Protein AF-A0A6I3KCM1-F1 (afdb_monomer)

Solvent-accessible surface area (backbone atoms only — not comparable to full-atom values): 34529 Å² total; per-residue (Å²): 128,36,11,16,39,32,37,31,34,26,53,70,51,97,91,45,80,51,33,76,46,76,66,58,74,35,72,68,65,56,73,65,57,49,58,57,53,55,74,71,56,68,72,65,83,80,88,82,71,83,76,64,94,78,59,51,75,57,55,56,43,55,46,72,62,32,43,34,34,28,22,87,44,83,83,29,53,38,27,36,44,36,40,36,28,61,12,40,38,24,58,85,63,44,78,57,20,26,36,30,43,36,32,39,43,67,70,56,51,54,80,58,55,30,43,64,48,75,14,76,56,61,77,78,42,71,26,41,70,43,55,66,65,60,76,76,55,48,69,81,79,47,63,12,78,63,64,41,64,68,62,50,50,26,44,37,57,18,50,68,94,55,57,91,74,42,59,62,51,46,53,86,56,77,53,62,71,48,32,70,58,43,52,52,49,36,49,54,51,22,47,40,42,73,35,89,52,14,34,40,36,37,39,41,56,62,73,47,27,61,59,54,52,38,51,24,42,67,70,55,41,88,72,50,58,21,34,27,30,56,47,54,50,84,48,56,83,73,50,64,68,28,56,12,28,41,39,22,27,39,63,90,36,50,70,54,38,77,72,50,89,65,81,71,73,60,49,66,44,46,86,92,55,79,84,65,91,54,64,75,42,53,55,48,52,51,54,53,53,60,70,68,49,76,76,79,74,84,75,78,88,72,93,78,83,86,82,93,78,82,87,78,85,80,78,79,82,81,77,83,89,65,97,80,83,79,99,79,86,78,84,77,80,85,76,88,79,72,89,78,71,84,79,81,86,85,80,90,81,86,85,82,89,79,93,73,85,81,85,89,81,79,88,80,83,71,99,78,77,82,80,86,80,84,85,84,85,88,89,84,88,89,82,90,78,87,80,76,89,83,76,90,73,91,72,91,64,89,59,79,70,79,49,78,65,54,49,52,44,61,75,73,56,48,56,67,58,45,45,54,52,31,66,77,36,52,71,52,39,59,47,62,52,67,46,67,56,87,81,40,61,92,66,48,48,47,54,52,47,12,46,35,50,46,36,42,50,46,47,28,65,56,90,46,39,67,61,50,41,56,49,47,61,89,50,54,71,70,53,51,52,49,23,29,50,48,23,22,69,65,32,27,91,71,60,69,79,93,72,50,52,70,51,61,57,72,73,47,29,54,52,41,52,54,24,51,51,46,20,53,68,52,28,58,67,62,76,72,57,94,72,81,96,77,75,86,86,80,81,79,84,84,76,85,83,72,83,88,75,82,81,74,89,77,81,88,83,88,83,134

InterPro domains:
  IPR045402 GTPase-associated protein 1, N-terminal domain type 2 [PF20013] (4-137)

Radius of gyration: 31.85 Å; Cα contacts (8 Å, |Δi|>4): 738; chains: 1; bounding box: 83×95×100 Å

Structure (mmCIF, N/CA/C/O backbone):
data_AF-A0A6I3KCM1-F1
#
_entry.id   AF-A0A6I3KCM1-F1
#
loop_
_atom_site.group_PDB
_atom_site.id
_atom_site.type_symbol
_atom_site.label_atom_id
_atom_site.label_alt_id
_atom_site.label_comp_id
_atom_site.label_asym_id
_atom_site.label_entity_id
_atom_site.label_seq_id
_atom_site.pdbx_PDB_ins_code
_atom_site.Cartn_x
_atom_site.Cartn_y
_atom_site.Cartn_z
_atom_site.occupancy
_atom_site.B_iso_or_equiv
_atom_site.auth_seq_id
_atom_site.auth_comp_id
_atom_site.auth_asym_id
_atom_site.auth_atom_id
_atom_site.pdbx_PDB_model_num
ATOM 1 N N . MET A 1 1 ? -19.484 -17.725 0.895 1.00 55.38 1 MET A N 1
ATOM 2 C CA . MET A 1 1 ? -19.117 -17.469 -0.514 1.00 55.38 1 MET A CA 1
ATOM 3 C C . MET A 1 1 ? -18.923 -15.981 -0.676 1.00 55.38 1 MET A C 1
ATOM 5 O O . MET A 1 1 ? -19.796 -15.240 -0.237 1.00 55.38 1 MET A O 1
ATOM 9 N N . GLY A 1 2 ? -17.769 -15.565 -1.186 1.00 79.19 2 GLY A N 1
ATOM 10 C CA . GLY A 1 2 ? -17.405 -14.172 -1.443 1.00 79.19 2 GLY A CA 1
ATOM 11 C C . GLY A 1 2 ? -17.288 -13.918 -2.943 1.00 79.19 2 GLY A C 1
ATOM 12 O O . GLY A 1 2 ? -17.736 -14.729 -3.748 1.00 79.19 2 GLY A O 1
ATOM 13 N N . GLY A 1 3 ? -16.708 -12.788 -3.315 1.00 90.81 3 GLY A N 1
ATOM 14 C CA . GLY A 1 3 ? -16.355 -12.492 -4.699 1.00 90.81 3 GLY A CA 1
ATOM 15 C C . GLY A 1 3 ? -15.309 -11.392 -4.745 1.00 90.81 3 GLY A C 1
ATOM 16 O O . GLY A 1 3 ? -15.185 -10.619 -3.790 1.00 90.81 3 GLY A O 1
ATOM 17 N N . ALA A 1 4 ? -14.571 -11.318 -5.846 1.00 94.94 4 ALA A N 1
ATOM 18 C CA . ALA A 1 4 ? -13.533 -10.321 -6.039 1.00 94.94 4 ALA A CA 1
ATOM 19 C C . ALA A 1 4 ? -13.548 -9.736 -7.453 1.00 94.94 4 ALA A C 1
ATOM 21 O O . ALA A 1 4 ? -14.024 -10.351 -8.409 1.00 94.94 4 ALA A O 1
ATOM 22 N N . PHE A 1 5 ? -13.032 -8.519 -7.591 1.00 95.88 5 PHE A N 1
ATOM 23 C CA . PHE A 1 5 ? -12.809 -7.883 -8.883 1.00 95.88 5 PHE A CA 1
ATOM 24 C C . PHE A 1 5 ? -11.577 -6.978 -8.863 1.00 95.88 5 PHE A C 1
ATOM 26 O O . PHE A 1 5 ? -11.113 -6.551 -7.803 1.00 95.88 5 PHE A O 1
ATOM 33 N N . SER A 1 6 ? -11.054 -6.672 -10.050 1.00 96.50 6 SER A N 1
ATOM 34 C CA . SER A 1 6 ? -10.050 -5.628 -10.241 1.00 96.50 6 SER A CA 1
ATOM 35 C C . SER A 1 6 ? -10.620 -4.409 -10.951 1.00 96.50 6 SER A C 1
ATOM 37 O O . SER A 1 6 ? -11.504 -4.523 -11.800 1.00 96.50 6 SER A O 1
ATOM 39 N N . TYR A 1 7 ? -10.088 -3.233 -10.638 1.00 95.81 7 TYR A N 1
ATOM 40 C CA . TYR A 1 7 ? -10.401 -1.976 -11.305 1.00 95.81 7 TYR A CA 1
ATOM 41 C C . TYR A 1 7 ? -9.114 -1.193 -11.552 1.00 95.81 7 TYR A C 1
ATOM 43 O O . TYR A 1 7 ? -8.279 -1.073 -10.662 1.00 95.81 7 TYR A O 1
ATOM 51 N N . ALA A 1 8 ? -8.940 -0.697 -12.771 1.00 95.12 8 ALA A N 1
ATOM 52 C CA . ALA A 1 8 ? -7.768 0.061 -13.204 1.00 95.12 8 ALA A CA 1
ATOM 53 C C . ALA A 1 8 ? -8.049 0.722 -14.558 1.00 95.12 8 ALA A C 1
ATOM 55 O O . ALA A 1 8 ? -9.118 0.520 -15.143 1.00 95.12 8 ALA A O 1
ATOM 56 N N . SER A 1 9 ? -7.078 1.466 -15.086 1.00 91.62 9 SER A N 1
ATOM 57 C CA . SER A 1 9 ? -7.019 1.789 -16.512 1.00 91.62 9 SER A CA 1
ATOM 58 C C . SER A 1 9 ? -6.367 0.639 -17.282 1.00 91.62 9 SER A C 1
ATOM 60 O O . SER A 1 9 ? -5.245 0.251 -16.957 1.00 91.62 9 SER A O 1
ATOM 62 N N . PHE A 1 10 ? -7.065 0.104 -18.288 1.00 88.69 10 PHE A N 1
ATOM 63 C CA . PHE A 1 10 ? -6.651 -1.051 -19.099 1.00 88.69 10 PHE A CA 1
ATOM 64 C C . PHE A 1 10 ? -6.443 -0.672 -20.561 1.00 88.69 10 PHE A C 1
ATOM 66 O O . PHE A 1 10 ? -7.092 0.251 -21.070 1.00 88.69 10 PHE A O 1
ATOM 73 N N . SER A 1 11 ? -5.582 -1.405 -21.269 1.00 85.62 11 SER A N 1
ATOM 74 C CA . SER A 1 11 ? -5.375 -1.153 -22.692 1.00 85.62 11 SER A CA 1
ATOM 75 C C . SER A 1 11 ? -6.606 -1.522 -23.526 1.00 85.62 11 SER A C 1
ATOM 77 O O . SER A 1 11 ? -7.534 -2.222 -23.105 1.00 85.62 11 SER A O 1
ATOM 79 N N . ARG A 1 12 ? -6.625 -1.022 -24.762 1.00 81.00 12 ARG A N 1
ATOM 80 C CA . ARG A 1 12 ? -7.632 -1.414 -25.744 1.00 81.00 12 ARG A CA 1
ATOM 81 C C . ARG A 1 12 ? -7.256 -2.779 -26.324 1.00 81.00 12 ARG A C 1
ATOM 83 O O . ARG A 1 12 ? -6.401 -2.856 -27.199 1.00 81.00 12 ARG A O 1
ATOM 90 N N . ALA A 1 13 ? -7.936 -3.836 -25.890 1.00 71.25 13 ALA A N 1
ATOM 91 C CA . ALA A 1 13 ? -7.744 -5.192 -26.407 1.00 71.25 13 ALA A CA 1
ATOM 92 C C . ALA A 1 13 ? -9.062 -5.989 -26.421 1.00 71.25 13 ALA A C 1
ATOM 94 O O . ALA A 1 13 ? -9.955 -5.733 -25.619 1.00 71.25 13 ALA A O 1
ATOM 95 N N . ASN A 1 14 ? -9.188 -6.959 -27.339 1.00 54.09 14 ASN A N 1
ATOM 96 C CA . ASN A 1 14 ? -10.248 -7.986 -27.366 1.00 54.09 14 ASN A CA 1
ATOM 97 C C . ASN A 1 14 ? -11.686 -7.480 -27.107 1.00 54.09 14 ASN A C 1
ATOM 99 O O . ASN A 1 14 ? -12.406 -8.021 -26.274 1.00 54.09 14 ASN A O 1
ATOM 103 N N . GLY A 1 15 ? -12.118 -6.432 -27.816 1.00 57.41 15 GLY A N 1
ATOM 104 C CA . GLY A 1 15 ? -13.484 -5.899 -27.692 1.00 57.41 15 GLY A CA 1
ATOM 105 C C . GLY A 1 15 ? -13.728 -5.005 -26.470 1.00 57.41 15 GLY A C 1
ATOM 106 O O . GLY A 1 15 ? -14.826 -4.474 -26.325 1.00 57.41 15 GLY A O 1
ATOM 107 N N . ARG A 1 16 ? -12.713 -4.768 -25.628 1.00 67.50 16 ARG A N 1
ATOM 108 C CA . ARG A 1 16 ? -12.762 -3.797 -24.533 1.00 67.50 16 ARG A CA 1
ATOM 109 C C . ARG A 1 16 ? -12.419 -2.394 -25.038 1.00 67.50 16 ARG A C 1
ATOM 111 O O . ARG A 1 16 ? -11.415 -2.193 -25.728 1.00 67.50 16 ARG A O 1
ATOM 118 N N . ALA A 1 17 ? -13.240 -1.409 -24.677 1.00 66.81 17 ALA A N 1
ATOM 119 C CA . ALA A 1 17 ? -12.853 -0.007 -24.789 1.00 66.81 17 ALA A CA 1
ATOM 120 C C . ALA A 1 17 ? -11.737 0.262 -23.766 1.00 66.81 17 ALA A C 1
ATOM 122 O O . ALA A 1 17 ? -11.922 -0.007 -22.581 1.00 66.81 17 ALA A O 1
ATOM 123 N N . GLY A 1 18 ? -10.571 0.723 -24.229 1.00 79.31 18 GLY A N 1
ATOM 124 C CA . GLY A 1 18 ? -9.467 1.069 -23.331 1.00 79.31 18 GLY A CA 1
ATOM 125 C C . GLY A 1 18 ? -9.862 2.185 -22.359 1.00 79.31 18 GLY A C 1
ATOM 126 O O . GLY A 1 18 ? -10.760 2.976 -22.653 1.00 79.31 18 GLY A O 1
ATOM 127 N N . GLY A 1 19 ? -9.178 2.250 -21.220 1.00 86.56 19 GLY A N 1
ATOM 128 C CA . GLY A 1 19 ? -9.450 3.207 -20.149 1.00 86.56 19 GLY A CA 1
ATOM 129 C C . GLY A 1 19 ? -9.902 2.544 -18.850 1.00 86.56 19 GLY A C 1
ATOM 130 O O . GLY A 1 19 ? -9.721 1.342 -18.644 1.00 86.56 19 GLY A O 1
ATOM 131 N N . TRP A 1 20 ? -10.455 3.360 -17.954 1.00 90.56 20 TRP A N 1
ATOM 132 C CA . TRP A 1 20 ? -10.857 2.941 -16.615 1.00 90.56 20 TRP A CA 1
ATOM 133 C C . TRP A 1 20 ? -12.068 2.013 -16.640 1.00 90.56 20 TRP A C 1
ATOM 135 O O . TRP A 1 20 ? -13.062 2.286 -17.312 1.00 90.56 20 TRP A O 1
ATOM 145 N N . GLY A 1 21 ? -11.997 0.919 -15.891 1.00 91.44 21 GLY A N 1
ATOM 146 C CA . GLY A 1 21 ? -13.132 0.024 -15.718 1.00 91.44 21 GLY A CA 1
ATOM 147 C C . GLY A 1 21 ? -12.777 -1.252 -14.973 1.00 91.44 21 GLY A C 1
ATOM 148 O O . GLY A 1 21 ? -11.630 -1.476 -14.597 1.00 91.44 21 GLY A O 1
ATOM 149 N N . VAL A 1 22 ? -13.767 -2.124 -14.817 1.00 91.69 22 VAL A N 1
ATOM 150 C CA . VAL A 1 22 ? -13.602 -3.429 -14.166 1.00 91.69 22 VAL A CA 1
ATOM 151 C C . VAL A 1 22 ? -12.828 -4.383 -15.079 1.00 91.69 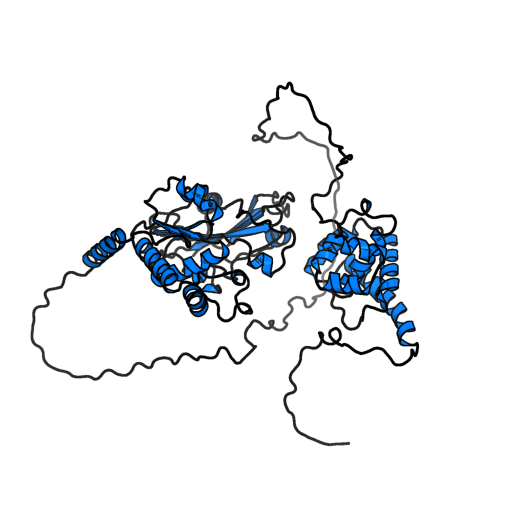22 VAL A C 1
ATOM 153 O O . VAL A 1 22 ? -13.145 -4.512 -16.261 1.00 91.69 22 VAL A O 1
ATOM 156 N N . GLY A 1 23 ? -11.785 -5.009 -14.538 1.00 90.19 23 GLY A N 1
ATOM 157 C CA . GLY A 1 23 ? -10.976 -6.032 -15.191 1.00 90.19 23 GLY A CA 1
ATOM 158 C C . GLY A 1 23 ? -11.529 -7.431 -14.970 1.00 90.19 23 GLY A C 1
ATOM 159 O O . GLY A 1 23 ? -12.607 -7.771 -15.452 1.00 90.19 23 GLY A O 1
ATOM 160 N N . GLN A 1 24 ? -10.761 -8.258 -14.265 1.00 91.06 24 GLN A N 1
ATOM 161 C CA . GLN A 1 24 ? -11.194 -9.600 -13.904 1.00 91.06 24 GLN A CA 1
ATOM 162 C C . GLN A 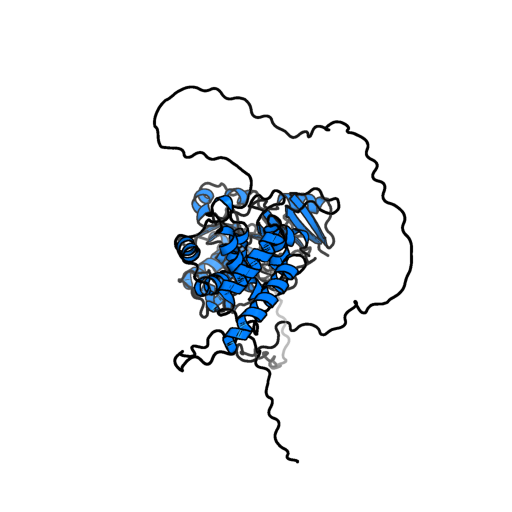1 24 ? -12.214 -9.536 -12.767 1.00 91.06 24 GLN A C 1
ATOM 164 O O . GLN A 1 24 ? -12.158 -8.654 -11.912 1.00 91.06 24 GLN A O 1
ATOM 169 N N . LYS A 1 25 ? -13.130 -10.502 -12.765 1.00 93.19 25 LYS A N 1
ATOM 170 C CA . LYS A 1 25 ? -14.100 -10.761 -11.706 1.00 93.19 25 LYS A CA 1
ATOM 171 C C . LYS A 1 25 ? -14.106 -12.260 -11.409 1.00 93.19 25 LYS A C 1
ATOM 173 O O . LYS A 1 25 ? -14.079 -13.063 -12.341 1.00 93.19 25 LYS A O 1
ATOM 178 N N . THR A 1 26 ? -14.126 -12.617 -10.135 1.00 92.50 26 THR A N 1
ATOM 179 C CA . THR A 1 26 ? -14.123 -13.992 -9.617 1.00 92.50 26 THR A CA 1
ATOM 180 C C . THR A 1 26 ? -15.158 -14.118 -8.493 1.00 92.50 26 THR A C 1
ATOM 182 O O . THR A 1 26 ? -15.529 -13.121 -7.869 1.00 92.50 26 THR A O 1
ATOM 185 N N . GLY A 1 27 ? -15.661 -15.332 -8.260 1.00 89.31 27 GLY A N 1
ATOM 186 C CA . GLY A 1 27 ? -16.704 -15.596 -7.263 1.00 89.31 27 GLY A CA 1
ATOM 187 C C . GLY A 1 27 ? -18.036 -14.870 -7.506 1.00 89.31 27 GLY A C 1
ATOM 188 O O . GLY A 1 27 ? -18.348 -14.411 -8.611 1.00 89.31 27 GLY A O 1
ATOM 189 N N . ASP A 1 28 ? -18.821 -14.752 -6.435 1.00 86.62 28 ASP A N 1
ATOM 190 C CA . ASP A 1 28 ? -20.200 -14.262 -6.457 1.00 86.62 28 ASP A CA 1
ATOM 191 C C . ASP A 1 28 ? -20.293 -12.801 -5.995 1.00 86.62 28 ASP A C 1
ATOM 193 O O . ASP A 1 28 ? -20.512 -12.504 -4.811 1.00 86.62 28 ASP A O 1
ATOM 197 N N . ILE A 1 29 ? -20.179 -11.883 -6.957 1.00 87.19 29 ILE A N 1
ATOM 198 C CA . ILE A 1 29 ? -20.466 -10.450 -6.786 1.00 87.19 29 ILE A CA 1
ATOM 199 C C . ILE A 1 29 ? -21.593 -10.020 -7.734 1.00 87.19 29 ILE A C 1
ATOM 201 O O . ILE A 1 29 ? -21.542 -10.277 -8.941 1.00 87.19 29 ILE A O 1
ATOM 205 N N . THR A 1 30 ? -22.632 -9.383 -7.198 1.00 85.81 30 THR A N 1
ATOM 206 C CA . THR A 1 30 ? -23.771 -8.880 -7.990 1.00 85.81 30 THR A CA 1
ATOM 207 C C . THR A 1 30 ? -23.389 -7.633 -8.795 1.00 85.81 30 THR A C 1
ATOM 209 O O . THR A 1 30 ? -22.317 -7.057 -8.604 1.00 85.81 30 THR A O 1
ATOM 212 N N . GLN A 1 31 ? -24.224 -7.231 -9.756 1.00 85.44 31 GLN A N 1
ATOM 213 C CA . GLN A 1 31 ? -23.942 -6.039 -10.563 1.00 85.44 31 GLN A CA 1
ATOM 214 C C . GLN A 1 31 ? -24.134 -4.755 -9.747 1.00 85.44 31 GLN A C 1
ATOM 216 O O . GLN A 1 31 ? -23.404 -3.786 -9.942 1.00 85.44 31 GLN A O 1
ATOM 221 N N . GLU A 1 32 ? -25.088 -4.771 -8.821 1.00 84.81 32 GLU A N 1
ATOM 222 C CA . GLU A 1 32 ? -25.386 -3.693 -7.886 1.00 84.81 32 GLU A CA 1
ATOM 223 C C . GLU A 1 32 ? -24.232 -3.500 -6.895 1.00 84.81 32 GLU A C 1
ATOM 225 O O . GLU A 1 32 ? -23.713 -2.391 -6.792 1.00 84.81 32 GLU A O 1
ATOM 230 N N . GLU A 1 33 ? -23.753 -4.584 -6.263 1.00 86.50 33 GLU A N 1
ATOM 231 C CA . GLU A 1 33 ? -22.570 -4.545 -5.384 1.00 86.50 33 GLU A CA 1
ATOM 232 C C . GLU A 1 33 ? -21.337 -4.041 -6.143 1.00 86.50 33 GLU A C 1
ATOM 234 O O . GLU A 1 33 ? -20.571 -3.236 -5.624 1.00 86.50 33 GLU A O 1
ATOM 239 N N . LEU A 1 34 ? -21.142 -4.481 -7.391 1.00 90.31 34 LEU A N 1
ATOM 240 C CA . LEU A 1 34 ? -20.028 -4.015 -8.214 1.00 90.31 34 LEU A CA 1
ATOM 241 C C . LEU A 1 34 ? -20.116 -2.506 -8.490 1.00 90.31 34 LEU A C 1
ATOM 243 O O . LEU A 1 34 ? -19.111 -1.810 -8.374 1.00 90.31 34 LEU A O 1
ATOM 247 N N . ALA A 1 35 ? -21.295 -1.996 -8.856 1.00 88.81 35 ALA A N 1
ATOM 248 C CA . ALA A 1 35 ? -21.491 -0.577 -9.148 1.00 88.81 35 ALA A CA 1
ATOM 249 C C . ALA A 1 35 ? -21.273 0.305 -7.908 1.00 88.81 35 ALA A C 1
ATOM 251 O O . ALA A 1 35 ? -20.629 1.349 -8.005 1.00 88.81 35 ALA A O 1
ATOM 252 N N . GLU A 1 36 ? -21.763 -0.138 -6.749 1.00 88.94 36 GLU A N 1
ATOM 253 C CA . GLU A 1 36 ? -21.545 0.522 -5.463 1.00 88.94 36 GLU A CA 1
ATOM 254 C C . GLU A 1 36 ? -20.058 0.521 -5.088 1.00 88.94 36 GLU A C 1
ATOM 256 O O . GLU A 1 36 ? -19.485 1.578 -4.829 1.00 88.94 36 GLU A O 1
ATOM 261 N N . LEU A 1 37 ? -19.390 -0.634 -5.162 1.00 91.31 37 LEU A N 1
ATOM 262 C CA . LEU A 1 37 ? -17.981 -0.771 -4.789 1.00 91.31 37 LEU A CA 1
ATOM 263 C C . LEU A 1 37 ? -17.036 0.025 -5.683 1.00 91.31 37 LEU A C 1
ATOM 265 O O . LEU A 1 37 ? -16.035 0.548 -5.197 1.00 91.31 37 LEU A O 1
ATOM 269 N N . VAL A 1 38 ? -17.363 0.166 -6.969 1.00 92.19 38 VAL A N 1
ATOM 270 C CA . VAL A 1 38 ? -16.600 1.015 -7.890 1.00 92.19 38 VAL A CA 1
ATOM 271 C C . VAL A 1 38 ? -16.606 2.484 -7.452 1.00 92.19 38 VAL A C 1
ATOM 273 O O . VAL A 1 38 ? -15.605 3.161 -7.673 1.00 92.19 38 VAL A O 1
ATOM 276 N N . SER A 1 39 ? -17.656 2.982 -6.785 1.00 88.75 39 SER A N 1
ATOM 277 C CA . SER A 1 39 ? -17.669 4.371 -6.293 1.00 88.75 39 SER A CA 1
ATOM 278 C C . SER A 1 39 ? -16.671 4.642 -5.161 1.00 88.75 39 SER A C 1
ATOM 280 O O . SER A 1 39 ? -16.284 5.790 -4.966 1.00 88.75 39 SER A O 1
ATOM 282 N N . PHE A 1 40 ? -16.194 3.598 -4.472 1.00 89.62 40 PHE A N 1
ATOM 283 C CA . PHE A 1 40 ? -15.173 3.707 -3.425 1.00 89.62 40 PHE A CA 1
ATOM 284 C C . PHE A 1 40 ? -13.745 3.510 -3.952 1.00 89.62 40 PHE A C 1
ATOM 286 O O . PHE A 1 40 ? -12.780 3.653 -3.196 1.00 89.62 40 PHE A O 1
ATOM 293 N N . VAL A 1 41 ? -13.583 3.165 -5.236 1.00 90.69 41 VAL A N 1
ATOM 294 C CA . VAL A 1 41 ? -12.265 2.927 -5.829 1.00 90.69 41 VAL A CA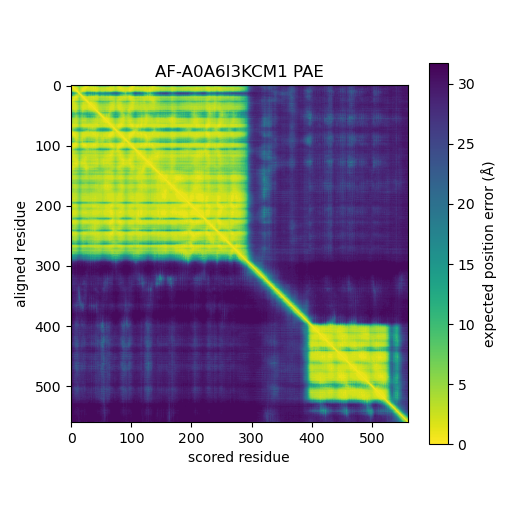 1
ATOM 295 C C . VAL A 1 41 ? -11.531 4.258 -6.025 1.00 90.69 41 VAL A C 1
ATOM 297 O O . VAL A 1 41 ? -12.003 5.118 -6.774 1.00 90.69 41 VAL A O 1
ATOM 300 N N . PRO A 1 42 ? -10.339 4.439 -5.426 1.00 88.81 42 PRO A N 1
ATOM 301 C CA . PRO A 1 42 ? -9.559 5.644 -5.644 1.00 88.81 42 PRO A CA 1
ATOM 302 C C . PRO A 1 42 ? -8.989 5.655 -7.066 1.00 88.81 42 PRO A C 1
ATOM 304 O O . PRO A 1 42 ? -8.272 4.746 -7.476 1.00 88.81 42 PRO A O 1
ATOM 307 N N . THR A 1 43 ? -9.237 6.731 -7.810 1.00 81.31 43 THR A N 1
ATOM 308 C CA . THR A 1 43 ? -8.633 6.941 -9.141 1.00 81.31 43 THR A CA 1
ATOM 309 C C . THR A 1 43 ? -7.254 7.598 -9.074 1.00 81.31 43 THR A C 1
ATOM 311 O O . THR A 1 43 ? -6.584 7.732 -10.093 1.00 81.31 43 THR A O 1
ATOM 314 N N . SER A 1 44 ? -6.804 8.006 -7.881 1.00 84.00 44 SER A N 1
ATOM 315 C CA . SER A 1 44 ? -5.452 8.516 -7.656 1.00 84.00 44 SER A CA 1
ATOM 316 C C . SER A 1 44 ? -4.919 8.104 -6.284 1.00 84.00 44 SER A C 1
ATOM 318 O O . SER A 1 44 ? -5.619 8.202 -5.278 1.00 84.00 44 SER A O 1
ATOM 320 N N . LEU A 1 45 ? -3.653 7.696 -6.243 1.00 84.81 45 LEU A N 1
ATOM 321 C CA . LEU A 1 45 ? -2.879 7.503 -5.020 1.00 84.81 45 LEU A CA 1
ATOM 322 C C . LEU A 1 45 ? -1.643 8.384 -5.121 1.00 84.81 45 LEU A C 1
ATOM 324 O O . LEU A 1 45 ? -0.668 8.042 -5.780 1.00 84.81 45 LEU A O 1
ATOM 328 N N . ASN A 1 46 ? -1.727 9.568 -4.525 1.00 76.88 46 ASN A N 1
ATOM 329 C CA . ASN A 1 46 ? -0.644 10.537 -4.553 1.00 76.88 46 ASN A CA 1
ATOM 330 C C . ASN A 1 46 ? -0.386 11.032 -3.133 1.00 76.88 46 ASN A C 1
ATOM 332 O O . ASN A 1 46 ? -1.219 11.751 -2.576 1.00 76.88 46 ASN A O 1
ATOM 336 N N . ASN A 1 47 ? 0.767 10.647 -2.597 1.00 74.19 47 ASN A N 1
ATOM 337 C CA . ASN A 1 47 ? 1.311 11.068 -1.310 1.00 74.19 47 ASN A CA 1
ATOM 338 C C . ASN A 1 47 ? 2.421 12.133 -1.454 1.00 74.19 47 ASN A C 1
ATOM 340 O O . ASN A 1 47 ? 3.140 12.431 -0.506 1.00 74.19 47 ASN A O 1
ATOM 344 N N . GLY A 1 48 ? 2.573 12.709 -2.649 1.00 72.25 48 GLY A N 1
ATOM 345 C CA . GLY A 1 48 ? 3.612 13.677 -2.996 1.00 72.25 48 GLY A CA 1
ATOM 346 C C . GLY A 1 48 ? 4.915 13.045 -3.487 1.00 72.25 48 GLY A C 1
ATOM 347 O O . GLY A 1 48 ? 5.775 13.762 -3.999 1.00 72.25 48 GLY A O 1
ATOM 348 N N . THR A 1 49 ? 5.078 11.721 -3.387 1.00 73.38 49 THR A N 1
ATOM 349 C CA . THR A 1 49 ? 6.261 11.031 -3.906 1.00 73.38 49 THR A CA 1
ATOM 350 C C . THR A 1 49 ? 6.171 10.893 -5.423 1.00 73.38 49 THR A C 1
ATOM 352 O O . THR A 1 49 ? 5.196 10.377 -5.967 1.00 73.38 49 THR A O 1
ATOM 355 N N . THR A 1 50 ? 7.210 11.348 -6.126 1.00 77.44 50 THR A N 1
ATOM 356 C CA . THR A 1 50 ? 7.321 11.113 -7.570 1.00 77.44 50 THR A CA 1
ATOM 357 C C . THR A 1 50 ? 7.619 9.640 -7.801 1.00 77.44 50 THR A C 1
ATOM 359 O O . THR A 1 50 ? 8.642 9.133 -7.343 1.00 77.44 50 THR A O 1
ATOM 362 N N . ILE A 1 51 ? 6.722 8.961 -8.506 1.00 79.69 51 ILE A N 1
ATOM 363 C CA . ILE A 1 51 ? 6.889 7.559 -8.867 1.00 79.69 51 ILE A CA 1
ATOM 364 C C . ILE A 1 51 ? 7.715 7.511 -10.157 1.00 79.69 51 ILE A C 1
ATOM 366 O O . ILE A 1 51 ? 7.281 8.088 -11.154 1.00 79.69 51 ILE A O 1
ATOM 370 N N . PRO A 1 52 ? 8.897 6.870 -10.164 1.00 77.94 52 PRO A N 1
ATOM 371 C CA . PRO A 1 52 ? 9.650 6.668 -11.395 1.00 77.94 52 PRO A CA 1
ATOM 372 C C . PRO A 1 52 ? 8.829 5.856 -12.402 1.00 77.94 52 PRO A C 1
ATOM 374 O O . PRO A 1 52 ? 8.105 4.949 -12.001 1.00 77.94 52 PRO A O 1
ATOM 377 N N . ASP A 1 53 ? 9.000 6.101 -13.702 1.00 71.56 53 ASP A N 1
ATOM 378 C CA . ASP A 1 53 ? 8.330 5.300 -14.744 1.00 71.56 53 ASP A CA 1
ATOM 379 C C . ASP A 1 53 ? 8.768 3.823 -14.715 1.00 71.56 53 ASP A C 1
ATOM 381 O O . ASP A 1 53 ? 8.004 2.927 -15.072 1.00 71.56 53 ASP A O 1
ATOM 385 N N . PHE A 1 54 ? 9.996 3.565 -14.245 1.00 75.56 54 PHE A N 1
ATOM 386 C CA . PHE A 1 54 ? 10.607 2.235 -14.155 1.00 75.56 54 PHE A CA 1
ATOM 387 C C . PHE A 1 54 ? 11.222 2.008 -12.763 1.00 75.56 54 PHE A C 1
ATOM 389 O O . PHE A 1 54 ? 12.445 2.070 -12.607 1.00 75.56 54 PHE A O 1
ATOM 396 N N . PRO A 1 55 ? 10.399 1.798 -11.725 1.00 85.06 55 PRO A N 1
ATOM 397 C CA . PRO A 1 55 ? 10.879 1.585 -10.368 1.00 85.06 55 PRO A CA 1
ATOM 398 C C . PRO A 1 55 ? 11.533 0.203 -10.227 1.00 85.06 55 PRO A C 1
ATOM 400 O O . PRO A 1 55 ? 11.058 -0.791 -10.779 1.00 85.06 55 PRO A O 1
ATOM 403 N N . SER A 1 56 ? 12.613 0.124 -9.446 1.00 88.12 56 SER A N 1
ATOM 404 C CA . SER A 1 56 ? 13.207 -1.153 -9.031 1.00 88.12 56 SER A CA 1
ATOM 405 C C . SER A 1 56 ? 12.224 -1.978 -8.189 1.00 88.12 56 SER A C 1
ATOM 407 O O . SER A 1 56 ? 11.248 -1.448 -7.663 1.00 88.12 56 SER A O 1
ATOM 409 N N . ALA A 1 57 ? 12.490 -3.274 -7.995 1.00 88.69 57 ALA A N 1
ATOM 410 C CA . ALA A 1 57 ? 11.644 -4.124 -7.148 1.00 88.69 57 ALA A CA 1
ATOM 411 C C . ALA A 1 57 ? 11.497 -3.575 -5.715 1.00 88.69 57 ALA A C 1
ATOM 413 O O . ALA A 1 57 ? 10.405 -3.608 -5.153 1.00 88.69 57 ALA A O 1
ATOM 414 N N . GLN A 1 58 ? 12.575 -3.015 -5.156 1.00 90.06 58 GLN A N 1
ATOM 415 C CA . GLN A 1 58 ? 12.544 -2.380 -3.839 1.00 90.06 58 GLN A CA 1
ATOM 416 C C . GLN A 1 58 ? 11.692 -1.106 -3.856 1.00 90.06 58 GLN A C 1
ATOM 418 O O . GLN A 1 58 ? 10.814 -0.953 -3.016 1.00 90.06 58 GLN A O 1
ATOM 423 N N . GLN A 1 59 ? 11.883 -0.237 -4.854 1.00 90.19 59 GLN A N 1
ATOM 424 C CA . GLN A 1 59 ? 11.077 0.979 -4.999 1.00 90.19 59 GLN A CA 1
ATOM 425 C C . GLN A 1 59 ? 9.592 0.655 -5.182 1.00 90.19 59 GLN A C 1
ATOM 427 O O . GLN A 1 59 ? 8.762 1.317 -4.577 1.00 90.19 59 GLN A O 1
ATOM 432 N N . ARG A 1 60 ? 9.254 -0.383 -5.963 1.00 90.62 60 ARG A N 1
ATOM 433 C CA . ARG A 1 60 ? 7.878 -0.887 -6.120 1.00 90.62 60 ARG A CA 1
ATOM 434 C C . ARG A 1 60 ? 7.285 -1.343 -4.791 1.00 90.62 60 ARG A C 1
ATOM 436 O O . ARG A 1 60 ? 6.129 -1.040 -4.519 1.00 90.62 60 ARG A O 1
ATOM 443 N N . ALA A 1 61 ? 8.059 -2.074 -3.990 1.00 90.94 61 ALA A N 1
ATOM 444 C CA . ALA A 1 61 ? 7.614 -2.573 -2.692 1.00 90.94 61 ALA A CA 1
ATOM 445 C C . ALA A 1 61 ? 7.353 -1.444 -1.679 1.00 90.94 61 ALA A C 1
ATOM 447 O O . ALA A 1 61 ? 6.511 -1.610 -0.801 1.00 90.94 61 ALA A O 1
ATOM 448 N N . GLU A 1 62 ? 8.055 -0.317 -1.817 1.00 90.19 62 GLU A N 1
ATOM 449 C CA . GLU A 1 62 ? 7.933 0.875 -0.967 1.00 90.19 62 GLU A CA 1
ATOM 450 C C . GLU A 1 62 ? 6.895 1.894 -1.469 1.00 90.19 62 GLU A C 1
ATOM 452 O O . GLU A 1 62 ? 6.641 2.891 -0.792 1.00 90.19 62 GLU A O 1
ATOM 457 N N . LEU A 1 63 ? 6.283 1.675 -2.641 1.00 91.06 63 LEU A N 1
ATOM 458 C CA . LEU A 1 63 ? 5.189 2.527 -3.102 1.00 91.06 63 LEU A CA 1
ATOM 459 C C . LEU A 1 63 ? 4.014 2.462 -2.128 1.00 91.06 63 LEU A C 1
ATOM 461 O O . LEU A 1 63 ? 3.736 1.428 -1.515 1.00 91.06 63 LEU A O 1
ATOM 465 N N . VAL A 1 64 ? 3.281 3.573 -2.037 1.00 91.31 64 VAL A N 1
ATOM 466 C CA . VAL A 1 64 ? 2.070 3.643 -1.220 1.00 91.31 64 VAL A CA 1
ATOM 467 C C . VAL A 1 64 ? 1.110 2.514 -1.604 1.00 91.31 64 VAL A C 1
ATOM 469 O O . VAL A 1 64 ? 0.764 2.330 -2.770 1.00 91.31 64 VAL A O 1
ATOM 472 N N . ARG A 1 65 ? 0.673 1.748 -0.606 1.00 94.12 65 ARG A N 1
ATOM 473 C CA . ARG A 1 65 ? -0.309 0.673 -0.762 1.00 94.12 65 ARG A CA 1
ATOM 474 C C . ARG A 1 65 ? -1.468 0.949 0.176 1.00 94.12 65 ARG A C 1
ATOM 476 O O . ARG A 1 65 ? -1.376 0.703 1.380 1.00 94.12 65 ARG A O 1
ATOM 483 N N . ARG A 1 66 ? -2.562 1.464 -0.383 1.00 96.56 66 ARG A N 1
ATOM 484 C CA . ARG A 1 66 ? -3.791 1.718 0.368 1.00 96.56 66 ARG A CA 1
ATOM 485 C C . ARG A 1 66 ? -4.544 0.405 0.525 1.00 96.56 66 ARG A C 1
ATOM 487 O O . ARG A 1 66 ? -5.054 -0.122 -0.455 1.00 96.56 66 ARG A O 1
ATOM 494 N N . THR A 1 67 ? -4.608 -0.119 1.739 1.00 97.19 67 THR A N 1
ATOM 495 C CA . THR A 1 67 ? -5.474 -1.240 2.110 1.00 97.19 67 THR A CA 1
ATOM 496 C C . THR A 1 67 ? -6.591 -0.676 2.965 1.00 97.19 67 THR A C 1
ATOM 498 O O . THR A 1 67 ? -6.317 -0.170 4.050 1.00 97.19 67 THR A O 1
ATOM 501 N N . ALA A 1 68 ? -7.815 -0.750 2.457 1.00 96.69 68 ALA A N 1
ATOM 502 C CA . ALA A 1 68 ? -9.028 -0.342 3.139 1.00 96.69 68 ALA A CA 1
ATOM 503 C C . ALA A 1 68 ? -9.893 -1.569 3.440 1.00 96.69 68 ALA A C 1
ATOM 505 O O . ALA A 1 68 ? -10.175 -2.359 2.540 1.00 96.69 68 ALA A O 1
ATOM 506 N N . VAL A 1 69 ? -10.311 -1.716 4.691 1.00 95.62 69 VAL A N 1
ATOM 507 C CA . VAL A 1 69 ? -11.262 -2.724 5.151 1.00 95.62 69 VAL A CA 1
ATOM 508 C C . VAL A 1 69 ? -12.446 -2.011 5.778 1.00 95.62 69 VAL A C 1
ATOM 510 O O . VAL A 1 69 ? -12.264 -1.239 6.711 1.00 95.62 69 VAL A O 1
ATOM 513 N N . PHE A 1 70 ? -13.651 -2.237 5.270 1.00 93.56 70 PHE A N 1
ATOM 514 C CA . PHE A 1 70 ? -14.850 -1.553 5.758 1.00 93.56 70 PHE A CA 1
ATOM 515 C C . PHE A 1 70 ? -16.100 -2.407 5.570 1.00 93.56 70 PHE A C 1
ATOM 517 O O . PHE A 1 70 ? -16.120 -3.334 4.758 1.00 93.56 70 PHE A O 1
ATOM 524 N N . ALA A 1 71 ? -17.147 -2.086 6.322 1.00 89.94 71 ALA A N 1
ATOM 525 C CA . ALA A 1 71 ? -18.461 -2.681 6.149 1.00 89.94 71 ALA A CA 1
ATOM 526 C C . ALA A 1 71 ? -19.300 -1.837 5.181 1.00 89.94 71 ALA A C 1
ATOM 528 O O . ALA A 1 71 ? -19.263 -0.610 5.235 1.00 89.94 71 ALA A O 1
ATOM 529 N N . LEU A 1 72 ? -20.069 -2.487 4.301 1.00 78.31 72 LEU A N 1
ATOM 530 C CA . LEU A 1 72 ? -21.006 -1.778 3.410 1.00 78.31 72 LEU A CA 1
ATOM 531 C C . LEU A 1 72 ? -22.265 -1.309 4.135 1.00 78.31 72 LEU A C 1
ATOM 533 O O . LEU A 1 72 ? -22.899 -0.343 3.719 1.00 78.31 72 LEU A O 1
ATOM 537 N N . THR A 1 73 ? -22.639 -2.006 5.204 1.00 78.06 73 THR A N 1
ATOM 538 C CA . THR A 1 73 ? -23.820 -1.675 5.992 1.00 78.06 73 THR A CA 1
ATOM 539 C C . THR A 1 73 ? -23.450 -1.563 7.469 1.00 78.06 73 THR A C 1
ATOM 541 O O . THR A 1 73 ? -22.493 -2.212 7.907 1.00 78.06 73 THR A O 1
ATOM 544 N N . PRO A 1 74 ? -24.188 -0.761 8.256 1.00 70.75 74 PRO A N 1
ATOM 545 C CA . PRO A 1 74 ? -23.940 -0.615 9.691 1.00 70.75 74 PRO A CA 1
ATOM 546 C C . PRO A 1 74 ? -23.988 -1.939 10.464 1.00 70.75 74 PRO A C 1
ATOM 548 O O . PRO A 1 74 ? -23.357 -2.066 11.508 1.00 70.75 74 PRO A O 1
ATOM 551 N N . GLU A 1 75 ? -24.721 -2.928 9.950 1.00 75.12 75 GLU A N 1
ATOM 552 C CA . GLU A 1 75 ? -24.861 -4.260 10.545 1.00 75.12 75 GLU A CA 1
ATOM 553 C C . GLU A 1 75 ? -23.606 -5.132 10.376 1.00 75.12 75 GLU A C 1
ATOM 555 O O . GLU A 1 75 ? -23.534 -6.206 10.967 1.00 75.12 75 GLU A O 1
ATOM 560 N N . ALA A 1 76 ? -22.621 -4.690 9.581 1.00 79.81 76 ALA A N 1
ATOM 561 C CA . ALA A 1 76 ? -21.341 -5.369 9.373 1.00 79.81 76 ALA A CA 1
ATOM 562 C C . ALA A 1 76 ? -21.443 -6.825 8.866 1.00 79.81 76 ALA A C 1
ATOM 564 O O . ALA A 1 76 ? -20.525 -7.626 9.031 1.00 79.81 76 ALA A O 1
ATOM 565 N N . GLU A 1 77 ? -22.530 -7.176 8.169 1.00 82.94 77 GLU A N 1
ATOM 566 C CA . GLU A 1 77 ? -22.722 -8.524 7.607 1.00 82.94 77 GLU A CA 1
ATOM 567 C C . GLU A 1 77 ? -21.732 -8.841 6.473 1.00 82.94 77 GLU A C 1
ATOM 569 O O . GLU A 1 77 ? -21.368 -10.000 6.237 1.00 82.94 77 GLU A O 1
ATOM 574 N N . LYS A 1 78 ? -21.304 -7.799 5.751 1.00 87.88 78 LYS A N 1
ATOM 575 C CA . LYS A 1 78 ? -20.380 -7.883 4.619 1.00 87.88 78 LYS A CA 1
ATOM 576 C C . LYS A 1 78 ? -19.205 -6.948 4.835 1.00 87.88 78 LYS A C 1
ATOM 578 O O . LYS A 1 78 ? -19.390 -5.740 4.985 1.00 87.88 78 LYS A O 1
ATOM 583 N N . TRP A 1 79 ? -18.011 -7.514 4.744 1.00 91.56 79 TRP A N 1
ATOM 584 C CA . TRP A 1 79 ? -16.753 -6.796 4.848 1.00 91.56 79 TRP A CA 1
ATOM 585 C C . TRP A 1 79 ? -16.066 -6.744 3.498 1.00 91.56 79 TRP A C 1
ATOM 587 O O . TRP A 1 79 ? -15.923 -7.752 2.808 1.00 91.56 79 TRP A O 1
ATOM 597 N N . VAL A 1 80 ? -15.628 -5.555 3.126 1.00 94.00 80 VAL A N 1
ATOM 598 C CA . VAL A 1 80 ? -14.930 -5.281 1.880 1.00 94.00 80 VAL A CA 1
ATOM 599 C C . VAL A 1 80 ? -13.469 -5.090 2.209 1.00 94.00 80 VAL A C 1
ATOM 601 O O . VAL A 1 80 ? -13.144 -4.280 3.065 1.00 94.00 80 VAL A O 1
ATOM 604 N N . THR A 1 81 ? -12.590 -5.802 1.513 1.00 95.56 81 THR A N 1
ATOM 605 C CA . THR A 1 81 ? -11.157 -5.500 1.481 1.00 95.56 81 THR A CA 1
ATOM 606 C C . THR A 1 81 ? -10.817 -4.921 0.121 1.00 95.56 81 THR A C 1
ATOM 608 O O . THR A 1 81 ? -10.939 -5.607 -0.894 1.00 95.56 81 THR A O 1
ATOM 611 N N . MET A 1 82 ? -10.368 -3.672 0.103 1.00 96.62 82 MET A N 1
ATOM 612 C CA . MET A 1 82 ? -9.963 -2.942 -1.087 1.00 96.62 82 MET A CA 1
ATOM 613 C C . MET A 1 82 ? -8.484 -2.576 -0.988 1.00 96.62 82 MET A C 1
ATOM 615 O O . MET A 1 82 ? -8.080 -1.786 -0.138 1.00 96.62 82 MET A O 1
ATOM 619 N N . VAL A 1 83 ? -7.666 -3.129 -1.878 1.00 97.31 83 VAL A N 1
ATOM 620 C CA . VAL A 1 83 ? -6.229 -2.855 -1.945 1.00 97.31 83 VAL A CA 1
ATOM 621 C C . VAL A 1 83 ? -5.927 -2.112 -3.228 1.00 97.31 83 VAL A C 1
ATOM 623 O O . VAL A 1 83 ? -6.111 -2.650 -4.313 1.00 97.31 83 VAL A O 1
ATOM 626 N N . SER A 1 84 ? -5.466 -0.875 -3.099 1.00 97.06 84 SER A N 1
ATOM 627 C CA . SER A 1 84 ? -5.123 0.003 -4.212 1.00 97.06 84 SER A CA 1
ATOM 628 C C . SER A 1 84 ? -3.629 0.305 -4.204 1.00 97.06 84 SER A C 1
ATOM 630 O O . SER A 1 84 ? -3.063 0.657 -3.164 1.00 97.06 84 SER A O 1
ATOM 632 N N . VAL A 1 85 ? -2.996 0.184 -5.367 1.00 95.12 85 VAL A N 1
ATOM 633 C CA . VAL A 1 85 ? -1.573 0.468 -5.577 1.00 95.12 85 VAL A CA 1
ATOM 634 C C . VAL A 1 85 ? -1.368 1.309 -6.837 1.00 95.12 85 VAL A C 1
ATOM 636 O O . VAL A 1 85 ? -2.135 1.174 -7.795 1.00 95.12 85 VAL A O 1
ATOM 639 N N . PRO A 1 86 ? -0.333 2.162 -6.889 1.00 94.00 86 PRO A N 1
ATOM 640 C CA . PRO A 1 86 ? 0.087 2.775 -8.138 1.00 94.00 86 PRO A CA 1
ATOM 641 C C . PRO A 1 86 ? 0.450 1.708 -9.177 1.00 94.00 86 PRO A C 1
ATOM 643 O O . PRO A 1 86 ? 1.179 0.768 -8.873 1.00 94.00 86 PRO A O 1
ATOM 646 N N . ALA A 1 87 ? -0.034 1.884 -10.405 1.00 92.38 87 ALA A N 1
ATOM 647 C CA . ALA A 1 87 ? 0.123 0.934 -11.508 1.00 92.38 87 ALA A CA 1
ATOM 648 C C . ALA A 1 87 ? 0.871 1.520 -12.722 1.00 92.38 87 ALA A C 1
ATOM 650 O O . ALA A 1 87 ? 0.856 0.947 -13.813 1.00 92.38 87 ALA A O 1
ATOM 651 N N . GLY A 1 88 ? 1.535 2.664 -12.534 1.00 89.31 88 GLY A N 1
ATOM 652 C CA . GLY A 1 88 ? 2.331 3.338 -13.559 1.00 89.31 88 GLY A CA 1
ATOM 653 C C . GLY A 1 88 ? 1.489 4.181 -14.520 1.00 89.31 88 GLY A C 1
ATOM 654 O O . GLY A 1 88 ? 0.619 4.949 -14.097 1.00 89.31 88 GLY A O 1
ATOM 655 N N . LEU A 1 89 ? 1.792 4.073 -15.816 1.00 86.50 89 LEU A N 1
ATOM 656 C CA . LEU A 1 89 ? 1.079 4.786 -16.876 1.00 86.50 89 LEU A CA 1
ATOM 657 C C . LEU A 1 89 ? -0.299 4.163 -17.137 1.00 86.50 89 LEU A C 1
ATOM 659 O O . LEU A 1 89 ? -0.476 2.942 -17.101 1.00 86.50 89 LEU A O 1
ATOM 663 N N . ASP A 1 90 ? -1.277 5.017 -17.409 1.00 84.19 90 ASP A N 1
ATOM 664 C CA . ASP A 1 90 ? -2.621 4.627 -17.811 1.00 84.19 90 ASP A CA 1
ATOM 665 C C . ASP A 1 90 ? -2.683 4.269 -19.307 1.00 84.19 90 ASP A C 1
ATOM 667 O O . ASP A 1 90 ? -1.711 4.413 -20.053 1.00 84.19 90 ASP A O 1
ATOM 671 N N . ALA A 1 91 ? -3.849 3.819 -19.777 1.00 80.88 91 ALA A N 1
ATOM 672 C CA . ALA A 1 91 ? -4.058 3.448 -21.178 1.00 80.88 91 ALA A CA 1
ATOM 673 C C . ALA A 1 91 ? -3.846 4.599 -22.186 1.00 80.88 91 ALA A C 1
ATOM 675 O O . ALA A 1 91 ? -3.746 4.352 -23.388 1.00 80.88 91 ALA A O 1
ATOM 676 N N . THR A 1 92 ? -3.797 5.850 -21.719 1.00 78.25 92 THR A N 1
ATOM 677 C CA . THR A 1 92 ? -3.528 7.047 -22.530 1.00 78.25 92 THR A CA 1
ATOM 678 C C . THR A 1 92 ? -2.056 7.469 -22.494 1.00 78.25 92 THR A C 1
ATOM 680 O O . THR A 1 92 ? -1.678 8.434 -23.162 1.00 78.25 92 THR A O 1
ATOM 683 N N . GLY A 1 93 ? -1.220 6.751 -21.737 1.00 77.25 93 GLY A N 1
ATOM 684 C CA . GLY A 1 93 ? 0.188 7.069 -21.519 1.00 77.25 93 GLY A CA 1
ATOM 685 C C . GLY A 1 93 ? 0.419 8.164 -20.477 1.00 77.25 93 GLY A C 1
ATOM 686 O O . GLY A 1 93 ? 1.518 8.706 -20.410 1.00 77.25 93 GLY A O 1
ATOM 687 N N . ARG A 1 94 ? -0.594 8.525 -19.678 1.00 79.44 94 ARG A N 1
ATOM 688 C CA . ARG A 1 94 ? -0.463 9.498 -18.584 1.00 79.44 94 ARG A CA 1
ATOM 689 C C . ARG A 1 94 ? -0.118 8.773 -17.289 1.00 79.44 94 ARG A C 1
ATOM 691 O O . ARG A 1 94 ? -0.659 7.708 -17.011 1.00 79.44 94 ARG A O 1
ATOM 698 N N . GLY A 1 95 ? 0.769 9.350 -16.482 1.00 79.00 95 GLY A N 1
ATOM 699 C CA . GLY A 1 95 ? 1.039 8.836 -15.139 1.00 79.00 95 GLY A CA 1
ATOM 700 C C . GLY A 1 95 ? -0.197 8.909 -14.239 1.00 79.00 95 GLY A C 1
ATOM 701 O O . GLY A 1 95 ? -1.058 9.770 -14.426 1.00 79.00 95 GLY A O 1
ATOM 702 N N . GLY A 1 96 ? -0.258 8.022 -13.245 1.00 82.38 96 GLY A N 1
ATOM 703 C CA . GLY A 1 96 ? -1.321 8.020 -12.238 1.00 82.38 96 GLY A CA 1
ATOM 704 C C . GLY A 1 96 ? -2.357 6.911 -12.399 1.00 82.38 96 GLY A C 1
ATOM 705 O O . GLY A 1 96 ? -3.440 7.023 -11.832 1.00 82.38 96 GLY A O 1
ATOM 706 N N . ASN A 1 97 ? -2.044 5.837 -13.133 1.00 91.31 97 ASN A N 1
ATOM 707 C CA . ASN A 1 97 ? -2.863 4.630 -13.085 1.00 91.31 97 ASN A CA 1
ATOM 708 C C . ASN A 1 97 ? -2.829 4.045 -11.667 1.00 91.31 97 ASN A C 1
ATOM 710 O O . ASN A 1 97 ? -1.779 4.011 -11.019 1.00 91.31 97 ASN A O 1
ATOM 714 N N . VAL A 1 98 ? -3.974 3.563 -11.205 1.00 94.75 98 VAL A N 1
ATOM 715 C CA . VAL A 1 98 ? -4.136 2.894 -9.917 1.00 94.75 98 VAL A CA 1
ATOM 716 C C . VAL A 1 98 ? -4.785 1.557 -10.203 1.00 94.75 98 VAL A C 1
ATOM 718 O O . VAL A 1 98 ? -5.826 1.495 -10.853 1.00 94.75 98 VAL A O 1
ATOM 721 N N . PHE A 1 99 ? -4.150 0.490 -9.735 1.00 96.44 99 PHE A N 1
ATOM 722 C CA . PHE A 1 99 ? -4.745 -0.830 -9.744 1.00 96.44 99 PHE A CA 1
ATOM 723 C C . PHE A 1 99 ? -5.372 -1.095 -8.383 1.00 96.44 99 PHE A C 1
ATOM 725 O O . PHE A 1 99 ? -4.690 -1.029 -7.359 1.00 96.44 99 PHE A O 1
ATOM 732 N N . THR A 1 100 ? -6.656 -1.427 -8.388 1.00 97.81 100 THR A N 1
ATOM 733 C CA . THR A 1 100 ? -7.421 -1.753 -7.193 1.00 97.81 100 THR A CA 1
ATOM 734 C C . THR A 1 100 ? -7.941 -3.177 -7.282 1.00 97.81 100 THR A C 1
ATOM 736 O O . THR A 1 100 ? -8.717 -3.508 -8.173 1.00 97.81 100 THR A O 1
ATOM 739 N N . TYR A 1 101 ? -7.533 -4.014 -6.335 1.00 97.56 101 TYR A N 1
ATOM 740 C CA . TYR A 1 101 ? -8.157 -5.296 -6.034 1.00 97.56 101 TYR A CA 1
ATOM 741 C C . TYR A 1 101 ? -9.238 -5.082 -4.975 1.00 97.56 101 TYR A C 1
ATOM 743 O O . TYR A 1 101 ? -9.009 -4.386 -3.988 1.00 97.56 101 TYR A O 1
ATOM 751 N N . THR A 1 102 ? -10.420 -5.657 -5.161 1.00 96.81 102 THR A N 1
ATOM 752 C CA . THR A 1 102 ? -11.512 -5.603 -4.183 1.00 96.81 102 THR A CA 1
ATOM 753 C C . THR A 1 102 ? -12.070 -6.994 -3.968 1.00 96.81 102 THR A C 1
ATOM 755 O O . THR A 1 102 ? -12.35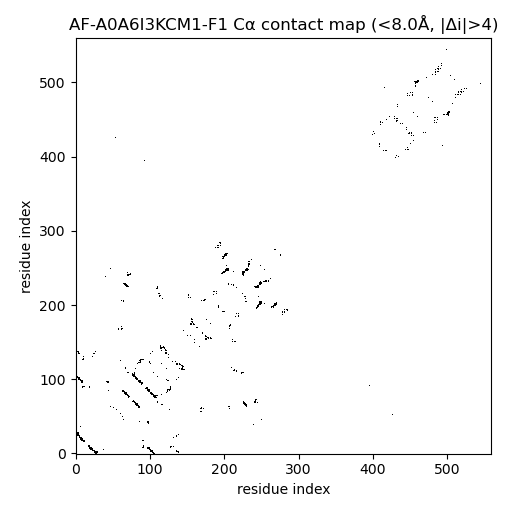6 -7.687 -4.938 1.00 96.81 102 THR A O 1
ATOM 758 N N . SER A 1 103 ? -12.246 -7.386 -2.709 1.00 94.81 103 SER A N 1
ATOM 759 C CA . SER A 1 103 ? -12.867 -8.653 -2.316 1.00 94.81 103 SER A CA 1
ATOM 760 C C . SER A 1 103 ? -13.914 -8.435 -1.234 1.00 94.81 103 SER A C 1
ATOM 762 O O . SER A 1 103 ? -13.780 -7.533 -0.406 1.00 94.81 103 SER A O 1
ATOM 764 N N . ILE A 1 104 ? -14.961 -9.256 -1.258 1.00 91.94 104 ILE A N 1
ATOM 765 C CA . ILE A 1 104 ? -16.071 -9.212 -0.307 1.00 91.94 104 ILE A CA 1
ATOM 766 C C . ILE A 1 104 ? -16.065 -10.499 0.514 1.00 91.94 104 ILE A C 1
ATOM 768 O O . ILE A 1 104 ? -16.236 -11.590 -0.035 1.00 91.94 104 ILE A O 1
ATOM 772 N N . SER A 1 105 ? -15.948 -10.360 1.831 1.00 87.88 105 SER A N 1
ATOM 773 C CA . SER A 1 105 ? -16.184 -11.426 2.800 1.00 87.88 105 SER A CA 1
ATOM 774 C C . SER A 1 105 ? -17.575 -11.292 3.419 1.00 87.88 105 SER A C 1
ATOM 776 O O . SER A 1 105 ? -18.039 -10.193 3.714 1.00 87.88 105 SER A O 1
ATOM 778 N N . ARG A 1 106 ? -18.245 -12.426 3.638 1.00 85.81 106 ARG A N 1
ATOM 779 C CA . ARG A 1 106 ? -19.595 -12.511 4.230 1.00 85.81 106 ARG A CA 1
ATOM 780 C C . ARG A 1 106 ? -19.554 -13.197 5.605 1.00 85.81 106 ARG A C 1
ATOM 782 O O . ARG A 1 106 ? -20.380 -14.056 5.893 1.00 85.81 106 ARG A O 1
ATOM 789 N N . THR A 1 107 ? -18.523 -12.895 6.398 1.00 75.94 107 THR A N 1
ATOM 790 C CA . THR A 1 107 ? -18.175 -13.586 7.656 1.00 75.94 107 THR A CA 1
ATOM 791 C C . THR A 1 107 ? -18.676 -12.892 8.926 1.00 75.94 107 THR A C 1
ATOM 793 O O . THR A 1 107 ? -18.425 -13.402 10.011 1.00 75.94 107 THR A O 1
ATOM 796 N N . GLY A 1 108 ? -19.376 -11.755 8.832 1.00 81.69 108 GLY A N 1
ATOM 797 C CA . GLY A 1 108 ? -19.844 -10.970 9.989 1.00 81.69 108 GLY A CA 1
ATOM 798 C C . GLY A 1 108 ? -18.738 -10.220 10.749 1.00 81.69 108 GLY A C 1
ATOM 799 O O . GLY A 1 108 ? -18.997 -9.166 11.316 1.00 81.69 108 GLY A O 1
ATOM 800 N N . THR A 1 109 ? -17.495 -10.698 10.698 1.00 85.19 109 THR A N 1
ATOM 801 C CA . THR A 1 109 ? -16.309 -10.037 11.263 1.00 85.19 109 THR A CA 1
ATOM 802 C C . THR A 1 109 ? -15.338 -9.570 10.174 1.00 85.19 109 THR A C 1
ATOM 804 O O . THR A 1 109 ? -15.260 -10.205 9.106 1.00 85.19 109 THR A O 1
ATOM 807 N N . PRO A 1 110 ? -14.594 -8.470 10.415 1.00 90.31 110 PRO A N 1
ATOM 808 C CA . PRO A 1 110 ? -13.578 -7.998 9.487 1.00 90.31 110 PRO A CA 1
ATOM 809 C C . PRO A 1 110 ? -12.424 -9.003 9.397 1.00 90.31 110 PRO A C 1
ATOM 811 O O . PRO A 1 110 ? -12.074 -9.644 10.390 1.00 90.31 110 PRO A O 1
ATOM 814 N N . PRO A 1 111 ? -11.769 -9.139 8.232 1.00 91.06 111 PRO A N 1
ATOM 815 C CA . PRO A 1 111 ? -10.540 -9.911 8.154 1.00 91.06 111 PRO A CA 1
ATOM 816 C C . PRO A 1 111 ? -9.452 -9.264 9.019 1.00 91.06 111 PRO A C 1
ATOM 818 O O . PRO A 1 111 ? -9.223 -8.056 8.950 1.00 91.06 111 PRO A O 1
ATOM 821 N N . ALA A 1 112 ? -8.734 -10.084 9.791 1.00 90.75 112 ALA A N 1
ATOM 822 C CA . ALA A 1 112 ? -7.619 -9.607 10.602 1.00 90.75 112 ALA A CA 1
ATOM 823 C C . ALA A 1 112 ? -6.580 -8.876 9.722 1.00 90.75 112 ALA A C 1
ATOM 825 O O . ALA A 1 112 ? -6.202 -9.414 8.671 1.00 90.75 112 ALA A O 1
ATOM 826 N N . PRO A 1 113 ? -6.049 -7.706 10.134 1.00 93.19 113 PRO A N 1
ATOM 827 C CA . PRO A 1 113 ? -5.135 -6.932 9.293 1.00 93.19 113 PRO A CA 1
ATOM 828 C C . PRO A 1 113 ? -3.900 -7.712 8.829 1.00 93.19 113 PRO A C 1
ATOM 830 O O . PRO A 1 113 ? -3.487 -7.566 7.682 1.00 93.19 113 PRO A O 1
ATOM 833 N N . ALA A 1 114 ? -3.357 -8.608 9.663 1.00 87.19 114 ALA A N 1
ATOM 834 C CA . ALA A 1 114 ? -2.223 -9.471 9.312 1.00 87.19 114 ALA A CA 1
ATOM 835 C C . ALA A 1 114 ? -2.494 -10.427 8.127 1.00 87.19 114 ALA A C 1
ATOM 837 O O . ALA A 1 114 ? -1.553 -10.891 7.478 1.00 87.19 114 ALA A O 1
ATOM 838 N N . THR A 1 115 ? -3.765 -10.716 7.830 1.00 88.81 115 THR A N 1
ATOM 839 C CA . THR A 1 115 ? -4.176 -11.551 6.692 1.00 88.81 115 THR A CA 1
ATOM 840 C C . THR A 1 115 ? -4.137 -10.769 5.385 1.00 88.81 115 THR A C 1
ATOM 842 O O . THR A 1 115 ? -3.722 -11.308 4.366 1.00 88.81 115 THR A O 1
ATOM 845 N N . VAL A 1 116 ? -4.551 -9.499 5.397 1.00 93.38 116 VAL A N 1
ATOM 846 C CA . VAL A 1 116 ? -4.769 -8.713 4.169 1.00 93.38 116 VAL A CA 1
ATOM 847 C C . VAL A 1 116 ? -3.638 -7.729 3.865 1.00 93.38 116 VAL A C 1
ATOM 849 O O . VAL A 1 116 ? -3.318 -7.485 2.697 1.00 93.38 116 VAL A O 1
ATOM 852 N N . LEU A 1 117 ? -2.991 -7.176 4.894 1.00 95.31 117 LEU A N 1
ATOM 853 C CA . LEU A 1 117 ? -1.913 -6.205 4.737 1.00 95.31 117 LEU A CA 1
ATOM 854 C C . LEU A 1 117 ? -0.676 -6.873 4.139 1.00 95.31 117 LEU A C 1
ATOM 856 O O . LEU A 1 117 ? -0.079 -7.770 4.731 1.00 95.31 117 LEU A O 1
ATOM 860 N N . PHE A 1 118 ? -0.278 -6.396 2.957 1.00 94.50 118 PHE A N 1
ATOM 861 C CA . PHE A 1 118 ? 0.867 -6.916 2.201 1.00 94.50 118 PHE A CA 1
ATOM 862 C C . PHE A 1 118 ? 0.820 -8.432 1.947 1.00 94.50 118 PHE A C 1
ATOM 864 O O . PHE A 1 118 ? 1.866 -9.055 1.770 1.00 94.50 118 PHE A O 1
ATOM 871 N N . SER A 1 119 ? -0.379 -9.024 1.890 1.00 94.56 119 SER A N 1
ATOM 872 C CA . SER A 1 119 ? -0.526 -10.407 1.434 1.00 94.56 119 SER A CA 1
ATOM 873 C C . SER A 1 119 ? 0.049 -10.565 0.018 1.00 94.56 119 SER A C 1
ATOM 875 O O . SER A 1 119 ? -0.194 -9.685 -0.828 1.00 94.56 119 SER A O 1
ATOM 877 N N . PRO A 1 120 ? 0.795 -11.656 -0.251 1.00 92.44 120 PRO A N 1
ATOM 878 C CA . PRO A 1 120 ? 1.322 -11.952 -1.579 1.00 92.44 120 PRO A CA 1
ATOM 879 C C . PRO A 1 120 ? 0.232 -12.362 -2.579 1.00 92.44 120 PRO A C 1
ATOM 881 O O . PRO A 1 120 ? 0.464 -12.250 -3.780 1.00 92.44 120 PRO A O 1
ATOM 884 N N . ASP A 1 121 ? -0.951 -12.777 -2.112 1.00 93.25 121 ASP A N 1
ATOM 885 C CA . ASP A 1 121 ? -2.082 -13.115 -2.989 1.00 93.25 121 ASP A CA 1
ATOM 886 C C . ASP A 1 121 ? -2.651 -11.883 -3.689 1.00 93.25 121 ASP A C 1
ATOM 888 O O . ASP A 1 121 ? -3.214 -11.973 -4.778 1.00 93.25 121 ASP A O 1
ATOM 892 N N . VAL A 1 122 ? -2.519 -10.715 -3.060 1.00 93.50 122 VAL A N 1
ATOM 893 C CA . VAL A 1 122 ? -3.046 -9.471 -3.603 1.00 93.50 122 VAL A CA 1
ATOM 894 C C . VAL A 1 122 ? -2.024 -8.877 -4.575 1.00 93.50 122 VAL A C 1
ATOM 896 O O . VAL A 1 122 ? -0.959 -8.416 -4.138 1.00 93.50 122 VAL A O 1
ATOM 899 N N . PRO A 1 123 ? -2.336 -8.836 -5.881 1.00 93.69 123 PRO A N 1
ATOM 900 C CA . PRO A 1 123 ? -1.371 -8.427 -6.883 1.00 93.69 123 PRO A CA 1
ATOM 901 C C . PRO A 1 123 ? -1.096 -6.922 -6.820 1.00 93.69 123 PRO A C 1
ATOM 903 O O . PRO A 1 123 ? -1.979 -6.116 -6.522 1.00 93.69 123 PRO A O 1
ATOM 906 N N . ALA A 1 124 ? 0.139 -6.547 -7.157 1.00 94.44 124 ALA A N 1
ATOM 907 C CA . ALA A 1 124 ? 0.574 -5.157 -7.270 1.00 94.44 124 ALA A CA 1
ATOM 908 C C . ALA A 1 124 ? 1.236 -4.887 -8.639 1.00 94.44 124 ALA A C 1
ATOM 910 O O . ALA A 1 124 ? 2.458 -4.688 -8.713 1.00 94.44 124 ALA A O 1
ATOM 911 N N . PRO A 1 125 ? 0.457 -4.957 -9.740 1.00 94.38 125 PRO A N 1
ATOM 912 C CA . PRO A 1 125 ? 0.983 -4.772 -11.085 1.00 94.38 125 PRO A CA 1
ATOM 913 C C . PRO A 1 125 ? 1.475 -3.334 -11.282 1.00 94.38 125 PRO A C 1
ATOM 915 O O . PRO A 1 125 ? 0.845 -2.384 -10.824 1.00 94.38 125 PRO A O 1
ATOM 918 N N . PHE A 1 126 ? 2.589 -3.172 -11.992 1.00 91.44 126 PHE A N 1
ATOM 919 C CA . PHE A 1 126 ? 3.203 -1.880 -12.285 1.00 91.44 126 PHE A CA 1
ATOM 920 C C . PHE A 1 126 ? 3.556 -1.776 -13.771 1.00 91.44 126 PHE A C 1
ATOM 922 O O . PHE A 1 126 ? 4.706 -1.900 -14.181 1.00 91.44 126 PHE A O 1
ATOM 929 N N . SER A 1 127 ? 2.520 -1.635 -14.590 1.00 87.81 127 SER A N 1
ATOM 930 C CA . SER A 1 127 ? 2.522 -1.208 -15.995 1.00 87.81 127 SER A CA 1
ATOM 931 C C . SER A 1 127 ? 1.168 -1.569 -16.593 1.00 87.81 127 SER A C 1
ATOM 933 O O . SER A 1 127 ? 0.494 -2.481 -16.111 1.00 87.81 127 SER A O 1
ATOM 935 N N . ILE A 1 128 ? 0.803 -0.938 -17.708 1.00 84.50 128 ILE A N 1
ATOM 936 C CA . ILE A 1 128 ? -0.411 -1.310 -18.441 1.00 84.50 128 ILE A CA 1
ATOM 937 C C . ILE A 1 128 ? -0.413 -2.795 -18.857 1.00 84.50 128 ILE A C 1
ATOM 939 O O . ILE A 1 128 ? -1.442 -3.457 -18.787 1.00 84.50 128 ILE A O 1
ATOM 943 N N . TYR A 1 129 ? 0.755 -3.356 -19.190 1.00 86.06 129 TYR A N 1
ATOM 944 C CA . TYR A 1 129 ? 0.894 -4.760 -19.585 1.00 86.06 129 TYR A CA 1
ATOM 945 C C . TYR A 1 129 ? 0.675 -5.736 -18.427 1.00 86.06 129 TYR A C 1
ATOM 947 O O . TYR A 1 129 ? 0.057 -6.784 -18.622 1.00 86.06 129 TYR A O 1
ATOM 955 N N . GLU A 1 130 ? 1.209 -5.422 -17.242 1.00 91.62 130 GLU A N 1
ATOM 956 C CA . GLU A 1 130 ? 0.969 -6.217 -16.036 1.00 91.62 130 GLU A CA 1
ATOM 957 C C . GLU A 1 130 ? -0.506 -6.113 -15.626 1.00 91.62 130 GLU A C 1
ATOM 959 O O . GLU A 1 130 ? -1.126 -7.136 -15.347 1.00 91.62 130 GLU A O 1
ATOM 964 N N . VAL A 1 131 ? -1.089 -4.907 -15.675 1.00 91.31 131 VAL A N 1
ATOM 965 C CA . VAL A 1 131 ? -2.512 -4.660 -15.383 1.00 91.31 131 VAL A CA 1
ATOM 966 C C . VAL A 1 131 ? -3.430 -5.463 -16.307 1.00 91.31 131 VAL A C 1
ATOM 968 O O . VAL A 1 131 ? -4.385 -6.066 -15.830 1.00 91.31 131 VAL A O 1
ATOM 971 N N . ASP A 1 132 ? -3.139 -5.538 -17.606 1.00 88.00 132 ASP A N 1
ATOM 972 C CA . ASP A 1 132 ? -3.974 -6.277 -18.563 1.00 88.00 132 ASP A CA 1
ATOM 973 C C . ASP A 1 132 ? -3.951 -7.801 -18.365 1.00 88.00 132 ASP A C 1
ATOM 975 O O . ASP A 1 132 ? -4.894 -8.490 -18.757 1.00 88.00 132 ASP A O 1
ATOM 979 N N . LYS A 1 133 ? -2.866 -8.344 -17.800 1.00 89.06 133 LYS A N 1
ATOM 980 C CA . LYS A 1 133 ? -2.649 -9.796 -17.657 1.00 89.06 133 LYS A CA 1
ATOM 981 C C . LYS A 1 133 ? -2.868 -10.315 -16.242 1.00 89.06 133 LYS A C 1
ATOM 983 O O . LYS A 1 133 ? -2.920 -11.534 -16.058 1.00 89.06 133 LYS A O 1
ATOM 988 N N . VAL A 1 134 ? -2.944 -9.415 -15.265 1.00 92.69 134 VAL A N 1
ATOM 989 C CA . VAL A 1 134 ? -3.034 -9.754 -13.847 1.00 92.69 134 VAL A CA 1
ATOM 990 C C . VAL A 1 134 ? -4.177 -10.731 -13.603 1.00 92.69 134 VAL A C 1
ATOM 992 O O . VAL A 1 134 ? -5.289 -10.547 -14.097 1.00 92.69 134 VAL A O 1
ATOM 995 N N . GLN A 1 135 ? -3.873 -11.785 -12.854 1.00 93.56 135 GLN A N 1
ATOM 996 C CA . GLN A 1 135 ? -4.882 -12.686 -12.326 1.00 93.56 135 GLN A CA 1
ATOM 997 C C . GLN A 1 135 ? -5.164 -12.299 -10.882 1.00 93.56 135 GLN A C 1
ATOM 999 O O . GLN A 1 135 ? -4.225 -12.067 -10.121 1.00 93.56 135 GLN A O 1
ATOM 1004 N N . ILE A 1 136 ? -6.439 -12.209 -10.518 1.00 94.44 136 ILE A N 1
ATOM 1005 C CA . ILE A 1 136 ? -6.842 -11.937 -9.136 1.00 94.44 136 ILE A CA 1
ATOM 1006 C C . ILE A 1 136 ? -7.351 -13.212 -8.461 1.00 94.44 136 ILE A C 1
ATOM 1008 O O . ILE A 1 136 ? -8.037 -14.009 -9.111 1.00 94.44 136 ILE A O 1
ATOM 1012 N N . PRO A 1 137 ? -7.051 -13.410 -7.169 1.00 93.00 137 PRO A N 1
ATOM 1013 C CA . PRO A 1 137 ? -7.657 -14.487 -6.404 1.00 93.00 137 PRO A CA 1
ATOM 1014 C C . PRO A 1 137 ? -9.131 -14.170 -6.096 1.00 93.00 137 PRO A C 1
ATOM 1016 O O . PRO A 1 137 ? -9.563 -13.021 -6.171 1.00 93.00 137 PRO A O 1
ATOM 1019 N N . GLU A 1 138 ? -9.922 -15.195 -5.774 1.00 89.19 138 GLU A N 1
ATOM 1020 C CA . GLU A 1 138 ? -11.286 -15.011 -5.247 1.00 89.19 138 GLU A CA 1
ATOM 1021 C C . GLU A 1 138 ? -11.273 -14.593 -3.769 1.00 89.19 138 GLU A C 1
ATOM 1023 O O . GLU A 1 138 ? -12.086 -13.772 -3.344 1.00 89.19 138 GLU A O 1
ATOM 1028 N N . GLU A 1 139 ? -10.319 -15.122 -3.001 1.00 86.62 139 GLU A N 1
ATOM 1029 C CA . GLU A 1 139 ? -10.116 -14.826 -1.586 1.00 86.62 139 GLU A CA 1
ATOM 1030 C C . GLU A 1 139 ? -8.625 -14.684 -1.259 1.00 86.62 139 GLU A C 1
ATOM 1032 O O . GLU A 1 139 ? -7.767 -15.198 -1.974 1.00 86.62 139 GLU A O 1
ATOM 1037 N N . ILE A 1 140 ? -8.314 -13.970 -0.178 1.00 91.06 140 ILE A N 1
ATOM 1038 C CA . ILE A 1 140 ? -6.943 -13.834 0.325 1.00 91.06 140 ILE A CA 1
ATOM 1039 C C . ILE A 1 140 ? -6.705 -14.947 1.346 1.00 91.06 140 ILE A C 1
ATOM 1041 O O . ILE A 1 140 ? -7.346 -14.957 2.397 1.00 91.06 140 ILE A O 1
ATOM 1045 N N . SER A 1 141 ? -5.774 -15.856 1.065 1.00 87.62 141 SER A N 1
ATOM 1046 C CA . SER A 1 141 ? -5.459 -16.993 1.939 1.00 87.62 141 SER A CA 1
ATOM 1047 C C . SER A 1 141 ? -4.038 -16.919 2.502 1.00 87.62 141 SER A C 1
ATOM 1049 O O . SER A 1 141 ? -3.800 -17.287 3.655 1.00 87.62 141 SER A O 1
ATOM 1051 N N . ALA A 1 142 ? -3.078 -16.441 1.711 1.00 88.94 142 ALA A N 1
ATOM 1052 C CA . ALA A 1 142 ? -1.689 -16.307 2.111 1.00 88.94 142 ALA A CA 1
ATOM 1053 C C . ALA A 1 142 ? -1.496 -15.116 3.054 1.00 88.94 142 ALA A C 1
ATOM 1055 O O . ALA A 1 142 ? -1.955 -13.998 2.800 1.00 88.94 142 ALA A O 1
ATOM 1056 N N . ARG A 1 143 ? -0.762 -15.352 4.142 1.00 86.06 143 ARG A N 1
ATOM 1057 C CA . ARG A 1 143 ? -0.486 -14.336 5.162 1.00 86.06 143 ARG A CA 1
ATOM 1058 C C . ARG A 1 143 ? 0.628 -13.398 4.708 1.00 86.06 143 ARG A C 1
ATOM 1060 O O . ARG A 1 143 ? 1.620 -13.830 4.122 1.00 86.06 143 ARG A O 1
ATOM 1067 N N . GLY A 1 144 ? 0.461 -12.113 5.006 1.00 89.06 144 GLY A N 1
ATOM 1068 C CA . GLY A 1 144 ? 1.493 -11.107 4.793 1.00 89.06 144 GLY A CA 1
ATOM 1069 C C . GLY A 1 144 ? 2.594 -11.150 5.865 1.00 89.06 144 GLY A C 1
ATOM 1070 O O . GLY A 1 144 ? 2.483 -11.861 6.867 1.00 89.06 144 GLY A O 1
ATOM 1071 N N . PRO A 1 145 ? 3.652 -10.338 5.704 1.00 91.75 145 PRO A N 1
ATOM 1072 C CA . PRO A 1 145 ? 4.760 -10.246 6.663 1.00 91.75 145 PRO A CA 1
ATOM 1073 C C . PRO A 1 145 ? 4.344 -9.810 8.080 1.00 91.75 145 PRO A C 1
ATOM 1075 O O . PRO A 1 145 ? 5.049 -10.098 9.044 1.00 91.75 145 PRO A O 1
ATOM 1078 N N . LEU A 1 146 ? 3.200 -9.133 8.222 1.00 92.81 146 LEU A N 1
ATOM 1079 C CA . LEU A 1 146 ? 2.703 -8.614 9.502 1.00 92.81 146 LEU A CA 1
ATOM 1080 C C . LEU A 1 146 ? 2.079 -9.678 10.412 1.00 92.81 146 LEU A C 1
ATOM 1082 O O . LEU A 1 146 ? 1.641 -9.358 11.510 1.00 92.81 146 LEU A O 1
ATOM 1086 N N . HIS A 1 147 ? 2.058 -10.943 9.989 1.00 88.06 147 HIS A N 1
ATOM 1087 C CA . HIS A 1 147 ? 1.724 -12.048 10.883 1.00 88.06 147 HIS A CA 1
ATOM 1088 C C . HIS A 1 147 ? 2.843 -12.361 11.898 1.00 88.06 147 HIS A C 1
ATOM 1090 O O . HIS A 1 147 ? 2.610 -13.062 12.876 1.00 88.06 147 HIS A O 1
ATOM 1096 N N . SER A 1 148 ? 4.059 -11.853 11.676 1.00 88.50 148 SER A N 1
ATOM 1097 C CA . SER A 1 148 ? 5.199 -12.063 12.570 1.00 88.50 148 SER A CA 1
ATOM 1098 C C . SER A 1 148 ? 5.143 -11.143 13.792 1.00 88.50 148 SER A C 1
ATOM 1100 O O . SER A 1 148 ? 5.428 -9.950 13.674 1.00 88.50 148 SER A O 1
ATOM 1102 N N . ASP A 1 149 ? 4.901 -11.709 14.977 1.00 89.75 149 ASP A N 1
ATOM 1103 C CA . ASP A 1 149 ? 4.920 -10.962 16.245 1.00 89.75 149 ASP A CA 1
ATOM 1104 C C . ASP A 1 149 ? 6.256 -10.249 16.479 1.00 89.75 149 ASP A C 1
ATOM 1106 O O . ASP A 1 149 ? 6.274 -9.096 16.895 1.00 89.75 149 ASP A O 1
ATOM 1110 N N . VAL A 1 150 ? 7.380 -10.880 16.123 1.00 93.50 150 VAL A N 1
ATOM 1111 C CA . VAL A 1 150 ? 8.723 -10.297 16.294 1.00 93.50 150 VAL A CA 1
ATOM 1112 C C . VAL A 1 150 ? 8.873 -8.971 15.544 1.00 93.50 150 VAL A C 1
ATOM 1114 O O . VAL A 1 150 ? 9.475 -8.039 16.065 1.00 93.50 150 VAL A O 1
ATOM 1117 N N . LEU A 1 151 ? 8.296 -8.858 14.342 1.00 94.94 151 LEU A N 1
ATOM 1118 C CA . LEU A 1 151 ? 8.396 -7.637 13.536 1.00 94.94 151 LEU A CA 1
ATOM 1119 C C . LEU A 1 151 ? 7.639 -6.483 14.204 1.00 94.94 151 LEU A C 1
ATOM 1121 O O . LEU A 1 151 ? 8.103 -5.345 14.189 1.00 94.94 151 LEU A O 1
ATOM 1125 N N . LEU A 1 152 ? 6.480 -6.788 14.792 1.00 95.69 152 LEU A N 1
ATOM 1126 C CA . LEU A 1 152 ? 5.660 -5.813 15.501 1.00 95.69 152 LEU A CA 1
ATOM 1127 C C . LEU A 1 152 ? 6.281 -5.437 16.847 1.00 95.69 152 LEU A C 1
ATOM 1129 O O . LEU A 1 152 ? 6.308 -4.256 17.173 1.00 95.69 152 LEU A O 1
ATOM 1133 N N . GLU A 1 153 ? 6.827 -6.394 17.599 1.00 97.06 153 GLU A N 1
ATOM 1134 C CA . GLU A 1 153 ? 7.528 -6.092 18.851 1.00 97.06 153 GLU A CA 1
ATOM 1135 C C . GLU A 1 153 ? 8.767 -5.226 18.611 1.00 97.06 153 GLU A C 1
ATOM 1137 O O . GLU A 1 153 ? 8.924 -4.230 19.301 1.00 97.06 153 GLU A O 1
ATOM 1142 N N . GLU A 1 154 ? 9.600 -5.523 17.608 1.00 97.38 154 GLU A N 1
ATOM 1143 C CA . GLU A 1 154 ? 10.759 -4.679 17.272 1.00 97.38 154 GLU A CA 1
ATOM 1144 C C . GLU A 1 154 ? 10.341 -3.266 16.829 1.00 97.38 154 GLU A C 1
ATOM 1146 O O . GLU A 1 154 ? 10.945 -2.270 17.232 1.00 97.38 154 GLU A O 1
ATOM 1151 N N . PHE A 1 155 ? 9.260 -3.157 16.049 1.00 97.62 155 PHE A N 1
ATOM 1152 C CA . PHE A 1 155 ? 8.691 -1.863 15.682 1.00 97.62 155 PHE A CA 1
ATOM 1153 C C . PHE A 1 155 ? 8.240 -1.063 16.916 1.00 97.62 155 PHE A C 1
ATOM 1155 O O . PHE A 1 155 ? 8.560 0.122 17.030 1.00 97.62 155 PHE A O 1
ATOM 1162 N N . LEU A 1 156 ? 7.535 -1.706 17.853 1.00 98.06 156 LEU A N 1
ATOM 1163 C CA . LEU A 1 156 ? 7.064 -1.077 19.088 1.00 98.06 156 LEU A CA 1
ATOM 1164 C C . LEU A 1 156 ? 8.197 -0.789 20.072 1.00 98.06 156 LEU A C 1
ATOM 1166 O O . LEU A 1 156 ? 8.135 0.225 20.762 1.00 98.06 156 LEU A O 1
ATOM 1170 N N . ASP A 1 157 ? 9.241 -1.613 20.102 1.00 97.81 157 ASP A N 1
ATOM 1171 C CA . ASP A 1 157 ? 10.459 -1.386 20.883 1.00 97.81 157 ASP A CA 1
ATOM 1172 C C . ASP A 1 157 ? 11.267 -0.182 20.367 1.00 97.81 157 ASP A C 1
ATOM 1174 O O . ASP A 1 157 ? 12.127 0.344 21.075 1.00 97.81 157 ASP A O 1
ATOM 1178 N N . GLY A 1 158 ? 10.946 0.297 19.162 1.00 96.44 158 GLY A N 1
ATOM 1179 C CA . GLY A 1 158 ? 11.533 1.490 18.569 1.00 96.44 158 GLY A CA 1
ATOM 1180 C C . GLY A 1 158 ? 12.809 1.230 17.775 1.00 96.44 158 GLY A C 1
ATOM 1181 O O . GLY A 1 158 ? 13.491 2.186 17.409 1.00 96.44 158 GLY A O 1
ATOM 1182 N N . GLU A 1 159 ? 13.139 -0.033 17.489 1.00 96.00 159 GLU A N 1
ATOM 1183 C CA . GLU A 1 159 ? 14.340 -0.408 16.741 1.00 96.00 159 GLU A CA 1
ATOM 1184 C C . GLU A 1 159 ? 14.207 -1.795 16.092 1.00 96.00 159 GLU A C 1
ATOM 1186 O O . GLU A 1 159 ? 13.907 -2.786 16.756 1.00 96.00 159 GLU A O 1
ATOM 1191 N N . PHE A 1 160 ? 14.530 -1.886 14.797 1.00 95.88 160 PHE A N 1
ATOM 1192 C CA . PHE A 1 160 ? 14.690 -3.168 14.108 1.00 95.88 160 PHE A CA 1
ATOM 1193 C C . PHE A 1 160 ? 16.104 -3.711 14.303 1.00 95.88 160 PHE A C 1
ATOM 1195 O O . PHE A 1 160 ? 17.080 -3.070 13.909 1.00 95.88 160 PHE A O 1
ATOM 1202 N N . ARG A 1 161 ? 16.236 -4.929 14.838 1.00 92.88 161 ARG A N 1
ATOM 1203 C CA . ARG A 1 161 ? 17.555 -5.513 15.162 1.00 92.88 161 ARG A CA 1
ATOM 1204 C C . ARG A 1 161 ? 18.342 -5.909 13.915 1.00 92.88 161 ARG A C 1
ATOM 1206 O O . ARG A 1 161 ? 19.575 -5.929 13.918 1.00 92.88 161 ARG A O 1
ATOM 1213 N N . HIS A 1 162 ? 17.629 -6.255 12.845 1.00 90.94 162 HIS A N 1
ATOM 1214 C CA . HIS A 1 162 ? 18.199 -6.705 11.576 1.00 90.94 162 HIS A CA 1
ATOM 1215 C C . HIS A 1 162 ? 17.531 -6.005 10.381 1.00 90.94 162 HIS A C 1
ATOM 1217 O O . HIS A 1 162 ? 16.788 -6.652 9.638 1.00 90.94 162 HIS A O 1
ATOM 1223 N N . PRO A 1 163 ? 17.810 -4.707 10.149 1.00 90.62 163 PRO A N 1
ATOM 1224 C CA . PRO A 1 163 ? 17.143 -3.921 9.106 1.00 90.62 163 PRO A CA 1
ATOM 1225 C C . PRO A 1 163 ? 17.312 -4.517 7.697 1.00 90.62 163 PRO A C 1
ATOM 1227 O O . PRO A 1 163 ? 16.374 -4.519 6.904 1.00 90.62 163 PRO A O 1
ATOM 1230 N N . ASP A 1 164 ? 18.463 -5.129 7.402 1.00 89.06 164 ASP A N 1
ATOM 1231 C CA . ASP A 1 164 ? 18.733 -5.759 6.099 1.00 89.06 164 ASP A CA 1
ATOM 1232 C C . ASP A 1 164 ? 17.826 -6.964 5.793 1.00 89.06 164 ASP A C 1
ATOM 1234 O O . ASP A 1 164 ? 17.625 -7.319 4.626 1.00 89.06 164 ASP A O 1
ATOM 1238 N N . LYS A 1 165 ? 17.278 -7.600 6.838 1.00 90.25 165 LYS A N 1
ATOM 1239 C CA . LYS A 1 165 ? 16.389 -8.766 6.741 1.00 90.25 165 LYS A CA 1
ATOM 1240 C C . LYS A 1 165 ? 14.910 -8.391 6.720 1.00 90.25 165 LYS A C 1
ATOM 1242 O O . LYS A 1 165 ? 14.073 -9.285 6.611 1.00 90.25 165 LYS A O 1
ATOM 1247 N N . LEU A 1 166 ? 14.578 -7.104 6.828 1.00 94.38 166 LEU A N 1
ATOM 1248 C CA . LEU A 1 166 ? 13.189 -6.674 6.807 1.00 94.38 166 LEU A CA 1
ATOM 1249 C C . LEU A 1 166 ? 12.530 -7.019 5.464 1.00 94.38 166 LEU A C 1
ATOM 1251 O O . LEU A 1 166 ? 13.177 -6.934 4.408 1.00 94.38 166 LEU A O 1
ATOM 1255 N N . PRO A 1 167 ? 11.231 -7.370 5.479 1.00 94.38 167 PRO A N 1
ATOM 1256 C CA . PRO A 1 167 ? 10.442 -7.482 4.261 1.00 94.38 167 PRO A CA 1
ATOM 1257 C C . PRO A 1 167 ? 10.573 -6.209 3.423 1.00 94.38 167 PRO A C 1
ATOM 1259 O O . PRO A 1 167 ? 10.607 -5.108 3.970 1.00 94.38 167 PRO A O 1
ATOM 1262 N N . ALA A 1 168 ? 10.625 -6.358 2.096 1.00 93.44 168 ALA A N 1
ATOM 1263 C CA . ALA A 1 168 ? 10.900 -5.250 1.180 1.00 93.44 168 ALA A CA 1
ATOM 1264 C C . ALA A 1 168 ? 10.067 -3.976 1.455 1.00 93.44 168 ALA A C 1
ATOM 1266 O O . ALA A 1 168 ? 10.683 -2.915 1.518 1.00 93.44 168 ALA A O 1
ATOM 1267 N N . PRO A 1 169 ? 8.746 -4.036 1.733 1.00 93.31 169 PRO A N 1
ATOM 1268 C CA . PRO A 1 169 ? 7.958 -2.832 2.022 1.00 93.31 169 PRO A CA 1
ATOM 1269 C C . PRO A 1 169 ? 8.385 -2.050 3.273 1.00 93.31 169 PRO A C 1
ATOM 1271 O O . PRO A 1 169 ? 8.071 -0.869 3.392 1.00 93.31 169 PRO A O 1
ATOM 1274 N N . PHE A 1 170 ? 9.087 -2.691 4.212 1.00 95.62 170 PHE A N 1
ATOM 1275 C CA . PHE A 1 170 ? 9.425 -2.112 5.514 1.00 95.62 170 PHE A CA 1
ATOM 1276 C C . PHE A 1 170 ? 10.898 -1.722 5.660 1.00 95.62 170 PHE A C 1
ATOM 1278 O O . PHE A 1 170 ? 11.276 -1.180 6.692 1.00 95.62 170 PHE A O 1
ATOM 1285 N N . LYS A 1 171 ? 11.744 -1.943 4.644 1.00 94.19 171 LYS A N 1
ATOM 1286 C CA . LYS A 1 171 ? 13.184 -1.627 4.734 1.00 94.19 171 LYS A CA 1
ATOM 1287 C C . LYS A 1 171 ? 13.479 -0.142 4.947 1.00 94.19 171 LYS A C 1
ATOM 1289 O O . LYS A 1 171 ? 14.462 0.189 5.600 1.00 94.19 171 LYS A O 1
ATOM 1294 N N . ALA A 1 172 ? 12.634 0.742 4.420 1.00 92.06 172 ALA A N 1
ATOM 1295 C CA . ALA A 1 172 ? 12.751 2.188 4.606 1.00 92.06 172 ALA A CA 1
ATOM 1296 C C . ALA A 1 172 ? 12.066 2.706 5.888 1.00 92.06 172 ALA A C 1
ATOM 1298 O O . ALA A 1 172 ? 12.009 3.918 6.110 1.00 92.06 172 ALA A O 1
ATOM 1299 N N . VAL A 1 173 ? 11.498 1.829 6.725 1.00 95.31 173 VAL A N 1
ATOM 1300 C CA . VAL A 1 173 ? 10.809 2.248 7.949 1.00 95.31 173 VAL A CA 1
ATOM 1301 C C . VAL A 1 173 ? 11.821 2.587 9.036 1.00 95.31 173 VAL A C 1
ATOM 1303 O O . VAL A 1 173 ? 12.689 1.790 9.376 1.00 95.31 173 VAL A O 1
ATOM 1306 N N . SER A 1 174 ? 11.665 3.773 9.620 1.00 94.44 174 SER A N 1
ATOM 1307 C CA . SER A 1 174 ? 12.350 4.181 10.848 1.00 94.44 174 SER A CA 1
ATOM 1308 C C . SER A 1 174 ? 11.319 4.289 11.975 1.00 94.44 174 SER A C 1
ATOM 1310 O O . SER A 1 174 ? 10.508 5.218 11.934 1.00 94.44 174 SER A O 1
ATOM 1312 N N . PRO A 1 175 ? 11.281 3.346 12.933 1.00 94.94 175 PRO A N 1
ATOM 1313 C CA . PRO A 1 175 ? 10.322 3.381 14.035 1.00 94.94 175 PRO A CA 1
ATOM 1314 C C . PRO A 1 175 ? 10.557 4.580 14.966 1.00 94.94 175 PRO A C 1
ATOM 1316 O O . PRO A 1 175 ? 11.637 5.173 14.994 1.00 94.94 175 PRO A O 1
ATOM 1319 N N . ASN A 1 176 ? 9.534 4.944 15.743 1.00 94.62 176 ASN A N 1
ATOM 1320 C CA . ASN A 1 176 ? 9.690 5.929 16.811 1.00 94.62 176 ASN A CA 1
ATOM 1321 C C . ASN A 1 176 ? 10.535 5.302 17.939 1.00 94.62 176 ASN A C 1
ATOM 1323 O O . ASN A 1 176 ? 10.163 4.240 18.435 1.00 94.62 176 ASN A O 1
ATOM 1327 N N . PRO A 1 177 ? 11.638 5.936 18.377 1.00 96.00 177 PRO A N 1
ATOM 1328 C CA . PRO A 1 177 ? 12.585 5.335 19.318 1.00 96.00 177 PRO A CA 1
ATOM 1329 C C . PRO A 1 177 ? 12.074 5.239 20.766 1.00 96.00 177 PRO A C 1
ATOM 1331 O O . PRO A 1 177 ? 12.819 4.804 21.640 1.00 96.00 177 PRO A O 1
ATOM 1334 N N . ASN A 1 178 ? 10.855 5.701 21.070 1.00 97.06 178 ASN A N 1
ATOM 1335 C CA . ASN A 1 178 ? 10.299 5.682 22.421 1.00 97.06 178 ASN A CA 1
ATOM 1336 C C . ASN A 1 178 ? 9.332 4.494 22.617 1.00 97.06 178 ASN A C 1
ATOM 1338 O O . ASN A 1 178 ? 8.137 4.635 22.341 1.00 97.06 178 ASN A O 1
ATOM 1342 N N . PRO A 1 179 ? 9.796 3.351 23.161 1.00 97.25 179 PRO A N 1
ATOM 1343 C CA . PRO A 1 179 ? 8.968 2.155 23.298 1.00 97.25 179 PRO A CA 1
ATOM 1344 C C . PRO A 1 179 ? 7.766 2.343 24.222 1.00 97.25 179 PRO A C 1
ATOM 1346 O O . PRO A 1 179 ? 6.679 1.829 23.959 1.00 97.25 179 PRO A O 1
ATOM 1349 N N . THR A 1 180 ? 7.935 3.119 25.295 1.00 97.56 180 THR A N 1
ATOM 1350 C CA . THR A 1 180 ? 6.849 3.423 26.231 1.00 97.56 180 THR A CA 1
ATOM 1351 C C . THR A 1 180 ? 5.746 4.218 25.540 1.00 97.56 180 THR A C 1
ATOM 1353 O O . THR A 1 180 ? 4.571 3.909 25.718 1.00 97.56 180 THR A O 1
ATOM 1356 N N . PHE A 1 181 ? 6.115 5.215 24.729 1.00 97.62 181 PHE A N 1
ATOM 1357 C CA . PHE A 1 181 ? 5.149 5.985 23.945 1.00 97.62 181 PHE A CA 1
ATOM 1358 C C . PHE A 1 181 ? 4.447 5.108 22.910 1.00 97.62 181 PHE A C 1
ATOM 1360 O O . PHE A 1 181 ? 3.225 5.146 22.829 1.00 97.62 181 PHE A O 1
ATOM 1367 N N . ASN A 1 182 ? 5.194 4.284 22.170 1.00 97.94 182 ASN A N 1
ATOM 1368 C CA . ASN A 1 182 ? 4.629 3.421 21.135 1.00 97.94 182 ASN A CA 1
ATOM 1369 C C . ASN A 1 182 ? 3.555 2.492 21.705 1.00 97.94 182 ASN A C 1
ATOM 1371 O O . ASN A 1 182 ? 2.441 2.454 21.192 1.00 97.94 182 ASN A O 1
ATOM 1375 N N . ARG A 1 183 ? 3.862 1.791 22.803 1.00 98.12 183 ARG A N 1
ATOM 1376 C CA . ARG A 1 183 ? 2.918 0.872 23.458 1.00 98.12 183 ARG A CA 1
ATOM 1377 C C . ARG A 1 183 ? 1.716 1.612 24.047 1.00 98.12 183 ARG A C 1
ATOM 1379 O O . ARG A 1 183 ? 0.589 1.166 23.873 1.00 98.12 183 ARG A O 1
ATOM 1386 N N . ALA A 1 184 ? 1.934 2.772 24.671 1.00 97.88 184 ALA A N 1
ATOM 1387 C CA . ALA A 1 184 ? 0.840 3.601 25.175 1.00 97.88 184 ALA A CA 1
ATOM 1388 C C . ALA A 1 184 ? -0.066 4.126 24.046 1.00 97.88 184 ALA A C 1
ATOM 1390 O O . ALA A 1 184 ? -1.277 4.210 24.224 1.00 97.88 184 ALA A O 1
ATOM 1391 N N . MET A 1 185 ? 0.498 4.442 22.877 1.00 98.00 185 MET A N 1
ATOM 1392 C CA . MET A 1 185 ? -0.271 4.877 21.714 1.00 98.00 185 MET A CA 1
ATOM 1393 C C . MET A 1 185 ? -1.136 3.748 21.152 1.00 98.00 185 MET A C 1
ATOM 1395 O O . MET A 1 185 ? -2.315 3.976 20.898 1.00 98.00 185 MET A O 1
ATOM 1399 N N . VAL A 1 186 ? -0.581 2.538 20.990 1.00 98.12 186 VAL A N 1
ATOM 1400 C CA . VAL A 1 186 ? -1.355 1.353 20.570 1.00 98.12 186 VAL A CA 1
ATOM 1401 C C . VAL A 1 186 ? -2.514 1.111 21.532 1.00 98.12 186 VAL A C 1
ATOM 1403 O O . VAL A 1 186 ? -3.651 0.997 21.074 1.00 98.12 186 VAL A O 1
ATOM 1406 N N . SER A 1 187 ? -2.239 1.153 22.836 1.00 97.81 187 SER A N 1
ATOM 1407 C CA . SER A 1 187 ? -3.243 0.926 23.871 1.00 97.81 187 SER A CA 1
ATOM 1408 C C . SER A 1 187 ? -4.354 1.968 23.858 1.00 97.81 187 SER A C 1
ATOM 1410 O O . SER A 1 187 ? -5.534 1.628 23.825 1.00 97.81 187 SER A O 1
ATOM 1412 N N . ALA A 1 188 ? -4.001 3.250 23.757 1.00 97.62 188 ALA A N 1
ATOM 1413 C CA . ALA A 1 188 ? -4.985 4.321 23.665 1.00 97.62 188 ALA A CA 1
ATOM 1414 C C . ALA A 1 188 ? -5.843 4.225 22.387 1.00 97.62 188 ALA A C 1
ATOM 1416 O O . ALA A 1 188 ? -7.051 4.461 22.443 1.00 97.62 188 ALA A O 1
ATOM 1417 N N . MET A 1 189 ? -5.255 3.844 21.245 1.00 97.94 189 MET A N 1
ATOM 1418 C CA . MET A 1 189 ? -6.014 3.596 20.012 1.00 97.94 189 MET A CA 1
ATOM 1419 C C . MET A 1 189 ? -6.958 2.395 20.163 1.00 97.94 189 MET A C 1
ATOM 1421 O O . MET A 1 189 ? -8.117 2.486 19.760 1.00 97.94 189 MET A O 1
ATOM 1425 N N . ALA A 1 190 ? -6.502 1.303 20.780 1.00 96.88 190 ALA A N 1
ATOM 1426 C CA . ALA A 1 190 ? -7.323 0.122 21.039 1.00 96.88 190 ALA A CA 1
ATOM 1427 C C . ALA A 1 190 ? -8.509 0.440 21.965 1.00 96.88 190 ALA A C 1
ATOM 1429 O O . ALA A 1 190 ? -9.636 0.055 21.665 1.00 96.88 190 ALA A O 1
ATOM 1430 N N . THR A 1 191 ? -8.297 1.232 23.021 1.00 95.69 191 THR A N 1
ATOM 1431 C CA . THR A 1 191 ? -9.366 1.717 23.911 1.00 95.69 191 THR A CA 1
ATOM 1432 C C . THR A 1 191 ? -10.469 2.451 23.148 1.00 95.69 191 THR A C 1
ATOM 1434 O O . THR A 1 191 ? -11.652 2.219 23.395 1.00 95.69 191 THR A O 1
ATOM 1437 N N . VAL A 1 192 ? -10.111 3.318 22.194 1.00 95.25 192 VAL A N 1
ATOM 1438 C CA . VAL A 1 192 ? -11.103 4.013 21.358 1.00 95.25 192 VAL A CA 1
ATOM 1439 C C . VAL A 1 192 ? -11.821 3.026 20.435 1.00 95.25 192 VAL A C 1
ATOM 1441 O O . VAL A 1 192 ? -13.042 3.091 20.316 1.00 95.25 192 VAL A O 1
ATOM 1444 N N . LEU A 1 193 ? -11.099 2.101 19.799 1.00 94.06 193 LEU A N 1
ATOM 1445 C CA . LEU A 1 193 ? -11.664 1.154 18.826 1.00 94.06 193 LEU A CA 1
ATOM 1446 C C . LEU A 1 193 ? -12.546 0.067 19.453 1.00 94.06 193 LEU A C 1
ATOM 1448 O O . LEU A 1 193 ? -13.445 -0.426 18.776 1.00 94.06 193 LEU A O 1
ATOM 1452 N N . ASN A 1 194 ? -12.335 -0.255 20.730 1.00 92.12 194 ASN A N 1
ATOM 1453 C CA . ASN A 1 194 ? -13.206 -1.140 21.506 1.00 92.12 194 ASN A CA 1
ATOM 1454 C C . ASN A 1 194 ? -14.552 -0.488 21.860 1.00 92.12 194 ASN A C 1
ATOM 1456 O O . ASN A 1 194 ? -15.480 -1.175 22.279 1.00 92.12 194 ASN A O 1
ATOM 1460 N N . SER A 1 195 ? -14.686 0.831 21.691 1.00 87.25 195 SER A N 1
ATOM 1461 C CA . SER A 1 195 ? -15.964 1.514 21.877 1.00 87.25 195 SER A CA 1
ATOM 1462 C C . SER A 1 195 ? -16.833 1.450 20.620 1.00 87.25 195 SER A C 1
ATOM 1464 O O . SER A 1 195 ? -16.346 1.528 19.487 1.00 87.25 195 SER A O 1
ATOM 1466 N N . ARG A 1 196 ? -18.157 1.381 20.806 1.00 82.12 196 ARG A N 1
ATOM 1467 C CA . ARG A 1 196 ? -19.100 1.480 19.684 1.00 82.12 196 ARG A CA 1
ATOM 1468 C C . ARG A 1 196 ? -18.958 2.825 18.971 1.00 82.12 196 ARG A C 1
ATOM 1470 O O . ARG A 1 196 ? -19.075 3.884 19.583 1.00 82.12 196 ARG A O 1
ATOM 1477 N N . ASN A 1 197 ? -18.811 2.767 17.655 1.00 84.12 197 ASN A N 1
ATOM 1478 C CA . ASN A 1 197 ? -18.555 3.887 16.747 1.00 84.12 197 ASN A CA 1
ATOM 1479 C C . ASN A 1 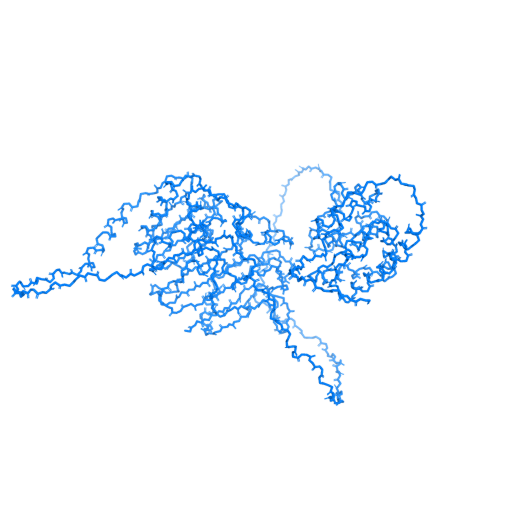197 ? -17.241 4.627 17.036 1.00 84.12 197 ASN A C 1
ATOM 1481 O O . ASN A 1 197 ? -17.117 5.806 16.704 1.00 84.12 197 ASN A O 1
ATOM 1485 N N . GLY A 1 198 ? -16.265 3.947 17.647 1.00 91.06 198 GLY A N 1
ATOM 1486 C CA . GLY A 1 198 ? -14.928 4.486 17.857 1.00 91.06 198 GLY A CA 1
ATOM 1487 C C . GLY A 1 198 ? -14.257 4.838 16.532 1.00 91.06 198 GLY A C 1
ATOM 1488 O O . GLY A 1 198 ? -14.115 3.983 15.657 1.00 91.06 198 GLY A O 1
ATOM 1489 N N . LEU A 1 199 ? -13.832 6.093 16.385 1.00 93.88 199 LEU A N 1
ATOM 1490 C CA . LEU A 1 199 ? -13.128 6.581 15.203 1.00 93.88 199 LEU A CA 1
ATOM 1491 C C . LEU A 1 199 ? -11.738 7.081 15.594 1.00 93.88 199 LEU A C 1
ATOM 1493 O O . LEU A 1 199 ? -11.595 8.111 16.254 1.00 93.88 199 LEU A O 1
ATOM 1497 N N . VAL A 1 200 ? -10.715 6.353 15.157 1.00 96.94 200 VAL A N 1
ATOM 1498 C CA . VAL A 1 200 ? -9.306 6.722 15.312 1.00 96.94 200 VAL A CA 1
ATOM 1499 C C . VAL A 1 200 ? -8.802 7.315 14.005 1.00 96.94 200 VAL A C 1
ATOM 1501 O O . VAL A 1 200 ? -8.919 6.694 12.949 1.00 96.94 200 VAL A O 1
ATOM 1504 N N . VAL A 1 201 ? -8.186 8.494 14.077 1.00 97.31 201 VAL A N 1
ATOM 1505 C CA . VAL A 1 201 ? -7.408 9.056 12.967 1.00 97.31 201 VAL A CA 1
ATOM 1506 C C . VAL A 1 201 ? -5.953 9.152 13.401 1.00 97.31 201 VAL A C 1
ATOM 1508 O O . VAL A 1 201 ? -5.621 9.919 14.300 1.00 97.31 201 VAL A O 1
ATOM 1511 N N . LEU A 1 202 ? -5.077 8.377 12.771 1.00 98.12 202 LEU A N 1
ATOM 1512 C CA . LEU A 1 202 ? -3.649 8.371 13.064 1.00 98.12 202 LEU A CA 1
ATOM 1513 C C . LEU A 1 202 ? -2.890 9.180 12.012 1.00 98.12 202 LEU A C 1
ATOM 1515 O O . LEU A 1 202 ? -2.903 8.846 10.831 1.00 98.12 202 LEU A O 1
ATOM 1519 N N . VAL A 1 203 ? -2.162 10.202 12.450 1.00 97.50 203 VAL A N 1
ATOM 1520 C CA . VAL A 1 203 ? -1.206 10.935 11.623 1.00 97.50 203 VAL A CA 1
ATOM 1521 C C . VAL A 1 203 ? 0.162 10.265 11.729 1.00 97.50 203 VAL A C 1
ATOM 1523 O O . VAL A 1 203 ? 0.876 10.437 12.720 1.00 97.50 203 VAL A O 1
ATOM 1526 N N . ALA A 1 204 ? 0.531 9.491 10.709 1.00 96.56 204 ALA A N 1
ATOM 1527 C CA . ALA A 1 204 ? 1.778 8.728 10.668 1.00 96.56 204 ALA A CA 1
ATOM 1528 C C . ALA A 1 204 ? 2.315 8.602 9.231 1.00 96.56 204 ALA A C 1
ATOM 1530 O O . ALA A 1 204 ? 1.529 8.650 8.285 1.00 96.56 204 ALA A O 1
ATOM 1531 N N . PRO A 1 205 ? 3.639 8.435 9.035 1.00 94.81 205 PRO A N 1
ATOM 1532 C CA . PRO A 1 205 ? 4.208 8.160 7.717 1.00 94.81 205 PRO A CA 1
ATOM 1533 C C . PRO A 1 205 ? 3.560 6.941 7.044 1.00 94.81 205 PRO A C 1
ATOM 1535 O O . PRO A 1 205 ? 3.363 5.910 7.689 1.00 94.81 205 PRO A O 1
ATOM 1538 N N . ASP A 1 206 ? 3.297 7.028 5.736 1.00 92.38 206 ASP A N 1
ATOM 1539 C CA . ASP A 1 206 ? 2.593 5.986 4.966 1.00 92.38 206 ASP A CA 1
ATOM 1540 C C . ASP A 1 206 ? 3.227 4.596 5.109 1.00 92.38 206 ASP A C 1
ATOM 1542 O O . ASP A 1 206 ? 2.536 3.584 5.219 1.00 92.38 206 ASP A O 1
ATOM 1546 N N . ASN A 1 207 ? 4.561 4.542 5.145 1.00 93.06 207 ASN A N 1
ATOM 1547 C CA . ASN A 1 207 ? 5.317 3.297 5.274 1.00 93.06 207 ASN A CA 1
ATOM 1548 C C . ASN A 1 207 ? 5.206 2.651 6.670 1.00 93.06 207 ASN A C 1
ATOM 1550 O O . ASN A 1 207 ? 5.556 1.484 6.824 1.00 93.06 207 ASN A O 1
ATOM 1554 N N . GLN A 1 208 ? 4.696 3.372 7.675 1.00 96.19 208 GLN A N 1
ATOM 1555 C CA . GLN A 1 208 ? 4.429 2.860 9.024 1.00 96.19 208 GLN A CA 1
ATOM 1556 C C . GLN A 1 208 ? 2.963 2.485 9.252 1.00 96.19 208 GLN A C 1
ATOM 1558 O O . GLN A 1 208 ? 2.667 1.760 10.201 1.00 96.19 208 GLN A O 1
ATOM 1563 N N . ALA A 1 209 ? 2.045 2.955 8.404 1.00 97.19 209 ALA A N 1
ATOM 1564 C CA . ALA A 1 209 ? 0.602 2.825 8.604 1.00 97.19 209 ALA A CA 1
ATOM 1565 C C . ALA A 1 209 ? 0.164 1.383 8.909 1.00 97.19 209 ALA A C 1
ATOM 1567 O O . ALA A 1 209 ? -0.565 1.125 9.865 1.00 97.19 209 ALA A O 1
ATOM 1568 N N . ALA A 1 210 ? 0.661 0.429 8.121 1.00 97.25 210 ALA A N 1
ATOM 1569 C CA . ALA A 1 210 ? 0.308 -0.977 8.266 1.00 97.25 210 ALA A CA 1
ATOM 1570 C C . ALA A 1 210 ? 0.844 -1.607 9.565 1.00 97.25 210 ALA A C 1
ATOM 1572 O O . ALA A 1 210 ? 0.169 -2.455 10.142 1.00 97.25 210 ALA A O 1
ATOM 1573 N N . LEU A 1 211 ? 2.021 -1.181 10.042 1.00 97.69 211 LEU A N 1
ATOM 1574 C CA . LEU A 1 211 ? 2.604 -1.654 11.304 1.00 97.69 211 LEU A CA 1
ATOM 1575 C C . LEU A 1 211 ? 1.775 -1.171 12.499 1.00 97.69 211 LEU A C 1
ATOM 1577 O O . LEU A 1 211 ? 1.458 -1.972 13.376 1.00 97.69 211 LEU A O 1
ATOM 1581 N N . TRP A 1 212 ? 1.352 0.099 12.494 1.00 98.12 212 TRP A N 1
ATOM 1582 C CA . TRP A 1 212 ? 0.467 0.647 13.526 1.00 98.12 212 TRP A CA 1
ATOM 1583 C C . TRP A 1 212 ? -0.892 -0.052 13.556 1.00 98.12 212 TRP A C 1
ATOM 1585 O O . TRP A 1 212 ? -1.316 -0.496 14.617 1.00 98.12 212 TRP A O 1
ATOM 1595 N N . ILE A 1 213 ? -1.539 -0.226 12.398 1.00 98.00 213 ILE A N 1
ATOM 1596 C CA . ILE A 1 213 ? -2.826 -0.935 12.308 1.00 98.00 213 ILE A CA 1
ATOM 1597 C C . ILE A 1 213 ? -2.697 -2.377 12.816 1.00 98.00 213 ILE A C 1
ATOM 1599 O O . ILE A 1 213 ? -3.534 -2.831 13.594 1.00 98.00 213 ILE A O 1
ATOM 1603 N N . ALA A 1 214 ? -1.655 -3.104 12.403 1.00 96.88 214 ALA A N 1
ATOM 1604 C CA . ALA A 1 214 ? -1.452 -4.486 12.832 1.00 96.88 214 ALA A CA 1
ATOM 1605 C C . ALA A 1 214 ? -1.162 -4.596 14.339 1.00 96.88 214 ALA A C 1
ATOM 1607 O O . ALA A 1 214 ? -1.682 -5.501 14.990 1.00 96.88 214 ALA A O 1
ATOM 1608 N N . ALA A 1 215 ? -0.381 -3.670 14.903 1.00 97.00 215 ALA A N 1
ATOM 1609 C CA . ALA A 1 215 ? -0.132 -3.611 16.340 1.00 97.00 215 ALA A CA 1
ATOM 1610 C C . ALA A 1 215 ? -1.421 -3.326 17.128 1.00 97.00 215 ALA A C 1
ATOM 1612 O O . ALA A 1 215 ? -1.721 -4.041 18.078 1.00 97.00 215 ALA A O 1
ATOM 1613 N N . THR A 1 216 ? -2.223 -2.348 16.698 1.00 97.56 216 THR A N 1
ATOM 1614 C CA . THR A 1 216 ? -3.504 -2.019 17.345 1.00 97.56 216 THR A CA 1
ATOM 1615 C C . THR A 1 216 ? -4.516 -3.149 17.234 1.00 97.56 216 THR A C 1
ATOM 1617 O O . THR A 1 216 ? -5.209 -3.442 18.201 1.00 97.56 216 THR A O 1
ATOM 1620 N N . ALA A 1 217 ? -4.564 -3.856 16.106 1.00 95.94 217 ALA A N 1
ATOM 1621 C CA . ALA A 1 217 ? -5.436 -5.017 15.959 1.00 95.94 217 ALA A CA 1
ATOM 1622 C C . ALA A 1 217 ? -5.068 -6.187 16.876 1.00 95.94 217 ALA A C 1
ATOM 1624 O O . ALA A 1 217 ? -5.969 -6.893 17.324 1.00 95.94 217 ALA A O 1
ATOM 1625 N N . ARG A 1 218 ? -3.781 -6.373 17.210 1.00 93.69 218 ARG A N 1
ATOM 1626 C CA . ARG A 1 218 ? -3.376 -7.356 18.234 1.00 93.69 218 ARG A CA 1
ATOM 1627 C C . ARG A 1 218 ? -3.941 -7.014 19.611 1.00 93.69 218 ARG A C 1
ATOM 1629 O O . ARG A 1 218 ? -4.250 -7.931 20.361 1.00 93.69 218 ARG A O 1
ATOM 1636 N N . GLU A 1 219 ? -4.071 -5.729 19.933 1.00 94.50 219 GLU A N 1
ATOM 1637 C CA . GLU A 1 219 ? -4.589 -5.276 21.228 1.00 94.50 219 GLU A CA 1
ATOM 1638 C C . GLU A 1 219 ? -6.126 -5.223 21.280 1.00 94.50 219 GLU A C 1
ATOM 1640 O O . GLU A 1 219 ? -6.701 -5.517 22.324 1.00 94.50 219 GLU A O 1
ATOM 1645 N N . VAL A 1 220 ? -6.799 -4.925 20.161 1.00 93.69 220 VAL A N 1
ATOM 1646 C CA . VAL A 1 220 ? -8.273 -4.983 20.051 1.00 93.69 220 VAL A CA 1
ATOM 1647 C C . VAL A 1 220 ? -8.800 -6.424 20.119 1.00 93.69 220 VAL A C 1
ATOM 1649 O O . VAL A 1 220 ? -9.781 -6.687 20.806 1.00 93.69 220 VAL A O 1
ATOM 1652 N N . GLY A 1 221 ? -8.147 -7.379 19.447 1.00 88.88 221 GLY A N 1
ATOM 1653 C CA . GLY A 1 221 ? -8.548 -8.790 19.475 1.00 88.88 221 GLY A CA 1
ATOM 1654 C C . GLY A 1 221 ? -9.541 -9.192 18.375 1.00 88.88 221 GLY A C 1
ATOM 1655 O O . GLY A 1 221 ? -9.482 -8.682 17.256 1.00 88.88 221 GLY A O 1
ATOM 1656 N N . GLU A 1 222 ? -10.405 -10.172 18.666 1.00 80.25 222 GLU A N 1
ATOM 1657 C CA . GLU A 1 222 ? -11.204 -10.895 17.655 1.00 80.25 222 GLU A CA 1
ATOM 1658 C C . GLU A 1 222 ? -12.314 -10.064 16.995 1.00 80.25 222 GLU A C 1
ATOM 1660 O O . GLU A 1 222 ? -12.642 -10.320 15.835 1.00 80.25 222 GLU A O 1
ATOM 1665 N N . ASP A 1 223 ? -12.854 -9.057 17.689 1.00 80.50 223 ASP A N 1
ATOM 1666 C CA . ASP A 1 223 ? -13.908 -8.182 17.151 1.00 80.50 223 ASP A CA 1
ATOM 1667 C C . ASP A 1 223 ? -13.406 -7.356 15.955 1.00 80.50 223 ASP A C 1
ATOM 1669 O O . ASP A 1 223 ? -14.151 -7.076 15.010 1.00 80.50 223 ASP A O 1
ATOM 1673 N N . GLY A 1 224 ? -12.110 -7.023 15.966 1.00 88.38 224 GLY A N 1
ATOM 1674 C CA . GLY A 1 224 ? -11.450 -6.242 14.931 1.00 88.38 224 GLY A CA 1
ATOM 1675 C C . GLY A 1 224 ? -12.071 -4.857 14.718 1.00 88.38 224 GLY A C 1
ATOM 1676 O O . GLY A 1 224 ? -12.847 -4.347 15.520 1.00 88.38 224 GLY A O 1
ATOM 1677 N N . PHE A 1 225 ? -11.679 -4.209 13.626 1.00 93.38 225 PHE A N 1
ATOM 1678 C CA . PHE A 1 225 ? -12.192 -2.899 13.223 1.00 93.38 225 PHE A CA 1
ATOM 1679 C C . PHE A 1 225 ? -11.997 -2.705 11.718 1.00 93.38 225 PHE A C 1
ATOM 1681 O O . PHE A 1 225 ? -11.142 -3.350 11.101 1.00 93.38 225 PHE A O 1
ATOM 1688 N N . GLY A 1 226 ? -12.773 -1.803 11.117 1.00 94.19 226 GLY A N 1
ATOM 1689 C CA . GLY A 1 226 ? -12.497 -1.340 9.758 1.00 94.19 226 GLY A CA 1
ATOM 1690 C C . GLY A 1 226 ? -11.304 -0.394 9.747 1.00 94.19 226 GLY A C 1
ATOM 1691 O O . GLY A 1 226 ? -11.070 0.338 10.701 1.00 94.19 226 GLY A O 1
ATOM 1692 N N . PHE A 1 227 ? -10.515 -0.376 8.684 1.00 96.62 227 PHE A N 1
ATOM 1693 C CA . PHE A 1 227 ? -9.341 0.484 8.634 1.00 96.62 227 PHE A CA 1
ATOM 1694 C C . PHE A 1 227 ? -9.010 0.968 7.234 1.00 96.62 227 PHE A C 1
ATOM 1696 O O . PHE A 1 227 ? -9.445 0.386 6.248 1.00 96.62 227 PHE A O 1
ATOM 1703 N N . SER A 1 228 ? -8.174 1.998 7.144 1.00 97.19 228 SER A N 1
ATOM 1704 C CA . SER A 1 228 ? -7.479 2.362 5.911 1.00 97.19 228 SER A CA 1
ATOM 1705 C C . SER A 1 228 ? -6.042 2.769 6.202 1.00 97.19 228 SER A C 1
ATOM 1707 O O . SER A 1 228 ? -5.790 3.598 7.075 1.00 97.19 228 SER A O 1
ATOM 1709 N N . THR A 1 229 ? -5.087 2.201 5.461 1.00 97.50 229 THR A N 1
ATOM 1710 C CA . THR A 1 229 ? -3.657 2.535 5.608 1.00 97.50 229 THR A CA 1
ATOM 1711 C C . THR A 1 229 ? -3.279 3.887 5.006 1.00 97.50 229 THR A C 1
ATOM 1713 O O . THR A 1 229 ? -2.151 4.329 5.201 1.00 97.50 229 THR A O 1
ATOM 1716 N N . PHE A 1 230 ? -4.169 4.521 4.240 1.00 95.88 230 PHE A N 1
ATOM 1717 C CA . PHE A 1 230 ? -3.894 5.810 3.616 1.00 95.88 230 PHE A CA 1
ATOM 1718 C C . PHE A 1 230 ? -5.189 6.535 3.255 1.00 95.88 230 PHE A C 1
ATOM 1720 O O . PHE A 1 230 ? -5.937 6.068 2.395 1.00 95.88 230 PHE A O 1
ATOM 1727 N N . GLU A 1 231 ? -5.396 7.712 3.838 1.00 94.25 231 GLU A N 1
ATOM 1728 C CA . GLU A 1 231 ? -6.451 8.652 3.471 1.00 94.25 231 GLU A CA 1
ATOM 1729 C C . GLU A 1 231 ? -5.922 10.082 3.373 1.00 94.25 231 GLU A C 1
ATOM 1731 O O . GLU A 1 231 ? -5.069 10.517 4.145 1.00 94.25 231 GLU A O 1
ATOM 1736 N N . LYS A 1 232 ? -6.480 10.847 2.432 1.00 91.44 232 LYS A N 1
ATOM 1737 C CA . LYS A 1 232 ? -6.342 12.310 2.426 1.00 91.44 232 LYS A CA 1
ATOM 1738 C C . LYS A 1 232 ? -7.413 12.913 3.316 1.00 91.44 232 LYS A C 1
ATOM 1740 O O . LYS A 1 232 ? -8.507 12.360 3.395 1.00 91.44 232 LYS A O 1
ATOM 1745 N N . ALA A 1 233 ? -7.160 14.092 3.882 1.00 89.19 233 ALA A N 1
ATOM 1746 C CA . ALA A 1 233 ? -8.121 14.743 4.773 1.00 89.19 233 ALA A CA 1
ATOM 1747 C C . ALA A 1 233 ? -9.513 14.897 4.122 1.00 89.19 233 ALA A C 1
ATOM 1749 O O . ALA A 1 233 ? -10.530 14.601 4.739 1.00 89.19 233 ALA A O 1
ATOM 1750 N N . ALA A 1 234 ? -9.550 15.255 2.833 1.00 86.94 234 ALA A N 1
ATOM 1751 C CA . ALA A 1 234 ? -10.791 15.412 2.074 1.00 86.94 234 ALA A CA 1
ATOM 1752 C C . ALA A 1 234 ? -11.570 14.102 1.834 1.00 86.94 234 ALA A C 1
ATOM 1754 O O . ALA A 1 234 ? -12.780 14.158 1.653 1.00 86.94 234 ALA A O 1
ATOM 1755 N N . ALA A 1 235 ? -10.902 12.944 1.838 1.00 86.81 235 ALA A N 1
ATOM 1756 C CA . ALA A 1 235 ? -11.522 11.648 1.549 1.00 86.81 235 ALA A CA 1
ATOM 1757 C C . ALA A 1 235 ? -12.113 10.970 2.799 1.00 86.81 235 ALA A C 1
ATOM 1759 O O . ALA A 1 235 ? -12.909 10.044 2.677 1.00 86.81 235 ALA A O 1
ATOM 1760 N N . ILE A 1 236 ? -11.771 11.444 4.004 1.00 87.44 236 ILE A N 1
ATOM 1761 C CA . ILE A 1 236 ? -12.212 10.836 5.273 1.00 87.44 236 ILE A CA 1
ATOM 1762 C C . ILE A 1 236 ? -13.740 10.782 5.376 1.00 87.44 236 ILE A C 1
ATOM 1764 O O . ILE A 1 236 ? -14.292 9.771 5.793 1.00 87.44 236 ILE A O 1
ATOM 1768 N N . ASN A 1 237 ? -14.430 11.846 4.958 1.00 86.12 237 ASN A N 1
ATOM 1769 C CA . ASN A 1 237 ? -15.892 11.929 5.036 1.00 86.12 237 ASN A CA 1
ATOM 1770 C C . ASN A 1 237 ? -16.613 11.070 3.985 1.00 86.12 237 ASN A C 1
ATOM 1772 O O . ASN A 1 237 ? -17.818 10.859 4.095 1.00 86.12 237 ASN A O 1
ATOM 1776 N N . GLU A 1 238 ? -15.890 10.606 2.967 1.00 85.69 238 GLU A N 1
ATOM 1777 C CA . GLU A 1 238 ? -16.404 9.720 1.918 1.00 85.69 238 GLU A CA 1
ATOM 1778 C C . GLU A 1 238 ? -16.144 8.243 2.254 1.00 85.69 238 GLU A C 1
ATOM 1780 O O . GLU A 1 238 ? -16.707 7.352 1.617 1.00 85.69 238 GLU A O 1
ATOM 1785 N N . PHE A 1 239 ? -15.306 7.971 3.261 1.00 85.62 239 PHE A N 1
ATOM 1786 C CA . PHE A 1 239 ? -14.970 6.620 3.679 1.00 85.62 239 PHE A CA 1
ATOM 1787 C C . PHE A 1 239 ? -16.145 5.961 4.424 1.00 85.62 239 PHE A C 1
ATOM 1789 O O . PHE A 1 239 ? -16.655 6.539 5.389 1.00 85.62 239 PHE A O 1
ATOM 1796 N N . PRO A 1 240 ? -16.558 4.735 4.049 1.00 85.00 240 PRO A N 1
ATOM 1797 C CA . PRO A 1 240 ? -17.579 3.997 4.786 1.00 85.00 240 PRO A CA 1
ATOM 1798 C C . PRO A 1 240 ? -17.094 3.641 6.192 1.00 85.00 240 PRO A C 1
ATOM 1800 O O . PRO A 1 240 ? -16.212 2.801 6.369 1.00 85.00 240 PRO A O 1
ATOM 1803 N N . LEU A 1 241 ? -17.671 4.285 7.203 1.00 81.44 241 LEU A N 1
ATOM 1804 C CA . LEU A 1 241 ? -17.363 3.985 8.597 1.00 81.44 241 LEU A CA 1
ATOM 1805 C C . LEU A 1 241 ? -18.070 2.693 9.020 1.00 81.44 241 LEU A C 1
ATOM 1807 O O . LEU A 1 241 ? -19.281 2.551 8.850 1.00 81.44 241 LEU A O 1
ATOM 1811 N N . SER A 1 242 ? -17.308 1.761 9.588 1.00 79.81 242 SER A N 1
ATOM 1812 C CA . SER A 1 242 ? -17.830 0.570 10.265 1.00 79.81 242 SER A CA 1
ATOM 1813 C C . SER A 1 242 ? -18.142 0.851 11.742 1.00 79.81 242 SER A C 1
ATOM 1815 O O . SER A 1 242 ? -18.001 1.979 12.215 1.00 79.81 242 SER A O 1
ATOM 1817 N N . THR A 1 243 ? -18.536 -0.190 12.484 1.00 82.19 243 THR A N 1
ATOM 1818 C CA . THR A 1 243 ? -18.792 -0.154 13.938 1.00 82.19 243 THR A CA 1
ATOM 1819 C C . THR A 1 243 ? -17.661 0.474 14.742 1.00 82.19 243 THR A C 1
ATOM 1821 O O . THR A 1 243 ? -17.928 1.161 15.712 1.00 82.19 243 THR A O 1
ATOM 1824 N N . SER A 1 244 ? -16.413 0.276 14.349 1.00 90.56 244 SER A N 1
ATOM 1825 C CA . SER A 1 244 ? -15.270 1.091 14.751 1.00 90.56 244 SER A CA 1
ATOM 1826 C C . SER A 1 244 ? -14.307 1.162 13.571 1.00 90.56 244 SER A C 1
ATOM 1828 O O . SER A 1 244 ? -14.298 0.264 12.718 1.00 90.56 244 SER A O 1
ATOM 1830 N N . THR A 1 245 ? -13.581 2.273 13.441 1.00 93.75 245 THR A N 1
ATOM 1831 C CA . THR A 1 245 ? -12.742 2.534 12.266 1.00 93.75 245 THR A CA 1
ATOM 1832 C C . THR A 1 245 ? -11.426 3.217 12.631 1.00 93.75 245 THR A C 1
ATOM 1834 O O . THR A 1 245 ? -11.414 4.179 13.398 1.00 93.75 245 THR A O 1
ATOM 1837 N N . MET A 1 246 ? -10.322 2.767 12.030 1.00 96.56 246 MET A N 1
ATOM 1838 C CA . MET A 1 246 ? -9.007 3.408 12.116 1.00 96.56 246 MET A CA 1
ATOM 1839 C C . MET A 1 246 ? -8.534 3.899 10.744 1.00 96.56 246 MET A C 1
ATOM 1841 O O . MET A 1 246 ? -8.291 3.105 9.837 1.00 96.56 246 MET A O 1
ATOM 1845 N N . LEU A 1 247 ? -8.332 5.203 10.589 1.00 96.88 247 LEU A N 1
ATOM 1846 C CA . LEU A 1 247 ? -7.849 5.807 9.345 1.00 96.88 247 LEU A CA 1
ATOM 1847 C C . LEU A 1 247 ? -6.450 6.380 9.546 1.00 96.88 247 LEU A C 1
ATOM 1849 O O . LEU A 1 247 ? -6.219 7.122 10.500 1.00 96.88 247 LEU A O 1
ATOM 1853 N N . VAL A 1 248 ? -5.519 6.069 8.645 1.00 97.62 248 VAL A N 1
ATOM 1854 C CA . VAL A 1 248 ? -4.170 6.645 8.672 1.00 97.62 248 VAL A CA 1
ATOM 1855 C C . VAL A 1 248 ? -4.048 7.754 7.636 1.00 97.62 248 VAL A C 1
ATOM 1857 O O . VAL A 1 248 ? -4.383 7.574 6.467 1.00 97.62 248 VAL A O 1
ATOM 1860 N N . VAL A 1 249 ? -3.545 8.902 8.075 1.00 95.62 249 VAL A N 1
ATOM 1861 C CA . VAL A 1 249 ? -3.360 10.112 7.275 1.00 95.62 249 VAL A CA 1
ATOM 1862 C C . VAL A 1 249 ? -1.870 10.475 7.274 1.00 95.62 249 VAL A C 1
ATOM 1864 O O . VAL A 1 249 ? -1.255 10.503 8.344 1.00 95.62 249 VAL A O 1
ATOM 1867 N N . PRO A 1 250 ? -1.254 10.782 6.117 1.00 94.69 250 PRO A N 1
ATOM 1868 C CA . PRO A 1 250 ? 0.143 11.197 6.079 1.00 94.69 250 PRO A CA 1
ATOM 1869 C C . PRO A 1 250 ? 0.368 12.513 6.837 1.00 94.69 250 PRO A C 1
ATOM 1871 O O . PRO A 1 250 ? -0.500 13.392 6.826 1.00 94.69 250 PRO A O 1
ATOM 1874 N N . PRO A 1 251 ? 1.577 12.756 7.383 1.00 93.81 251 PRO A N 1
ATOM 1875 C CA . PRO A 1 251 ? 1.900 14.019 8.049 1.00 93.81 251 PRO A CA 1
ATOM 1876 C C . PRO A 1 251 ? 1.714 15.257 7.159 1.00 93.81 251 PRO A C 1
ATOM 1878 O O . PRO A 1 251 ? 1.412 16.337 7.661 1.00 93.81 251 PRO A O 1
ATOM 1881 N N . SER A 1 252 ? 1.840 15.111 5.834 1.00 91.50 252 SER A N 1
ATOM 1882 C CA . SER A 1 252 ? 1.604 16.188 4.862 1.00 91.50 252 SER A CA 1
ATOM 1883 C C . SER A 1 252 ? 0.151 16.679 4.820 1.00 91.50 252 SER A C 1
ATOM 1885 O O . SER A 1 252 ? -0.095 17.814 4.415 1.00 91.50 252 SER A O 1
ATOM 1887 N N . GLU A 1 253 ? -0.809 15.870 5.272 1.00 92.62 253 GLU A N 1
ATOM 1888 C CA . GLU A 1 253 ? -2.236 16.209 5.318 1.00 92.62 253 GLU A CA 1
ATOM 1889 C C . GLU A 1 253 ? -2.679 16.708 6.708 1.00 92.62 253 GLU A C 1
ATOM 1891 O O . GLU A 1 253 ? -3.814 17.157 6.857 1.00 92.62 253 GLU A O 1
ATOM 1896 N N . LYS A 1 254 ? -1.786 16.721 7.713 1.00 91.81 254 LYS A N 1
ATOM 1897 C CA . LYS A 1 254 ? -2.080 17.119 9.107 1.00 91.81 254 LYS A CA 1
ATOM 1898 C C . LYS A 1 254 ? -2.747 18.494 9.218 1.00 91.81 254 LYS A C 1
ATOM 1900 O O . LYS A 1 254 ? -3.718 18.654 9.951 1.00 91.81 254 LYS A O 1
ATOM 1905 N N . GLN A 1 255 ? -2.263 19.486 8.466 1.00 90.94 255 GLN A N 1
ATOM 1906 C CA . GLN A 1 255 ? -2.849 20.831 8.489 1.00 90.94 255 GLN A CA 1
ATOM 1907 C C . GLN A 1 255 ? -4.283 20.836 7.941 1.00 90.94 255 GLN A C 1
ATOM 1909 O O . GLN A 1 255 ? -5.170 21.434 8.540 1.00 90.94 255 GLN A O 1
ATOM 1914 N N . ARG A 1 256 ? -4.523 20.133 6.828 1.00 91.06 256 ARG A N 1
ATOM 1915 C CA . ARG A 1 256 ? -5.860 20.029 6.225 1.00 91.06 256 ARG A CA 1
ATOM 1916 C C . ARG A 1 256 ? -6.813 19.240 7.110 1.00 91.06 256 ARG A C 1
ATOM 1918 O O . ARG A 1 256 ? -7.990 19.577 7.188 1.00 91.06 256 ARG A O 1
ATOM 1925 N N . LEU A 1 257 ? -6.305 18.218 7.796 1.00 91.50 257 LEU A N 1
ATOM 1926 C CA . LEU A 1 257 ? -7.068 17.425 8.751 1.00 91.50 257 LEU A CA 1
ATOM 1927 C C . LEU A 1 257 ? -7.647 18.303 9.868 1.00 91.50 257 LEU A C 1
ATOM 1929 O O . LEU A 1 257 ? -8.828 18.185 10.169 1.00 91.50 257 LEU A O 1
ATOM 1933 N N . ALA A 1 258 ? -6.855 19.230 10.418 1.00 89.62 258 ALA A N 1
ATOM 1934 C CA . ALA A 1 258 ? -7.307 20.154 11.463 1.00 89.62 258 ALA A CA 1
ATOM 1935 C C . ALA A 1 258 ? -8.427 21.110 11.003 1.00 89.62 258 ALA A C 1
ATOM 1937 O O . ALA A 1 258 ? -9.216 21.584 11.818 1.00 89.62 258 ALA A O 1
ATOM 1938 N N . GLU A 1 259 ? -8.502 21.393 9.702 1.00 89.31 259 GLU A N 1
ATOM 1939 C CA . GLU A 1 259 ? -9.535 22.237 9.087 1.00 89.31 259 GLU A CA 1
ATOM 1940 C C . GLU A 1 259 ? -10.765 21.427 8.635 1.00 89.31 259 GLU A C 1
ATOM 1942 O O . GLU A 1 259 ? -11.809 22.000 8.311 1.00 89.31 259 GLU A O 1
ATOM 1947 N N . THR A 1 260 ? -10.663 20.096 8.609 1.00 88.44 260 THR A N 1
ATOM 1948 C CA . THR A 1 260 ? -11.717 19.209 8.115 1.00 88.44 260 THR A CA 1
ATOM 1949 C C . THR A 1 260 ? -12.688 18.865 9.239 1.00 88.44 260 THR A C 1
ATOM 1951 O O . THR A 1 260 ? -12.320 18.269 10.249 1.00 88.44 260 THR A O 1
ATOM 1954 N N . ALA A 1 261 ? -13.965 19.196 9.051 1.00 85.62 261 ALA A N 1
ATOM 1955 C CA . ALA A 1 261 ? -15.020 18.734 9.944 1.00 85.62 261 ALA A CA 1
ATOM 1956 C C . ALA A 1 261 ? -15.298 17.246 9.681 1.00 85.62 261 ALA A C 1
ATOM 1958 O O . ALA A 1 261 ? -15.838 16.894 8.630 1.00 85.62 261 ALA A O 1
ATOM 1959 N N . ILE A 1 262 ? -14.927 16.393 10.634 1.00 85.19 262 ILE A N 1
ATOM 1960 C CA . ILE A 1 262 ? -15.125 14.942 10.566 1.00 85.19 262 ILE A CA 1
ATOM 1961 C C . ILE A 1 262 ? -16.273 14.550 11.512 1.00 85.19 262 ILE A C 1
ATOM 1963 O O . ILE A 1 262 ? -16.230 14.889 12.701 1.00 85.19 262 ILE A O 1
ATOM 1967 N N . PRO A 1 263 ? -17.320 13.865 11.021 1.00 78.00 263 PRO A N 1
ATOM 1968 C CA . PRO A 1 263 ? -18.408 13.372 11.855 1.00 78.00 263 PRO A CA 1
ATOM 1969 C C . PRO A 1 263 ? -17.937 12.216 12.754 1.00 78.00 263 PRO A C 1
ATOM 1971 O O . PRO A 1 263 ? -16.940 11.561 12.476 1.00 78.00 263 PRO A O 1
ATOM 1974 N N . GLY A 1 264 ? -18.669 11.938 13.836 1.00 75.25 264 GLY A N 1
ATOM 1975 C CA . GLY A 1 264 ? -18.382 10.781 14.699 1.00 75.25 264 GLY A CA 1
ATOM 1976 C C . GLY A 1 264 ? -17.362 11.020 15.818 1.00 75.25 264 GLY A C 1
ATOM 1977 O O . GLY A 1 264 ? -16.956 10.062 16.458 1.00 75.25 264 GLY A O 1
ATOM 1978 N N . ASN A 1 265 ? -16.998 12.281 16.098 1.00 83.69 265 ASN A N 1
ATOM 1979 C CA . ASN A 1 265 ? -16.073 12.666 17.176 1.00 83.69 265 ASN A CA 1
ATOM 1980 C C . ASN A 1 265 ? -14.733 11.897 17.117 1.00 83.69 265 ASN A C 1
ATOM 1982 O O . ASN A 1 265 ? -14.425 11.135 18.039 1.00 83.69 265 ASN A O 1
ATOM 1986 N N . PRO 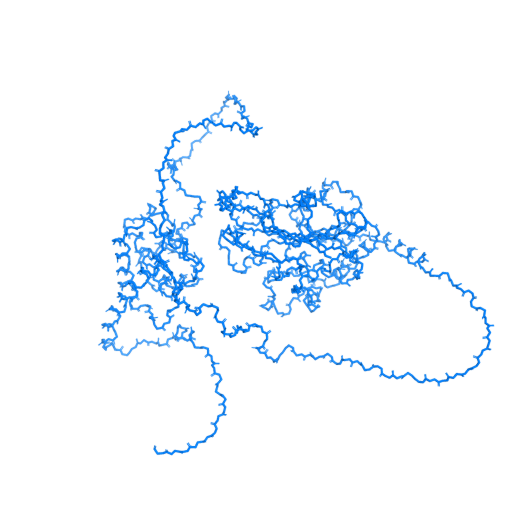A 1 266 ? -13.950 12.066 16.034 1.00 91.69 266 PRO A N 1
ATOM 1987 C CA . PRO A 1 266 ? -12.696 11.343 15.872 1.00 91.69 266 PRO A CA 1
ATOM 1988 C C . PRO A 1 266 ? -11.715 11.672 16.997 1.00 91.69 266 PRO A C 1
ATOM 1990 O O . PRO A 1 266 ? -11.571 12.829 17.401 1.00 91.69 266 PRO A O 1
ATOM 1993 N N . VAL A 1 267 ? -10.973 10.663 17.439 1.00 95.69 267 VAL A N 1
ATOM 1994 C CA . VAL A 1 267 ? -9.797 10.853 18.287 1.00 95.69 267 VAL A CA 1
ATOM 1995 C C . VAL A 1 267 ? -8.568 10.850 17.387 1.00 95.69 267 VAL A C 1
ATOM 1997 O O . VAL A 1 267 ? -8.266 9.852 16.729 1.00 95.69 267 VAL A O 1
ATOM 2000 N N . VAL A 1 268 ? -7.885 11.994 17.322 1.00 96.50 268 VAL A N 1
ATOM 2001 C CA . VAL A 1 268 ? -6.704 12.178 16.473 1.00 96.50 268 VAL A CA 1
ATOM 2002 C C . VAL A 1 268 ? -5.444 11.866 17.275 1.00 96.50 268 VAL A C 1
ATOM 2004 O O . VAL A 1 268 ? -5.212 12.455 18.328 1.00 96.50 268 VAL A O 1
ATOM 2007 N N . PHE A 1 269 ? -4.622 10.962 16.753 1.00 97.50 269 PHE A N 1
ATOM 2008 C CA . PHE A 1 269 ? -3.308 10.606 17.283 1.00 97.50 269 PHE A CA 1
ATOM 2009 C C . PHE A 1 269 ? -2.229 11.084 16.314 1.00 97.50 269 PHE A C 1
ATOM 2011 O O . PHE A 1 269 ? -2.404 10.992 15.100 1.00 97.50 269 PHE A O 1
ATOM 2018 N N . ALA A 1 270 ? -1.096 11.558 16.826 1.00 96.12 270 ALA A N 1
ATOM 2019 C CA . ALA A 1 270 ? 0.047 11.940 16.005 1.00 96.12 270 ALA A CA 1
ATOM 2020 C C . ALA A 1 270 ? 1.356 11.527 16.685 1.00 96.12 270 ALA A C 1
ATOM 2022 O O . ALA A 1 270 ? 1.492 11.634 17.902 1.00 96.12 270 ALA A O 1
ATOM 2023 N N . LEU A 1 271 ? 2.329 11.066 15.894 1.00 93.56 271 LEU A N 1
ATOM 2024 C CA . LEU A 1 271 ? 3.608 10.561 16.419 1.00 93.56 271 LEU A CA 1
ATOM 2025 C C . LEU A 1 271 ? 4.477 11.644 17.082 1.00 93.56 271 LEU A C 1
ATOM 2027 O O . LEU A 1 271 ? 5.403 11.317 17.821 1.00 93.56 271 LEU A O 1
ATOM 2031 N N . ASP A 1 272 ? 4.216 12.914 16.773 1.00 90.44 272 ASP A N 1
ATOM 2032 C CA . ASP A 1 272 ? 4.955 14.091 17.232 1.00 90.44 272 ASP A CA 1
ATOM 2033 C C . ASP A 1 272 ? 4.238 14.874 18.348 1.00 90.44 272 ASP A C 1
ATOM 2035 O O . ASP A 1 272 ? 4.711 15.938 18.751 1.00 90.44 272 ASP A O 1
ATOM 2039 N N . GLU A 1 273 ? 3.117 14.361 18.865 1.00 93.44 273 GLU A N 1
ATOM 2040 C CA . GLU A 1 273 ? 2.288 15.027 19.873 1.00 93.44 273 GLU A CA 1
ATOM 2041 C C . GLU A 1 273 ? 2.070 14.160 21.119 1.00 93.44 273 GLU A C 1
ATOM 2043 O O . GLU A 1 273 ? 2.351 12.961 21.147 1.00 93.44 273 GLU A O 1
ATOM 2048 N N . ALA A 1 274 ? 1.586 14.787 22.194 1.00 94.19 274 ALA A N 1
ATOM 2049 C CA . ALA A 1 274 ? 1.158 14.055 23.378 1.00 94.19 274 ALA A CA 1
ATOM 2050 C C . ALA A 1 274 ? -0.090 13.216 23.064 1.00 94.19 274 ALA A C 1
ATOM 2052 O O . ALA A 1 274 ? -0.916 13.611 22.241 1.00 94.19 274 ALA A O 1
ATOM 2053 N N . LEU A 1 275 ? -0.241 12.080 23.751 1.00 95.19 275 LEU A N 1
ATOM 2054 C CA . LEU A 1 275 ? -1.419 11.234 23.577 1.00 95.19 275 LEU A CA 1
ATOM 2055 C C . LEU A 1 275 ? -2.695 11.999 23.971 1.00 95.19 275 LEU A C 1
ATOM 2057 O O . LEU A 1 275 ? -2.693 12.685 25.000 1.00 95.19 275 LEU A O 1
ATOM 2061 N N . PRO A 1 276 ? -3.774 11.888 23.176 1.00 94.25 276 PRO A N 1
ATOM 2062 C CA . PRO A 1 276 ? -5.059 12.478 23.518 1.00 94.25 276 PRO A CA 1
ATOM 2063 C C . PRO A 1 276 ? -5.650 11.809 24.765 1.00 94.25 276 PRO A C 1
ATOM 2065 O O . PRO A 1 276 ? -5.361 10.652 25.070 1.00 94.25 276 PRO A O 1
ATOM 2068 N N . ASP A 1 277 ? -6.504 12.541 25.479 1.00 91.25 277 ASP A N 1
ATOM 2069 C CA . ASP A 1 277 ? -7.236 11.992 26.619 1.00 91.25 277 ASP A CA 1
ATOM 2070 C C . ASP A 1 277 ? -8.332 11.030 26.136 1.00 91.25 277 ASP A C 1
ATOM 2072 O O . ASP A 1 277 ? -9.280 11.435 25.458 1.00 91.25 277 ASP A O 1
ATOM 2076 N N . VAL A 1 278 ? -8.194 9.754 26.498 1.00 92.94 278 VAL A N 1
ATOM 2077 C CA . VAL A 1 278 ? -9.138 8.678 26.162 1.00 92.94 278 VAL A CA 1
ATOM 2078 C C . VAL A 1 278 ? -9.965 8.209 27.364 1.00 92.94 278 VAL A C 1
ATOM 2080 O O . VAL A 1 278 ? -10.751 7.274 27.231 1.00 92.94 278 VAL A O 1
ATOM 2083 N N . SER A 1 279 ? -9.881 8.890 28.514 1.00 88.19 279 SER A N 1
ATOM 2084 C CA . SER A 1 279 ? -10.542 8.479 29.768 1.00 88.19 279 SER A CA 1
ATOM 2085 C C . SER A 1 279 ? -12.065 8.309 29.628 1.00 88.19 279 SER A C 1
ATOM 2087 O O . SER A 1 279 ? -12.681 7.469 30.282 1.00 88.19 279 SER A O 1
ATOM 2089 N N . ALA A 1 280 ? -12.700 9.090 28.745 1.00 85.88 280 ALA A N 1
ATOM 2090 C CA . ALA A 1 280 ? -14.136 8.982 28.470 1.00 85.88 280 ALA A CA 1
ATOM 2091 C C . ALA A 1 280 ? -14.529 7.648 27.806 1.00 85.88 280 ALA A C 1
ATOM 2093 O O . ALA A 1 280 ? -15.661 7.194 27.969 1.00 85.88 280 ALA A O 1
ATOM 2094 N N . TYR A 1 281 ? -13.611 7.031 27.060 1.00 85.69 281 TYR A N 1
ATOM 2095 C CA . TYR A 1 281 ? -13.808 5.729 26.428 1.00 85.69 281 TYR A CA 1
ATOM 2096 C C . TYR A 1 281 ? -13.555 4.591 27.419 1.00 85.69 281 TYR A C 1
ATOM 2098 O O . TYR A 1 281 ? -14.311 3.625 27.430 1.00 85.69 281 TYR A O 1
ATOM 2106 N N . GLU A 1 282 ? -12.580 4.746 28.319 1.00 80.81 282 GLU A N 1
ATOM 2107 C CA . GLU A 1 282 ? -12.313 3.789 29.404 1.00 80.81 282 GLU A CA 1
ATOM 2108 C C . GLU A 1 282 ? -13.517 3.642 30.345 1.00 80.81 282 GLU A C 1
ATOM 2110 O O . GLU A 1 282 ? -13.924 2.528 30.672 1.00 80.81 282 GLU A O 1
ATOM 2115 N N . ALA A 1 283 ? -14.132 4.764 30.736 1.00 74.50 283 ALA A N 1
ATOM 2116 C CA . ALA A 1 283 ? -15.315 4.758 31.595 1.00 74.50 283 ALA A CA 1
ATOM 2117 C C . ALA A 1 283 ? -16.507 4.042 30.935 1.00 74.50 283 ALA A C 1
ATOM 2119 O O . ALA A 1 283 ? -17.183 3.244 31.578 1.00 74.50 283 ALA A O 1
ATOM 2120 N N . ARG A 1 284 ? -16.730 4.277 29.634 1.00 76.62 284 ARG A N 1
ATOM 2121 C CA . ARG A 1 284 ? -17.794 3.606 28.871 1.00 76.62 284 ARG A CA 1
ATOM 2122 C C . ARG A 1 284 ? -17.533 2.116 28.696 1.00 76.62 284 ARG A C 1
ATOM 2124 O O . ARG A 1 284 ? -18.462 1.332 28.832 1.00 76.62 284 ARG A O 1
ATOM 2131 N N . ALA A 1 285 ? -16.287 1.725 28.435 1.00 71.12 285 ALA A N 1
ATOM 2132 C CA . ALA A 1 285 ? -15.914 0.318 28.337 1.00 71.12 285 ALA A CA 1
ATOM 2133 C C . ALA A 1 285 ? -16.158 -0.422 29.665 1.00 71.12 285 ALA A C 1
ATOM 2135 O O . ALA A 1 285 ? -16.644 -1.551 29.658 1.00 71.12 285 ALA A O 1
ATOM 2136 N N . ALA A 1 286 ? -15.887 0.225 30.805 1.00 68.75 286 ALA A N 1
ATOM 2137 C CA . ALA A 1 286 ? -16.191 -0.329 32.123 1.00 68.75 286 ALA A CA 1
ATOM 2138 C C . ALA A 1 286 ? -17.706 -0.482 32.361 1.00 68.75 286 ALA A C 1
ATOM 2140 O O . ALA A 1 286 ? -18.140 -1.533 32.827 1.00 68.75 286 ALA A O 1
ATOM 2141 N N . GLU A 1 287 ? -18.512 0.520 31.991 1.00 70.94 287 GLU A N 1
ATOM 2142 C CA . GLU A 1 287 ? -19.980 0.459 32.082 1.00 70.94 287 GLU A CA 1
ATOM 2143 C C . GLU A 1 287 ? -20.579 -0.631 31.171 1.00 70.94 287 GLU A C 1
ATOM 2145 O O . GLU A 1 287 ? -21.472 -1.370 31.587 1.00 70.94 287 GLU A O 1
ATOM 2150 N N . GLU A 1 288 ? -20.082 -0.772 29.937 1.00 67.50 288 GLU A N 1
ATOM 2151 C CA . GLU A 1 288 ? -20.526 -1.808 28.995 1.00 67.50 288 GLU A CA 1
ATOM 2152 C C . GLU A 1 288 ? -20.128 -3.216 29.465 1.00 67.50 288 GLU A C 1
ATOM 2154 O O . GLU A 1 288 ? -20.937 -4.141 29.377 1.00 67.50 288 GLU A O 1
ATOM 2159 N N . ALA A 1 289 ? -18.930 -3.386 30.033 1.00 64.38 289 ALA A N 1
ATOM 2160 C CA . ALA A 1 289 ? -18.498 -4.653 30.622 1.00 64.38 289 ALA A CA 1
ATOM 2161 C C . ALA A 1 289 ? -19.331 -5.040 31.860 1.00 64.38 289 ALA A C 1
ATOM 2163 O O . ALA A 1 289 ? -19.669 -6.212 32.033 1.00 64.38 289 ALA A O 1
ATOM 2164 N N . GLU A 1 290 ? -19.705 -4.068 32.698 1.00 63.81 290 GLU A N 1
ATOM 2165 C CA . GLU A 1 290 ? -20.557 -4.286 33.875 1.00 63.81 290 GLU A CA 1
ATOM 2166 C C . GLU A 1 290 ? -22.011 -4.612 33.482 1.00 63.81 290 GLU A C 1
ATOM 2168 O O . GLU A 1 290 ? -22.657 -5.428 34.136 1.00 63.81 290 GLU A O 1
ATOM 2173 N N . ALA A 1 291 ? -22.508 -4.064 32.367 1.00 60.34 291 ALA A N 1
ATOM 2174 C CA . ALA A 1 291 ? -23.839 -4.362 31.831 1.00 60.34 291 ALA A CA 1
ATOM 2175 C C . ALA A 1 291 ? -23.950 -5.735 31.133 1.00 60.34 291 ALA A C 1
ATOM 2177 O O . ALA A 1 291 ? -25.051 -6.278 31.020 1.00 60.34 291 ALA A O 1
ATOM 2178 N N . VAL A 1 292 ? -22.834 -6.290 30.644 1.00 59.19 292 VAL A N 1
ATOM 2179 C CA . VAL A 1 292 ? -22.765 -7.620 30.001 1.00 59.19 292 VAL A CA 1
ATOM 2180 C C . VAL A 1 292 ? -22.450 -8.733 31.014 1.00 59.19 292 VAL A C 1
ATOM 2182 O O . VAL A 1 292 ? -22.632 -9.915 30.711 1.00 59.19 292 VAL A O 1
ATOM 2185 N N . ALA A 1 293 ? -22.032 -8.385 32.236 1.00 43.81 293 ALA A N 1
ATOM 2186 C CA . ALA A 1 293 ? -21.842 -9.357 33.304 1.00 43.81 293 ALA A CA 1
ATOM 2187 C C . ALA A 1 293 ? -23.176 -10.072 33.617 1.00 43.81 293 ALA A C 1
ATOM 2189 O O . ALA A 1 293 ? -24.182 -9.405 33.873 1.00 43.81 293 ALA A O 1
ATOM 2190 N N . PRO A 1 294 ? -23.228 -11.419 33.599 1.00 48.12 294 PRO A N 1
ATOM 2191 C CA . PRO A 1 294 ? -24.440 -12.132 33.975 1.00 48.12 294 PRO A CA 1
ATOM 2192 C C . PRO A 1 294 ? -24.786 -11.791 35.427 1.00 48.12 294 PRO A C 1
ATOM 2194 O O . PRO A 1 294 ? -23.913 -11.848 36.297 1.00 48.12 294 PRO A O 1
ATOM 2197 N N . GLU A 1 295 ? -26.052 -11.440 35.686 1.00 43.31 295 GLU A N 1
ATOM 2198 C CA . GLU A 1 295 ? -26.562 -11.292 37.051 1.00 43.31 295 GLU A CA 1
ATOM 2199 C C . GLU A 1 295 ? -26.119 -12.511 37.876 1.00 43.31 295 GLU A C 1
ATOM 2201 O O . GLU A 1 295 ? -26.281 -13.646 37.408 1.00 43.31 295 GLU A O 1
ATOM 2206 N N . PRO A 1 296 ? -25.546 -12.321 39.079 1.00 41.69 296 PRO A N 1
ATOM 2207 C CA . PRO A 1 296 ? -25.187 -13.444 39.920 1.00 41.69 296 PRO A CA 1
ATOM 2208 C C . PRO A 1 296 ? -26.474 -14.194 40.254 1.00 41.69 296 PRO A C 1
ATOM 2210 O O . PRO A 1 296 ? -27.306 -13.717 41.025 1.00 41.69 296 PRO A O 1
ATOM 2213 N N . GLN A 1 297 ? -26.647 -15.372 39.652 1.00 39.31 297 GLN A N 1
ATOM 2214 C CA . GLN A 1 297 ? -27.634 -16.326 40.122 1.00 39.31 297 GLN A CA 1
ATOM 2215 C C . GLN A 1 297 ? -27.303 -16.594 41.589 1.00 39.31 297 GLN A C 1
ATOM 2217 O O . GLN A 1 297 ? -26.221 -17.085 41.909 1.00 39.31 297 GLN A O 1
ATOM 2222 N N . GLU A 1 298 ? -28.221 -16.212 42.478 1.00 40.97 298 GLU A N 1
ATOM 2223 C CA . GLU A 1 298 ? -28.204 -16.598 43.883 1.00 40.97 298 GLU A CA 1
ATOM 2224 C C . GLU A 1 298 ? -28.240 -18.129 43.952 1.00 40.97 298 GLU A C 1
ATOM 2226 O O . GLU A 1 298 ? -29.299 -18.760 43.954 1.00 40.97 298 GLU A O 1
ATOM 2231 N N . GLU A 1 299 ? -27.061 -18.743 43.951 1.00 37.31 299 GLU A N 1
ATOM 2232 C CA . GLU A 1 299 ? -26.910 -20.178 44.093 1.00 37.31 299 GLU A CA 1
ATOM 2233 C C . GLU A 1 299 ? -27.176 -20.521 45.562 1.00 37.31 299 GLU A C 1
ATOM 2235 O O . GLU A 1 299 ? -26.370 -20.281 46.466 1.00 37.31 299 GLU A O 1
ATOM 2240 N N . GLN A 1 300 ? -28.390 -21.018 45.805 1.00 37.00 300 GLN A N 1
ATOM 2241 C CA . GLN A 1 300 ? -28.795 -21.611 47.068 1.00 37.00 300 GLN A CA 1
ATOM 2242 C C . GLN A 1 300 ? -27.782 -22.682 47.472 1.00 37.00 300 GLN A C 1
ATOM 2244 O O . GLN A 1 300 ? -27.603 -23.694 46.799 1.00 37.00 300 GLN A O 1
ATOM 2249 N N . ALA A 1 301 ? -27.138 -22.449 48.612 1.00 35.59 301 ALA A N 1
ATOM 2250 C CA . ALA A 1 301 ? -26.257 -23.404 49.246 1.00 35.59 301 ALA A CA 1
ATOM 2251 C C . ALA A 1 301 ? -27.040 -24.660 49.663 1.00 35.59 301 ALA A C 1
ATOM 2253 O O . ALA A 1 301 ? -27.755 -24.643 50.666 1.00 35.59 301 ALA A O 1
ATOM 2254 N N . GLU A 1 302 ? -26.836 -25.771 48.958 1.00 33.78 302 GLU A N 1
ATOM 2255 C CA . GLU A 1 302 ? -27.024 -27.103 49.527 1.00 33.78 302 GLU A CA 1
ATOM 2256 C C . GLU A 1 302 ? -25.707 -27.883 49.517 1.00 33.78 302 GLU A C 1
ATOM 2258 O O . GLU A 1 302 ? -25.039 -28.083 48.505 1.00 33.78 302 GLU A O 1
ATOM 2263 N N . LEU A 1 303 ? -25.330 -28.292 50.727 1.00 34.09 303 LEU A N 1
ATOM 2264 C CA . LEU A 1 303 ? -24.164 -29.091 51.063 1.00 34.09 303 LEU A CA 1
ATOM 2265 C C . LEU A 1 303 ? -24.222 -30.476 50.404 1.00 34.09 303 LEU A C 1
ATOM 2267 O O . LEU A 1 303 ? -25.111 -31.272 50.700 1.00 34.09 303 LEU A O 1
ATOM 2271 N N . GLY A 1 304 ? -23.193 -30.815 49.627 1.00 30.36 304 GLY A N 1
ATOM 2272 C CA . GLY A 1 304 ? -22.935 -32.172 49.144 1.00 30.36 304 GLY A CA 1
ATOM 2273 C C . GLY A 1 304 ? -21.435 -32.435 49.064 1.00 30.36 304 GLY A C 1
ATOM 2274 O O . GLY A 1 304 ? -20.718 -31.789 48.311 1.00 30.36 304 GLY A O 1
ATOM 2275 N N . ALA A 1 305 ? -20.946 -33.345 49.901 1.00 30.06 305 ALA A N 1
ATOM 2276 C CA . ALA A 1 305 ? -19.532 -33.575 50.156 1.00 30.06 305 ALA A CA 1
ATOM 2277 C C . ALA A 1 305 ? -18.785 -34.346 49.047 1.00 30.06 305 ALA A C 1
ATOM 2279 O O . ALA A 1 305 ? -19.306 -35.296 48.476 1.00 30.06 305 ALA A O 1
ATOM 2280 N N . ALA A 1 306 ? -17.500 -33.993 48.923 1.00 30.53 306 ALA A N 1
ATOM 2281 C CA . ALA A 1 306 ? -16.337 -34.836 48.623 1.00 30.53 306 ALA A CA 1
ATOM 2282 C C . ALA A 1 306 ? -16.269 -35.615 47.292 1.00 30.53 306 ALA A C 1
ATOM 2284 O O . ALA A 1 306 ? -16.837 -36.692 47.158 1.00 30.53 306 ALA A O 1
ATOM 2285 N N . ALA A 1 307 ? -15.339 -35.194 46.426 1.00 29.39 307 ALA A N 1
ATOM 2286 C CA . ALA A 1 307 ? -14.279 -36.072 45.920 1.00 29.39 307 ALA A CA 1
ATOM 2287 C C . ALA A 1 307 ? -13.119 -35.239 45.354 1.00 29.39 307 ALA A C 1
ATOM 2289 O O . ALA A 1 307 ? -13.279 -34.426 44.451 1.00 29.39 307 ALA A O 1
ATOM 2290 N N . SER A 1 308 ? -11.940 -35.454 45.924 1.00 28.20 308 SER A N 1
ATOM 2291 C CA . SER A 1 308 ? -10.643 -34.981 45.459 1.00 28.20 308 SER A CA 1
ATOM 2292 C C . SER A 1 308 ? -10.216 -35.698 44.176 1.00 28.20 308 SER A C 1
ATOM 2294 O O . SER A 1 308 ? -10.105 -36.925 44.182 1.00 28.20 308 SER A O 1
ATOM 2296 N N . SER A 1 309 ? -9.860 -34.947 43.136 1.00 30.50 309 SER A N 1
ATOM 2297 C CA . SER A 1 309 ? -9.020 -35.438 42.040 1.00 30.50 309 SER A CA 1
ATOM 2298 C C . SER A 1 309 ? -8.088 -34.333 41.542 1.00 30.50 309 SER A C 1
ATOM 2300 O O . SER A 1 309 ? -8.514 -33.255 41.139 1.00 30.50 309 SER A O 1
ATOM 2302 N N . THR A 1 310 ? -6.802 -34.641 41.656 1.00 27.50 310 THR A N 1
ATOM 2303 C CA . THR A 1 310 ? -5.592 -33.942 41.214 1.00 27.50 310 THR A CA 1
ATOM 2304 C C . THR A 1 310 ? -5.670 -33.468 39.754 1.00 27.50 310 THR A C 1
ATOM 2306 O O . THR A 1 310 ? -6.180 -34.223 38.927 1.00 27.50 310 THR A O 1
ATOM 2309 N N . PRO A 1 311 ? -5.129 -32.289 39.390 1.00 31.44 311 PRO A N 1
ATOM 2310 C CA . PRO A 1 311 ? -5.078 -31.867 37.995 1.00 31.44 311 PRO A CA 1
ATOM 2311 C C . PRO A 1 311 ? -3.960 -32.604 37.241 1.00 31.44 311 PRO A C 1
ATOM 2313 O O . PRO A 1 311 ? -2.789 -32.551 37.626 1.00 31.44 311 PRO A O 1
ATOM 2316 N N . GLU A 1 312 ? -4.338 -33.296 36.166 1.00 27.72 312 GLU A N 1
ATOM 2317 C CA . GLU A 1 312 ? -3.418 -33.821 35.159 1.00 27.72 312 GLU A CA 1
ATOM 2318 C C . GLU A 1 312 ? -2.755 -32.664 34.400 1.00 27.72 312 GLU A C 1
ATOM 2320 O O . GLU A 1 312 ? -3.401 -31.716 33.953 1.00 27.72 312 GLU A O 1
ATOM 2325 N N . GLN A 1 313 ? -1.432 -32.758 34.277 1.00 29.16 313 GLN A N 1
ATOM 2326 C CA . GLN A 1 313 ? -0.595 -31.881 33.470 1.00 29.16 313 GLN A CA 1
ATOM 2327 C C . GLN A 1 313 ? -1.007 -31.975 31.997 1.00 29.16 313 GLN A C 1
ATOM 2329 O O . GLN A 1 313 ? -0.709 -32.962 31.326 1.00 29.16 313 GLN A O 1
ATOM 2334 N N . ALA A 1 314 ? -1.634 -30.921 31.479 1.00 27.42 314 ALA A N 1
ATOM 2335 C CA . ALA A 1 314 ? -1.702 -30.689 30.047 1.00 27.42 314 ALA A CA 1
ATOM 2336 C C . ALA A 1 314 ? -0.347 -30.132 29.591 1.00 27.42 314 ALA A C 1
ATOM 2338 O O . ALA A 1 314 ? 0.071 -29.035 29.958 1.00 27.42 314 ALA A O 1
ATOM 2339 N N . THR A 1 315 ? 0.361 -30.962 28.838 1.00 26.45 315 THR A N 1
ATOM 2340 C CA . THR A 1 315 ? 1.630 -30.696 28.168 1.00 26.45 315 THR A CA 1
ATOM 2341 C C . THR A 1 315 ? 1.569 -29.426 27.322 1.00 26.45 315 THR A C 1
ATOM 2343 O O . THR A 1 315 ? 0.799 -29.342 26.367 1.00 26.45 315 THR A O 1
ATOM 2346 N N . THR A 1 316 ? 2.430 -28.467 27.644 1.00 27.22 316 THR A N 1
ATOM 2347 C CA . THR A 1 316 ? 2.837 -27.386 26.748 1.00 27.22 316 THR A CA 1
ATOM 2348 C C . THR A 1 316 ? 3.489 -27.977 25.491 1.00 27.22 316 THR A C 1
ATOM 2350 O O . THR A 1 316 ? 4.402 -28.799 25.618 1.00 27.22 316 THR A O 1
ATOM 2353 N N . PRO A 1 317 ? 3.093 -27.585 24.268 1.00 28.67 317 PRO A N 1
ATOM 2354 C CA . PRO A 1 317 ? 3.937 -27.822 23.112 1.00 28.67 317 PRO A CA 1
ATOM 2355 C C . PRO A 1 317 ? 5.133 -26.870 23.210 1.00 28.67 317 PRO A C 1
ATOM 2357 O O . PRO A 1 317 ? 4.995 -25.650 23.169 1.00 28.67 317 PRO A O 1
ATOM 2360 N N . SER A 1 318 ? 6.310 -27.457 23.409 1.00 26.64 318 SER A N 1
ATOM 2361 C CA . SER A 1 318 ? 7.606 -26.801 23.259 1.00 26.64 318 SER A CA 1
ATOM 2362 C C . SER A 1 318 ? 7.691 -26.193 21.859 1.00 26.64 318 SER A C 1
ATOM 2364 O O . SER A 1 318 ? 7.691 -26.930 20.875 1.00 26.64 318 SER A O 1
ATOM 2366 N N . PHE A 1 319 ? 7.738 -24.866 21.779 1.00 28.00 319 PHE A N 1
ATOM 2367 C CA . PHE A 1 319 ? 7.961 -24.126 20.540 1.00 28.00 319 PHE A CA 1
ATOM 2368 C C . PHE A 1 319 ? 9.450 -24.221 20.187 1.00 28.00 319 PHE A C 1
ATOM 2370 O O . PHE A 1 319 ? 10.304 -23.972 21.037 1.00 28.00 319 PHE A O 1
ATOM 2377 N N . ASP A 1 320 ? 9.754 -24.668 18.971 1.00 27.50 320 ASP A N 1
ATOM 2378 C CA . ASP A 1 320 ? 11.121 -24.865 18.494 1.00 27.50 320 ASP A CA 1
ATOM 2379 C C . ASP A 1 320 ? 11.694 -23.516 18.025 1.00 27.50 320 ASP A C 1
ATOM 2381 O O . ASP A 1 320 ? 11.332 -22.986 16.972 1.00 27.50 320 ASP A O 1
ATOM 2385 N N . ASP A 1 321 ? 12.554 -22.936 18.861 1.00 36.62 321 ASP A N 1
ATOM 2386 C CA . ASP A 1 321 ? 13.399 -21.778 18.572 1.00 36.62 321 ASP A CA 1
ATOM 2387 C C . ASP A 1 321 ? 14.516 -22.186 17.595 1.00 36.62 321 ASP A C 1
ATOM 2389 O O . ASP A 1 321 ? 15.606 -22.598 18.001 1.00 36.62 321 ASP A O 1
ATOM 2393 N N . SER A 1 322 ? 14.285 -22.054 16.286 1.00 29.77 322 SER A N 1
ATOM 2394 C CA . SER A 1 322 ? 15.374 -22.161 15.306 1.00 29.77 322 SER A CA 1
ATOM 2395 C C . SER A 1 322 ? 15.123 -21.347 14.034 1.00 29.77 322 SER A C 1
ATOM 2397 O O . SER A 1 322 ? 14.880 -21.874 12.951 1.00 29.77 322 SER A O 1
ATOM 2399 N N . TRP A 1 323 ? 15.312 -20.027 14.126 1.00 35.19 323 TRP A N 1
ATOM 2400 C CA . TRP A 1 323 ? 15.813 -19.256 12.982 1.00 35.19 323 TRP A CA 1
ATOM 2401 C C . TRP A 1 323 ? 17.326 -19.457 12.888 1.00 35.19 323 TRP A C 1
ATOM 2403 O O . TRP A 1 323 ? 18.117 -18.626 13.336 1.00 35.19 323 TRP A O 1
ATOM 2413 N N . GLY A 1 324 ? 17.744 -20.603 12.345 1.00 41.12 324 GLY A N 1
ATOM 2414 C CA . GLY A 1 324 ? 19.172 -20.897 12.263 1.00 41.12 324 GLY A CA 1
ATOM 2415 C C . GLY A 1 324 ? 19.598 -22.277 11.781 1.00 41.12 324 GLY A C 1
ATOM 2416 O O . GLY A 1 324 ? 20.678 -22.688 12.195 1.00 41.12 324 GLY A O 1
ATOM 2417 N N . LYS A 1 325 ? 18.817 -22.985 10.947 1.00 30.20 325 LYS A N 1
ATOM 2418 C CA . LYS A 1 325 ? 19.285 -24.093 10.079 1.00 30.20 325 LYS A CA 1
ATOM 2419 C C . LYS A 1 325 ? 18.140 -24.666 9.230 1.00 30.20 325 LYS A C 1
ATOM 2421 O O . LYS A 1 325 ? 17.375 -25.475 9.725 1.00 30.20 325 LYS A O 1
ATOM 2426 N N . ASP A 1 326 ? 18.017 -24.187 7.993 1.00 26.34 326 ASP A N 1
ATOM 2427 C CA . ASP A 1 326 ? 17.891 -24.975 6.747 1.00 26.34 326 ASP A CA 1
ATOM 2428 C C . ASP A 1 326 ? 17.360 -24.080 5.603 1.00 26.34 326 ASP A C 1
ATOM 2430 O O . ASP A 1 326 ? 16.293 -23.481 5.729 1.00 26.34 326 ASP A O 1
ATOM 2434 N N . PRO A 1 327 ? 18.090 -23.933 4.479 1.00 34.69 327 PRO A N 1
ATOM 2435 C CA . PRO A 1 327 ? 17.683 -23.111 3.342 1.00 34.69 327 PRO A CA 1
ATOM 2436 C C . PRO A 1 327 ? 16.935 -23.947 2.290 1.00 34.69 327 PRO A C 1
ATOM 2438 O O . PRO A 1 327 ? 17.362 -24.019 1.139 1.00 34.69 327 PRO A O 1
ATOM 2441 N N . ALA A 1 328 ? 15.848 -24.615 2.677 1.00 32.66 328 ALA A N 1
ATOM 2442 C CA . ALA A 1 328 ? 15.086 -25.455 1.753 1.00 32.66 328 ALA A CA 1
ATOM 2443 C C . ALA A 1 328 ? 13.606 -25.586 2.149 1.00 32.66 328 ALA A C 1
ATOM 2445 O O . ALA A 1 328 ? 13.145 -26.692 2.385 1.00 32.66 328 ALA A O 1
ATOM 2446 N N . ASP A 1 329 ? 12.858 -24.477 2.208 1.00 30.25 329 ASP A N 1
ATOM 2447 C CA . ASP A 1 329 ? 11.396 -24.541 2.004 1.00 30.25 329 ASP A CA 1
ATOM 2448 C C . ASP A 1 329 ? 10.774 -23.206 1.549 1.00 30.25 329 ASP A C 1
ATOM 2450 O O . ASP A 1 329 ? 9.755 -22.735 2.046 1.00 30.25 329 ASP A O 1
ATOM 2454 N N . PHE A 1 330 ? 11.414 -22.562 0.573 1.00 33.56 330 PHE A N 1
ATOM 2455 C CA . PHE A 1 330 ? 10.758 -21.565 -0.271 1.00 33.56 330 PHE A CA 1
ATOM 2456 C C . PHE A 1 330 ? 10.840 -22.058 -1.715 1.00 33.56 330 PHE A C 1
ATOM 2458 O O . PHE A 1 330 ? 11.827 -21.827 -2.405 1.00 33.56 330 PHE A O 1
ATOM 2465 N N . GLY A 1 331 ? 9.809 -22.801 -2.126 1.00 31.52 331 GLY A N 1
ATOM 2466 C CA . GLY A 1 331 ? 9.413 -23.042 -3.517 1.00 31.52 331 GLY A CA 1
ATOM 2467 C C . GLY A 1 331 ? 10.531 -23.351 -4.517 1.00 31.52 331 GLY A C 1
ATOM 2468 O O . GLY A 1 331 ? 10.855 -22.516 -5.359 1.00 31.52 331 GLY A O 1
ATOM 2469 N N . ALA A 1 332 ? 11.049 -24.580 -4.498 1.00 28.41 332 ALA A N 1
ATOM 2470 C CA . ALA A 1 332 ? 11.687 -25.162 -5.680 1.00 28.41 332 ALA A CA 1
ATOM 2471 C C . ALA A 1 332 ? 10.608 -25.613 -6.697 1.00 28.41 332 ALA A C 1
ATOM 2473 O O . ALA A 1 332 ? 9.501 -25.981 -6.295 1.00 28.41 332 ALA A O 1
ATOM 2474 N N . PRO A 1 333 ? 10.893 -25.570 -8.012 1.00 29.66 333 PRO A N 1
ATOM 2475 C CA . PRO A 1 333 ? 9.898 -25.763 -9.062 1.00 29.66 333 PRO A CA 1
ATOM 2476 C C . PRO A 1 333 ? 9.380 -27.202 -9.099 1.00 29.66 333 PRO A C 1
ATOM 2478 O O . PRO A 1 333 ? 10.153 -28.159 -9.049 1.00 29.66 333 PRO A O 1
ATOM 2481 N N . LEU A 1 334 ? 8.062 -27.348 -9.254 1.00 28.73 334 LEU A N 1
ATOM 2482 C CA . LEU A 1 334 ? 7.446 -28.623 -9.595 1.00 28.73 334 LEU A CA 1
ATOM 2483 C C . LEU A 1 334 ? 8.075 -29.153 -10.888 1.00 28.73 334 LEU A C 1
ATOM 2485 O O . LEU A 1 334 ? 8.044 -28.508 -11.937 1.00 28.73 334 LEU A O 1
ATOM 2489 N N . THR A 1 335 ? 8.666 -30.335 -10.766 1.00 28.27 335 THR A N 1
ATOM 2490 C CA . THR A 1 335 ? 9.243 -31.133 -11.840 1.00 28.27 335 THR A CA 1
ATOM 2491 C C . THR A 1 335 ? 8.246 -31.410 -12.958 1.00 28.27 335 THR A C 1
ATOM 2493 O O . THR A 1 335 ? 7.054 -31.625 -12.740 1.00 28.27 335 THR A O 1
ATOM 2496 N N . GLU A 1 336 ? 8.811 -31.436 -14.157 1.00 32.09 336 GLU A N 1
ATOM 2497 C CA . GLU A 1 336 ? 8.213 -31.622 -15.467 1.00 32.09 336 GLU A CA 1
ATOM 2498 C C . GLU A 1 336 ? 7.099 -32.677 -15.542 1.00 32.09 336 GLU A C 1
ATOM 2500 O O . GLU A 1 336 ? 7.284 -33.872 -15.322 1.00 32.09 336 GLU A O 1
ATOM 2505 N N . SER A 1 337 ? 5.938 -32.227 -16.001 1.00 28.11 337 SER A N 1
ATOM 2506 C CA . SER A 1 337 ? 5.027 -33.009 -16.834 1.00 28.11 337 SER A CA 1
ATOM 2507 C C . SER A 1 337 ? 4.385 -32.032 -17.808 1.00 28.11 337 SER A C 1
ATOM 2509 O O . SER A 1 337 ? 3.312 -31.487 -17.571 1.00 28.11 337 SER A O 1
ATOM 2511 N N . SER A 1 338 ? 5.129 -31.722 -18.868 1.00 29.61 338 SER A N 1
ATOM 2512 C CA . SER A 1 338 ? 4.700 -30.830 -19.942 1.00 29.61 338 SER A CA 1
ATOM 2513 C C . SER A 1 338 ? 3.437 -31.374 -20.628 1.00 29.61 338 SER A C 1
ATOM 2515 O O . SER A 1 338 ? 3.485 -32.473 -21.183 1.00 29.61 338 SER A O 1
ATOM 2517 N N . PRO A 1 339 ? 2.332 -30.607 -20.694 1.00 30.38 339 PRO A N 1
ATOM 2518 C CA . PRO A 1 339 ? 1.206 -30.905 -21.581 1.00 30.38 339 PRO A CA 1
ATOM 2519 C C . PRO A 1 339 ? 1.521 -30.627 -23.064 1.00 30.38 339 PRO A C 1
ATOM 2521 O O . PRO A 1 339 ? 0.659 -30.814 -23.916 1.00 30.38 339 PRO A O 1
ATOM 2524 N N . PHE A 1 340 ? 2.737 -30.173 -23.392 1.00 30.25 340 PHE A N 1
ATOM 2525 C CA . PHE A 1 340 ? 3.152 -29.775 -24.741 1.00 30.25 340 PHE A CA 1
ATOM 2526 C C . PHE A 1 340 ? 4.011 -30.834 -25.451 1.00 30.25 340 PHE A C 1
ATOM 2528 O O . PHE A 1 340 ? 4.842 -30.503 -26.298 1.00 30.25 340 PHE A O 1
ATOM 2535 N N . ALA A 1 341 ? 3.810 -32.120 -25.147 1.00 29.05 341 ALA A N 1
ATOM 2536 C CA . ALA A 1 341 ? 4.283 -33.182 -26.028 1.00 29.05 341 ALA A CA 1
ATOM 2537 C C . ALA A 1 341 ? 3.455 -33.152 -27.324 1.00 29.05 341 ALA A C 1
ATOM 2539 O O . ALA A 1 341 ? 2.246 -33.391 -27.321 1.00 29.05 341 ALA A O 1
ATOM 2540 N N . ALA A 1 342 ? 4.121 -32.808 -28.426 1.00 29.56 342 ALA A N 1
ATOM 2541 C CA . ALA A 1 342 ? 3.538 -32.703 -29.754 1.00 29.56 342 ALA A CA 1
ATOM 2542 C C . ALA A 1 342 ? 2.756 -33.972 -30.131 1.00 29.56 342 ALA A C 1
ATOM 2544 O O . ALA A 1 342 ? 3.335 -35.042 -30.308 1.00 29.56 342 ALA A O 1
ATOM 2545 N N . SER A 1 343 ? 1.444 -33.828 -30.314 1.00 25.28 343 SER A N 1
ATOM 2546 C CA . SER A 1 343 ? 0.672 -34.746 -31.147 1.00 25.28 343 SER A CA 1
ATOM 2547 C C . SER A 1 343 ? 0.602 -34.139 -32.540 1.00 25.28 343 SER A C 1
ATOM 2549 O O . SER A 1 343 ? -0.026 -33.104 -32.762 1.00 25.28 343 SER A O 1
ATOM 2551 N N . ALA A 1 344 ? 1.344 -34.757 -33.453 1.00 29.23 344 ALA A N 1
ATOM 2552 C CA . ALA A 1 344 ? 1.209 -34.538 -34.877 1.00 29.23 344 ALA A CA 1
ATOM 2553 C C . ALA A 1 344 ? -0.167 -35.025 -35.362 1.00 29.23 344 ALA A C 1
ATOM 2555 O O . ALA A 1 344 ? -0.767 -35.907 -34.755 1.00 29.23 344 ALA A O 1
ATOM 2556 N N . GLU A 1 345 ? -0.568 -34.476 -36.511 1.00 25.38 345 GLU A N 1
ATOM 2557 C CA . GLU A 1 345 ? -1.732 -34.808 -37.345 1.00 25.38 345 GLU A CA 1
ATOM 2558 C C . GLU A 1 345 ? -3.035 -34.052 -37.046 1.00 25.38 345 GLU A C 1
ATOM 2560 O O . GLU A 1 345 ? -3.825 -34.424 -36.183 1.00 25.38 345 GLU A O 1
ATOM 2565 N N . SER A 1 346 ? -3.344 -33.060 -37.895 1.00 25.66 346 SER A N 1
ATOM 2566 C CA . SER A 1 346 ? -4.517 -33.151 -38.784 1.00 25.66 346 SER A CA 1
ATOM 2567 C C . SER A 1 346 ? -4.555 -32.041 -39.858 1.00 25.66 346 SER A C 1
ATOM 2569 O O . SER A 1 346 ? -3.891 -31.016 -39.704 1.00 25.66 346 SER A O 1
ATOM 2571 N N . PRO A 1 347 ? -5.269 -32.262 -40.983 1.00 30.55 347 PRO A N 1
ATOM 2572 C CA . PRO A 1 347 ? -5.038 -31.580 -42.255 1.00 30.55 347 PRO A CA 1
ATOM 2573 C C . PRO A 1 347 ? -6.019 -30.433 -42.573 1.00 30.55 347 PRO A C 1
ATOM 2575 O O . PRO A 1 347 ? -7.124 -30.373 -42.054 1.00 30.55 347 PRO A O 1
ATOM 2578 N N . ALA A 1 348 ? -5.578 -29.594 -43.520 1.00 27.30 348 ALA A N 1
ATOM 2579 C CA . ALA A 1 348 ? -6.320 -28.878 -44.570 1.00 27.30 348 ALA A CA 1
ATOM 2580 C C . ALA A 1 348 ? -7.652 -28.161 -44.247 1.00 27.30 348 ALA A C 1
ATOM 2582 O O . ALA A 1 348 ? -8.680 -28.787 -44.009 1.00 27.30 348 ALA A O 1
ATOM 2583 N N . GLY A 1 349 ? -7.671 -26.843 -44.494 1.00 25.52 349 GLY A N 1
ATOM 2584 C CA . GLY A 1 349 ? -8.905 -26.112 -44.804 1.00 25.52 349 GLY A CA 1
ATOM 2585 C C . GLY A 1 349 ? -8.819 -24.594 -44.633 1.00 25.52 349 GLY A C 1
ATOM 2586 O O . GLY A 1 349 ? -9.282 -24.070 -43.629 1.00 25.52 349 GLY A O 1
ATOM 2587 N N . PHE A 1 350 ? -8.283 -23.876 -45.626 1.00 30.80 350 PHE A N 1
ATOM 2588 C CA . PHE A 1 350 ? -8.637 -22.461 -45.839 1.00 30.80 350 PHE A CA 1
ATOM 2589 C C . PHE A 1 350 ? -10.114 -22.368 -46.258 1.00 30.80 350 PHE A C 1
ATOM 2591 O O . PHE A 1 350 ? -10.580 -23.261 -46.973 1.00 30.80 350 PHE A O 1
ATOM 2598 N N . PRO A 1 351 ? -10.846 -21.301 -45.875 1.00 31.44 351 PRO A N 1
ATOM 2599 C CA . PRO A 1 351 ? -11.199 -20.272 -46.869 1.00 31.44 351 PRO A CA 1
ATOM 2600 C C . PRO A 1 351 ? -11.300 -18.848 -46.230 1.00 31.44 351 PRO A C 1
ATOM 2602 O O . PRO A 1 351 ? -10.812 -18.661 -45.118 1.00 31.44 351 PRO A O 1
ATOM 2605 N N . PRO A 1 352 ? -11.753 -17.788 -46.935 1.00 34.03 352 PRO A N 1
ATOM 2606 C CA . PRO A 1 352 ? -10.885 -16.696 -47.353 1.00 34.03 352 PRO A CA 1
ATOM 2607 C C . PRO A 1 352 ? -11.121 -15.394 -46.572 1.00 34.03 352 PRO A C 1
ATOM 2609 O O . PRO A 1 352 ? -12.168 -15.153 -45.979 1.00 34.03 352 PRO A O 1
ATOM 2612 N N . ASN A 1 353 ? -10.127 -14.519 -46.658 1.00 36.47 353 ASN A N 1
ATOM 2613 C CA . ASN A 1 353 ? -10.188 -13.123 -46.252 1.00 36.47 353 ASN A CA 1
ATOM 2614 C C . ASN A 1 353 ? -11.052 -12.320 -47.251 1.00 36.47 353 ASN A C 1
ATOM 2616 O O . ASN A 1 353 ? -10.802 -12.444 -48.454 1.00 36.47 353 ASN A O 1
ATOM 2620 N N . PRO A 1 354 ? -11.982 -11.454 -46.810 1.00 28.41 354 PRO A N 1
ATOM 2621 C CA . PRO A 1 354 ? -12.476 -10.372 -47.647 1.00 28.41 354 PRO A CA 1
ATOM 2622 C C . PRO A 1 354 ? -12.131 -9.020 -47.013 1.00 28.41 354 PRO A C 1
ATOM 2624 O O . PRO A 1 354 ? -12.781 -8.546 -46.082 1.00 28.41 354 PRO A O 1
ATOM 2627 N N . LEU A 1 355 ? -11.101 -8.383 -47.574 1.00 29.78 355 LEU A N 1
ATOM 2628 C CA . LEU A 1 355 ? -11.085 -6.932 -47.706 1.00 29.78 355 LEU A CA 1
ATOM 2629 C C . LEU A 1 355 ? -12.263 -6.555 -48.606 1.00 29.78 355 LEU A C 1
ATOM 2631 O O . LEU A 1 355 ? -12.182 -6.752 -49.812 1.00 29.78 355 LEU A O 1
ATOM 2635 N N . ASP A 1 356 ? -13.316 -6.005 -48.016 1.00 28.73 356 ASP A N 1
ATOM 2636 C CA . ASP A 1 356 ? -14.260 -5.134 -48.708 1.00 28.73 356 ASP A CA 1
ATOM 2637 C C . ASP A 1 356 ? -14.631 -3.990 -47.759 1.00 28.73 356 ASP A C 1
ATOM 2639 O O . ASP A 1 356 ? -15.353 -4.156 -46.777 1.00 28.73 356 ASP A O 1
ATOM 2643 N N . ASN A 1 357 ? -14.089 -2.809 -48.053 1.00 30.66 357 ASN A N 1
ATOM 2644 C CA . ASN A 1 357 ? -14.619 -1.546 -47.550 1.00 30.66 357 ASN A CA 1
ATOM 2645 C C . ASN A 1 357 ? -16.005 -1.305 -48.165 1.00 30.66 357 ASN A C 1
ATOM 2647 O O . ASN A 1 357 ? -16.200 -1.543 -49.360 1.00 30.66 357 ASN A O 1
ATOM 2651 N N . PRO A 1 358 ? -16.904 -0.645 -47.419 1.00 32.69 358 PRO A N 1
ATOM 2652 C CA . PRO A 1 358 ? -17.306 0.665 -47.915 1.00 32.69 358 PRO A CA 1
ATOM 2653 C C . PRO A 1 358 ? -17.303 1.792 -46.865 1.00 32.69 358 PRO A C 1
ATOM 2655 O O . PRO A 1 358 ? -17.408 1.590 -45.662 1.00 32.69 358 PRO A O 1
ATOM 2658 N N . ALA A 1 359 ? -17.153 2.983 -47.446 1.00 27.61 359 ALA A N 1
ATOM 2659 C CA . ALA A 1 359 ? -17.122 4.381 -47.005 1.00 27.61 359 ALA A CA 1
ATOM 2660 C C . ALA A 1 359 ? -18.098 4.845 -45.875 1.00 27.61 359 ALA A C 1
ATOM 2662 O O . ALA A 1 359 ? -19.002 4.114 -45.481 1.00 27.61 359 ALA A O 1
ATOM 2663 N N . PRO A 1 360 ? -17.910 6.079 -45.345 1.00 34.38 360 PRO A N 1
ATOM 2664 C CA . PRO A 1 360 ? -18.130 6.445 -43.946 1.00 34.38 360 PRO A CA 1
ATOM 2665 C C . PRO A 1 360 ? -19.548 6.951 -43.659 1.00 34.38 360 PRO A C 1
ATOM 2667 O O . PRO A 1 360 ? -20.130 7.664 -44.472 1.00 34.38 360 PRO A O 1
ATOM 2670 N N . ASN A 1 361 ? -20.052 6.691 -42.451 1.00 28.81 361 ASN A N 1
ATOM 2671 C CA . ASN A 1 361 ? -21.231 7.366 -41.913 1.00 28.81 361 ASN A CA 1
ATOM 2672 C C . ASN A 1 361 ? -20.890 8.054 -40.583 1.00 28.81 361 ASN A C 1
ATOM 2674 O O . ASN A 1 361 ? -20.523 7.398 -39.615 1.00 28.81 361 ASN A O 1
ATOM 2678 N N . THR A 1 362 ? -20.992 9.387 -40.627 1.00 27.64 362 THR A N 1
ATOM 2679 C CA . THR A 1 362 ? -21.396 10.364 -39.591 1.00 27.64 362 THR A CA 1
ATOM 2680 C C . THR A 1 362 ? -21.028 10.123 -38.114 1.00 27.64 362 THR A C 1
ATOM 2682 O O . THR A 1 362 ? -21.427 9.113 -37.540 1.00 27.64 362 THR A O 1
ATOM 2685 N N . PRO A 1 363 ? -20.386 11.102 -37.440 1.00 30.66 363 PRO A N 1
ATOM 2686 C CA . PRO A 1 363 ? -20.096 11.019 -36.014 1.00 30.66 363 PRO A CA 1
ATOM 2687 C C . PRO A 1 363 ? -21.383 11.155 -35.194 1.00 30.66 363 PRO A C 1
ATOM 2689 O O . PRO A 1 363 ? -22.096 12.152 -35.287 1.00 30.66 363 PRO A O 1
ATOM 2692 N N . GLN A 1 364 ? -21.669 10.139 -34.385 1.00 29.61 364 GLN A N 1
ATOM 2693 C CA . GLN A 1 364 ? -22.683 10.190 -33.342 1.00 29.61 364 GLN A CA 1
ATOM 2694 C C . GLN A 1 364 ? -22.107 10.996 -32.168 1.00 29.61 364 GLN A C 1
ATOM 2696 O O . GLN A 1 364 ? -21.051 10.660 -31.631 1.00 29.61 364 GLN A O 1
ATOM 2701 N N . GLU A 1 365 ? -22.764 12.110 -31.848 1.00 28.19 365 GLU A N 1
ATOM 2702 C CA . GLU A 1 365 ? -22.370 13.064 -30.812 1.00 28.19 365 GLU A CA 1
ATOM 2703 C C . GLU A 1 365 ? -22.263 12.395 -29.436 1.00 28.19 365 GLU A C 1
ATOM 2705 O O . GLU A 1 365 ? -23.134 11.635 -29.012 1.00 28.19 365 GLU A O 1
ATOM 2710 N N . ASN A 1 366 ? -21.175 12.702 -28.734 1.00 32.22 366 ASN A N 1
ATOM 2711 C CA . ASN A 1 366 ? -20.919 12.271 -27.369 1.00 32.22 366 ASN A CA 1
ATOM 2712 C C . ASN A 1 366 ? -21.474 13.358 -26.419 1.00 32.22 366 ASN A C 1
ATOM 2714 O O . ASN A 1 366 ? -21.000 14.494 -26.490 1.00 32.22 366 ASN A O 1
ATOM 2718 N N . PRO A 1 367 ? -22.455 13.077 -25.541 1.00 28.08 367 PRO A N 1
ATOM 2719 C CA . PRO A 1 367 ? -23.204 14.106 -24.806 1.00 28.08 367 PRO A CA 1
ATOM 2720 C C . PRO A 1 367 ? -22.470 14.716 -23.590 1.00 28.08 367 PRO A C 1
ATOM 2722 O O . PRO A 1 367 ? -23.114 15.247 -22.692 1.00 28.08 367 PRO A O 1
ATOM 2725 N N . PHE A 1 368 ? -21.132 14.679 -23.548 1.00 31.34 368 PHE A N 1
ATOM 2726 C CA . PHE A 1 368 ? -20.333 15.163 -22.406 1.00 31.34 368 PHE A CA 1
ATOM 2727 C C . PHE A 1 368 ? -19.144 16.068 -22.782 1.00 31.34 368 PHE A C 1
ATOM 2729 O O . PHE A 1 368 ? -18.190 16.190 -22.017 1.00 31.34 368 PHE A O 1
ATOM 2736 N N . ALA A 1 369 ? -19.182 16.743 -23.934 1.00 27.81 369 ALA A N 1
ATOM 2737 C CA . ALA A 1 369 ? -18.188 17.767 -24.267 1.00 27.81 369 ALA A CA 1
ATOM 2738 C C . ALA A 1 369 ? -18.675 19.163 -23.835 1.00 27.81 369 ALA A C 1
ATOM 2740 O O . ALA A 1 369 ? -19.474 19.793 -24.524 1.00 27.81 369 ALA A O 1
ATOM 2741 N N . THR A 1 370 ? -18.197 19.654 -22.692 1.00 30.55 370 THR A N 1
ATOM 2742 C CA . THR A 1 370 ? -18.344 21.056 -22.282 1.00 30.55 370 THR A CA 1
ATOM 2743 C C . THR A 1 370 ? -17.314 21.933 -22.999 1.00 30.55 370 THR A C 1
ATOM 2745 O O . THR A 1 370 ? -16.105 21.728 -22.907 1.00 30.55 370 THR A O 1
ATOM 2748 N N . THR A 1 371 ? -17.814 22.920 -23.739 1.00 27.62 371 THR A N 1
ATOM 2749 C CA . THR A 1 371 ? -17.063 23.982 -24.426 1.00 27.62 371 THR A CA 1
ATOM 2750 C C . THR A 1 371 ? -16.392 24.927 -23.416 1.00 27.62 371 THR A C 1
ATOM 2752 O O . THR A 1 371 ? -17.078 25.364 -22.492 1.00 27.62 371 THR A O 1
ATOM 2755 N N . PRO A 1 372 ? -15.116 25.332 -23.579 1.00 30.92 372 PRO A N 1
ATOM 2756 C CA . PRO A 1 372 ? -14.565 26.462 -22.841 1.00 30.92 372 PRO A CA 1
ATOM 2757 C C . PRO A 1 372 ? -14.885 27.785 -23.549 1.00 30.92 372 PRO A C 1
ATOM 2759 O O . PRO A 1 372 ? -14.669 27.948 -24.751 1.00 30.92 372 PRO A O 1
ATOM 2762 N N . GLU A 1 373 ? -15.410 28.718 -22.764 1.00 24.83 373 GLU A N 1
ATOM 2763 C CA . GLU A 1 373 ? -15.786 30.083 -23.124 1.00 24.83 373 GLU A CA 1
ATOM 2764 C C . GLU A 1 373 ? -14.556 30.997 -23.279 1.00 24.83 373 GLU A C 1
ATOM 2766 O O . GLU A 1 373 ? -13.521 30.808 -22.638 1.00 24.83 373 GLU A O 1
ATOM 2771 N N . ALA A 1 374 ? -14.666 31.967 -24.188 1.00 27.28 374 ALA A N 1
ATOM 2772 C CA . ALA A 1 374 ? -13.595 32.849 -24.635 1.00 27.28 374 ALA A CA 1
ATOM 2773 C C . ALA A 1 374 ? -13.181 33.912 -23.596 1.00 27.28 374 ALA A C 1
ATOM 2775 O O . ALA A 1 374 ? -13.997 34.431 -22.839 1.00 27.28 374 ALA A O 1
ATOM 2776 N N . ALA A 1 375 ? -11.897 34.275 -23.630 1.00 28.48 375 ALA A N 1
ATOM 2777 C CA . ALA A 1 375 ? -11.273 35.332 -22.834 1.00 28.48 375 ALA A CA 1
ATOM 2778 C C . ALA A 1 375 ? -11.701 36.758 -23.242 1.00 28.48 375 ALA A C 1
ATOM 2780 O O . ALA A 1 375 ? -12.129 36.984 -24.378 1.00 28.48 375 ALA A O 1
ATOM 2781 N N . PRO A 1 376 ? -11.405 37.747 -22.378 1.00 28.64 376 PRO A N 1
ATOM 2782 C CA . PRO A 1 376 ? -10.863 39.011 -22.864 1.00 28.64 376 PRO A CA 1
ATOM 2783 C C . PRO A 1 376 ? -9.568 39.428 -22.134 1.00 28.64 376 PRO A C 1
ATOM 2785 O O . PRO A 1 376 ? -9.495 39.470 -20.910 1.00 28.64 376 PRO A O 1
ATOM 2788 N N . GLU A 1 377 ? -8.558 39.784 -22.925 1.00 29.36 377 GLU A N 1
ATOM 2789 C CA . GLU A 1 377 ? -7.418 40.662 -22.586 1.00 29.36 377 GLU A CA 1
ATOM 2790 C C . GLU A 1 377 ? -7.876 42.145 -22.706 1.00 29.36 377 GLU A C 1
ATOM 2792 O O . GLU A 1 377 ? -8.865 42.368 -23.417 1.00 29.36 377 GLU A O 1
ATOM 2797 N N . PRO A 1 378 ? -7.213 43.178 -22.110 1.00 38.59 378 PRO A N 1
ATOM 2798 C CA . PRO A 1 378 ? -5.749 43.339 -22.168 1.00 38.59 378 PRO A CA 1
ATOM 2799 C C . PRO A 1 378 ? -5.020 44.060 -21.006 1.00 38.59 378 PRO A C 1
ATOM 2801 O O . PRO A 1 378 ? -5.586 44.877 -20.280 1.00 38.59 378 PRO A O 1
ATOM 2804 N N . GLY A 1 379 ? -3.689 43.891 -20.982 1.00 22.53 379 GLY A N 1
ATOM 2805 C CA . GLY A 1 379 ? -2.755 45.017 -20.805 1.00 22.53 379 GLY A CA 1
ATOM 2806 C C . GLY A 1 379 ? -1.700 44.900 -19.697 1.00 22.53 379 GLY A C 1
ATOM 2807 O O . GLY A 1 379 ? -2.032 44.906 -18.517 1.00 22.53 379 GLY A O 1
ATOM 2808 N N . GLY A 1 380 ? -0.416 44.948 -20.079 1.00 23.44 380 GLY A N 1
ATOM 2809 C CA . GLY A 1 380 ? 0.681 45.297 -19.165 1.00 23.44 380 GLY A CA 1
ATOM 2810 C C . GLY A 1 380 ? 2.042 44.708 -19.535 1.00 23.44 380 GLY A C 1
ATOM 2811 O O . GLY A 1 380 ? 2.290 43.530 -19.327 1.00 23.44 380 GLY A O 1
ATOM 2812 N N . GLU A 1 381 ? 2.921 45.546 -20.075 1.00 24.59 381 GLU A N 1
ATOM 2813 C CA . GLU A 1 381 ? 4.255 45.242 -20.599 1.00 24.59 381 GLU A CA 1
ATOM 2814 C C . GLU A 1 381 ? 5.310 44.795 -19.559 1.00 24.59 381 GLU A C 1
ATOM 2816 O O . GLU A 1 381 ? 5.272 45.180 -18.394 1.00 24.59 381 GLU A O 1
ATOM 2821 N N . ALA A 1 382 ? 6.347 44.140 -20.108 1.00 24.73 382 ALA A N 1
ATOM 2822 C CA . ALA A 1 382 ? 7.772 44.191 -19.738 1.00 24.73 382 ALA A CA 1
ATOM 2823 C C . ALA A 1 382 ? 8.357 43.057 -18.870 1.00 24.73 382 ALA A C 1
ATOM 2825 O O . ALA A 1 382 ? 8.358 43.114 -17.645 1.00 24.73 382 ALA A O 1
ATOM 2826 N N . SER A 1 383 ? 9.087 42.132 -19.509 1.00 27.20 383 SER A N 1
ATOM 2827 C CA . SER A 1 383 ? 10.569 42.155 -19.522 1.00 27.20 383 SER A CA 1
ATOM 2828 C C . SER A 1 383 ? 11.156 40.907 -20.192 1.00 27.20 383 SER A C 1
ATOM 2830 O O . SER A 1 383 ? 10.708 39.785 -19.986 1.00 27.20 383 SER A O 1
ATOM 2832 N N . ALA A 1 384 ? 12.168 41.140 -21.026 1.00 28.81 384 ALA A N 1
ATOM 2833 C CA . ALA A 1 384 ? 12.832 40.165 -21.877 1.00 28.81 384 ALA A CA 1
ATOM 2834 C C . ALA A 1 384 ? 13.778 39.219 -21.112 1.00 28.81 384 ALA A C 1
ATOM 2836 O O . ALA A 1 384 ? 14.531 39.650 -20.242 1.00 28.81 384 ALA A O 1
ATOM 2837 N N . GLY A 1 385 ? 13.813 37.955 -21.544 1.00 24.78 385 GLY A N 1
ATOM 2838 C CA . GLY A 1 385 ? 14.796 36.948 -21.142 1.00 24.78 385 GLY A CA 1
ATOM 2839 C C . GLY A 1 385 ? 14.764 35.734 -22.078 1.00 24.78 385 GLY A C 1
ATOM 2840 O O . GLY A 1 385 ? 14.074 34.767 -21.802 1.00 24.78 385 GLY A O 1
ATOM 2841 N N . GLN A 1 386 ? 15.455 35.853 -23.217 1.00 26.72 386 GLN A N 1
ATOM 2842 C CA . GLN A 1 386 ? 15.927 34.805 -24.146 1.00 26.72 386 GLN A CA 1
ATOM 2843 C C . GLN A 1 386 ? 15.207 33.436 -24.125 1.00 26.72 386 GLN A C 1
ATOM 2845 O O . GLN A 1 386 ? 15.615 32.512 -23.426 1.00 26.72 386 GLN A O 1
ATOM 2850 N N . ALA A 1 387 ? 14.216 33.271 -25.007 1.00 24.75 387 ALA A N 1
ATOM 2851 C CA . ALA A 1 387 ? 13.683 31.968 -25.396 1.00 24.75 387 ALA A CA 1
ATOM 2852 C C . ALA A 1 387 ? 14.514 31.367 -26.546 1.00 24.75 387 ALA A C 1
ATOM 2854 O O . ALA A 1 387 ? 14.645 31.975 -27.611 1.00 24.75 387 ALA A O 1
ATOM 2855 N N . GLN A 1 388 ? 15.062 30.169 -26.336 1.00 29.62 388 GLN A N 1
ATOM 2856 C CA . GLN A 1 388 ? 15.477 29.273 -27.420 1.00 29.62 388 GLN A CA 1
ATOM 2857 C C . GLN A 1 388 ? 14.228 28.579 -28.000 1.00 29.62 388 GLN A C 1
ATOM 2859 O O . GLN A 1 388 ? 13.284 28.317 -27.252 1.00 29.62 388 GLN A O 1
ATOM 2864 N N . PRO A 1 389 ? 14.172 28.305 -29.316 1.00 30.12 389 PRO A N 1
ATOM 2865 C CA . PRO A 1 389 ? 12.952 27.841 -29.967 1.00 30.12 389 PRO A CA 1
ATOM 2866 C C . PRO A 1 389 ? 12.622 26.395 -29.573 1.00 30.12 389 PRO A C 1
ATOM 2868 O O . PRO A 1 389 ? 13.284 25.456 -30.010 1.00 30.12 389 PRO A O 1
ATOM 2871 N N . GLN A 1 390 ? 11.562 26.214 -28.780 1.00 29.02 390 GLN A N 1
ATOM 2872 C CA . GLN A 1 390 ? 10.883 24.929 -28.641 1.00 29.02 390 GLN A CA 1
ATOM 2873 C C . GLN A 1 390 ? 10.143 24.619 -29.943 1.00 29.02 390 GLN A C 1
ATOM 2875 O O . GLN A 1 390 ? 9.113 25.219 -30.250 1.00 29.02 390 GLN A O 1
ATOM 2880 N N . VAL A 1 391 ? 10.665 23.656 -30.697 1.00 27.12 391 VAL A N 1
ATOM 2881 C CA . VAL A 1 391 ? 9.887 22.932 -31.699 1.00 27.12 391 VAL A CA 1
ATOM 2882 C C . VAL A 1 391 ? 9.449 21.629 -31.048 1.00 27.12 391 VAL A C 1
ATOM 2884 O O . VAL A 1 391 ? 10.257 20.742 -30.788 1.00 27.12 391 VAL A O 1
ATOM 2887 N N . ALA A 1 392 ? 8.157 21.548 -30.745 1.00 35.22 392 ALA A N 1
ATOM 2888 C CA . ALA A 1 392 ? 7.509 20.327 -30.309 1.00 35.22 392 ALA A CA 1
ATOM 2889 C C . ALA A 1 392 ? 7.528 19.299 -31.451 1.00 35.22 392 ALA A C 1
ATOM 2891 O O . ALA A 1 392 ? 6.940 19.534 -32.506 1.00 35.22 392 ALA A O 1
ATOM 2892 N N . THR A 1 393 ? 8.168 18.152 -31.223 1.00 30.34 393 THR A N 1
ATOM 2893 C CA . THR A 1 393 ? 7.933 16.916 -31.983 1.00 30.34 393 THR A CA 1
ATOM 2894 C C . THR A 1 393 ? 7.871 15.748 -30.995 1.00 30.34 393 THR A C 1
ATOM 2896 O O . THR A 1 393 ? 8.568 15.747 -29.986 1.00 30.34 393 THR A O 1
ATOM 2899 N N . GLY A 1 394 ? 6.895 14.862 -31.200 1.00 36.41 394 GLY A N 1
ATOM 2900 C CA . GLY A 1 394 ? 6.279 14.038 -30.159 1.00 36.41 394 GLY A CA 1
ATOM 2901 C C . GLY A 1 394 ? 7.111 12.882 -29.596 1.00 36.41 394 GLY A C 1
ATOM 2902 O O . GLY A 1 394 ? 7.805 12.178 -30.321 1.00 36.41 394 GLY A O 1
ATOM 2903 N N . GLY A 1 395 ? 6.920 12.657 -28.295 1.00 30.22 395 GLY A N 1
ATOM 2904 C CA . GLY A 1 395 ? 7.359 11.500 -27.516 1.00 30.22 395 GLY A CA 1
ATOM 2905 C C . GLY A 1 395 ? 7.029 11.750 -26.041 1.00 30.22 395 GLY A C 1
ATOM 2906 O O . GLY A 1 395 ? 7.618 12.629 -25.426 1.00 30.22 395 GLY A O 1
ATOM 2907 N N . ASN A 1 396 ? 6.050 11.035 -25.474 1.00 33.78 396 ASN A N 1
ATOM 2908 C CA . ASN A 1 396 ? 5.515 11.289 -24.121 1.00 33.78 396 ASN A CA 1
ATOM 2909 C C . ASN A 1 396 ? 6.299 10.597 -22.983 1.00 33.78 396 ASN A C 1
ATOM 2911 O O . ASN A 1 396 ? 5.777 10.464 -21.881 1.00 33.78 396 ASN A O 1
ATOM 2915 N N . ALA A 1 397 ? 7.542 10.173 -23.217 1.00 39.88 397 ALA A N 1
ATOM 2916 C CA . ALA A 1 397 ? 8.450 9.730 -22.160 1.00 39.88 397 ALA A CA 1
ATOM 2917 C C . ALA A 1 397 ? 9.482 10.835 -21.914 1.00 39.88 397 ALA A C 1
ATOM 2919 O O . ALA A 1 397 ? 10.234 11.187 -22.823 1.00 39.88 397 ALA A O 1
ATOM 2920 N N . ASN A 1 398 ? 9.544 11.386 -20.698 1.00 46.22 398 ASN A N 1
ATOM 2921 C CA . ASN A 1 398 ? 10.641 12.281 -20.330 1.00 46.22 398 ASN A CA 1
ATOM 2922 C C . ASN A 1 398 ? 11.874 11.426 -20.015 1.00 46.22 398 ASN A C 1
ATOM 2924 O O . ASN A 1 398 ? 12.173 11.147 -18.857 1.00 46.22 398 ASN A O 1
ATOM 2928 N N . VAL A 1 399 ? 12.548 10.945 -21.061 1.00 58.25 399 VAL A N 1
ATOM 2929 C CA . VAL A 1 399 ? 13.811 10.218 -20.927 1.00 58.25 399 VAL A CA 1
ATOM 2930 C C . VAL A 1 399 ? 14.846 11.199 -20.375 1.00 58.25 399 VAL A C 1
ATOM 2932 O O . VAL A 1 399 ? 15.165 12.177 -21.057 1.00 58.25 399 VAL A O 1
ATOM 2935 N N . PRO A 1 400 ? 15.398 10.976 -19.166 1.00 71.00 400 PRO A N 1
ATOM 2936 C CA . PRO A 1 400 ? 16.438 11.845 -18.647 1.00 71.00 400 PRO A CA 1
ATOM 2937 C C . PRO A 1 400 ? 17.613 11.831 -19.619 1.00 71.00 400 PRO A C 1
ATOM 2939 O O . PRO A 1 400 ? 18.133 10.754 -19.941 1.00 71.00 400 PRO A O 1
ATOM 2942 N N . GLY A 1 401 ? 18.023 13.020 -20.068 1.00 79.44 401 GLY A N 1
ATOM 2943 C CA . GLY A 1 401 ? 19.188 13.190 -20.929 1.00 79.44 401 GLY A CA 1
ATOM 2944 C C . GLY A 1 401 ? 20.450 12.563 -20.329 1.00 79.44 401 GLY A C 1
ATOM 2945 O O . GLY A 1 401 ? 20.478 12.170 -19.159 1.00 79.44 401 GLY A O 1
ATOM 2946 N N . LEU A 1 402 ? 21.509 12.459 -21.129 1.00 86.62 402 LEU A N 1
ATOM 2947 C CA . LEU A 1 402 ? 22.804 11.984 -20.636 1.00 86.62 402 LEU A CA 1
ATOM 2948 C C . LEU A 1 402 ? 23.285 12.868 -19.471 1.00 86.62 402 LEU A C 1
ATOM 2950 O O . LEU A 1 402 ? 23.269 14.100 -19.566 1.00 86.62 402 LEU A O 1
ATOM 2954 N N . SER A 1 403 ? 23.736 12.243 -18.384 1.00 88.62 403 SER A N 1
ATOM 2955 C CA . SER A 1 403 ? 24.422 12.943 -17.296 1.00 88.62 403 SER A CA 1
ATOM 2956 C C . SER A 1 403 ? 25.736 13.562 -17.797 1.00 88.62 403 SER A C 1
ATOM 2958 O O . SER A 1 403 ? 26.246 13.203 -18.859 1.00 88.62 403 SER A O 1
ATOM 2960 N N . ALA A 1 404 ? 26.325 14.493 -17.040 1.00 86.62 404 ALA A N 1
ATOM 2961 C CA . ALA A 1 404 ? 27.614 15.085 -17.415 1.00 86.62 404 ALA A CA 1
ATOM 2962 C C . ALA A 1 404 ? 28.732 14.029 -17.546 1.00 86.62 404 ALA A C 1
ATOM 2964 O O . ALA A 1 404 ? 29.588 14.135 -18.426 1.00 86.62 404 ALA A O 1
ATOM 2965 N N . GLU A 1 405 ? 28.694 12.995 -16.702 1.00 90.12 405 GLU A N 1
ATOM 2966 C CA . GLU A 1 405 ? 29.636 11.876 -16.743 1.00 90.12 405 GLU A CA 1
ATOM 2967 C C . GLU A 1 405 ? 29.378 10.967 -17.951 1.00 90.12 405 GLU A C 1
ATOM 2969 O O . GLU A 1 405 ? 30.311 10.672 -18.696 1.00 90.12 405 GLU A O 1
ATOM 2974 N N . GLU A 1 406 ? 28.115 10.611 -18.217 1.00 91.81 406 GLU A N 1
ATOM 2975 C CA . GLU A 1 406 ? 27.727 9.827 -19.398 1.00 91.81 406 GLU A CA 1
ATOM 2976 C C . GLU A 1 406 ? 28.110 10.556 -20.696 1.00 91.81 406 GLU A C 1
ATOM 2978 O O . GLU A 1 406 ? 28.630 9.942 -21.625 1.00 91.81 406 GLU A O 1
ATOM 2983 N N . TRP A 1 407 ? 27.940 11.880 -20.750 1.00 90.50 407 TRP A N 1
ATOM 2984 C CA . TRP A 1 407 ? 28.376 12.705 -21.879 1.00 90.50 407 TRP A CA 1
ATOM 2985 C C . TRP A 1 407 ? 29.887 12.654 -22.102 1.00 90.50 407 TRP A C 1
ATOM 2987 O O . TRP A 1 407 ? 30.345 12.537 -23.242 1.00 90.50 407 TRP A O 1
ATOM 2997 N N . HIS A 1 408 ?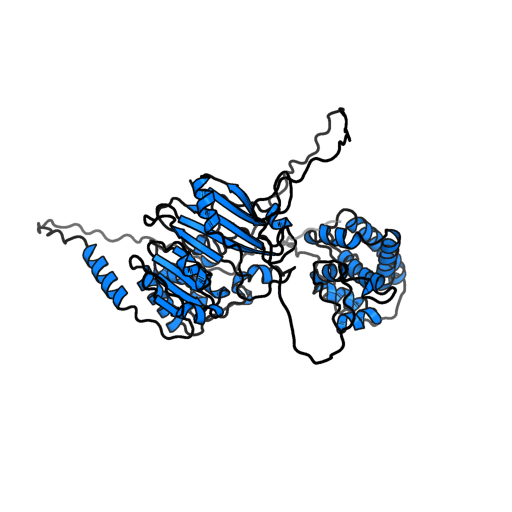 30.672 12.762 -21.031 1.00 89.56 408 HIS A N 1
ATOM 2998 C CA . HIS A 1 408 ? 32.127 12.699 -21.106 1.00 89.56 408 HIS A CA 1
ATOM 2999 C C . HIS A 1 408 ? 32.595 11.309 -21.562 1.00 89.56 408 HIS A C 1
ATOM 3001 O O . HIS A 1 408 ? 33.375 11.193 -22.510 1.00 89.56 408 HIS A O 1
ATOM 3007 N N . LYS A 1 409 ? 32.031 10.255 -20.964 1.00 91.06 409 LYS A N 1
ATOM 3008 C CA . LYS A 1 409 ? 32.346 8.855 -21.267 1.00 91.06 409 LYS A CA 1
ATOM 3009 C C . LYS A 1 409 ? 31.814 8.377 -22.612 1.00 91.06 409 LYS A C 1
ATOM 3011 O O . LYS A 1 409 ? 32.369 7.434 -23.173 1.00 91.06 409 LYS A O 1
ATOM 3016 N N . LEU A 1 410 ? 30.801 9.032 -23.177 1.00 91.31 410 LEU A N 1
ATOM 3017 C CA . LEU A 1 410 ? 30.371 8.808 -24.557 1.00 91.31 410 LEU A CA 1
ATOM 3018 C C . LEU A 1 410 ? 31.364 9.405 -25.564 1.00 91.31 410 LEU A C 1
ATOM 3020 O O . LEU A 1 410 ? 31.645 8.779 -26.581 1.00 91.31 410 LEU A O 1
ATOM 3024 N N . ARG A 1 411 ? 31.921 10.593 -25.283 1.00 87.94 411 ARG A N 1
ATOM 3025 C CA . ARG A 1 411 ? 32.874 11.268 -26.185 1.00 87.94 411 ARG A CA 1
ATOM 3026 C C . ARG A 1 411 ? 34.244 10.601 -26.224 1.00 87.94 411 ARG A C 1
ATOM 3028 O O . ARG A 1 411 ? 34.829 10.498 -27.296 1.00 87.94 411 ARG A O 1
ATOM 3035 N N . GLU A 1 412 ? 34.758 10.176 -25.075 1.00 90.06 412 GLU A N 1
ATOM 3036 C C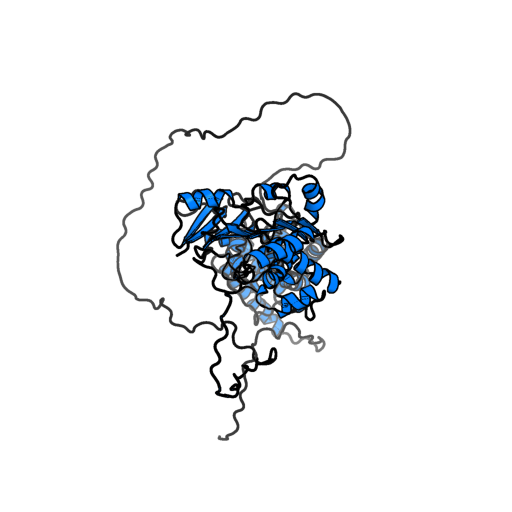A . GLU A 1 412 ? 36.028 9.435 -25.002 1.00 90.06 412 GLU A CA 1
ATOM 3037 C C . GLU A 1 412 ? 35.860 7.944 -25.320 1.00 90.06 412 GLU A C 1
ATOM 3039 O O . GLU A 1 412 ? 36.835 7.263 -25.623 1.00 90.06 412 GLU A O 1
ATOM 3044 N N . PHE A 1 413 ? 34.615 7.470 -25.265 1.00 89.75 413 PHE A N 1
ATOM 3045 C CA . PHE A 1 413 ? 34.177 6.093 -25.431 1.00 89.75 413 PHE A CA 1
ATOM 3046 C C . PHE A 1 413 ? 35.031 5.060 -24.683 1.00 89.75 413 PHE A C 1
ATOM 3048 O O . PHE A 1 413 ? 35.878 4.372 -25.252 1.00 89.75 413 PHE A O 1
ATOM 3055 N N . ASP A 1 414 ? 34.756 4.932 -23.384 1.00 90.25 414 ASP A N 1
ATOM 3056 C CA . ASP A 1 414 ? 35.391 3.964 -22.487 1.00 90.25 414 ASP A CA 1
ATOM 3057 C C . ASP A 1 414 ? 34.526 2.690 -22.348 1.00 90.25 414 ASP A C 1
ATOM 3059 O O . ASP A 1 414 ? 33.551 2.689 -21.588 1.00 90.25 414 ASP A O 1
ATOM 3063 N N . PRO A 1 415 ? 34.840 1.590 -23.062 1.00 89.56 415 PRO A N 1
ATOM 3064 C CA . PRO A 1 415 ? 33.986 0.403 -23.092 1.00 89.56 415 PRO A CA 1
ATOM 3065 C C . PRO A 1 415 ? 33.912 -0.323 -21.742 1.00 89.56 415 PRO A C 1
ATOM 3067 O O . PRO A 1 415 ? 32.913 -0.980 -21.458 1.00 89.56 415 PRO A O 1
ATOM 3070 N N . ARG A 1 416 ? 34.937 -0.207 -20.884 1.00 88.31 416 ARG A N 1
ATOM 3071 C CA . ARG A 1 416 ? 34.905 -0.825 -19.548 1.00 88.31 416 ARG A CA 1
ATOM 3072 C C . ARG A 1 416 ? 33.965 -0.073 -18.621 1.00 88.31 416 ARG A C 1
ATOM 3074 O O . ARG A 1 416 ? 33.134 -0.689 -17.967 1.00 88.31 416 ARG A O 1
ATOM 3081 N N . TRP A 1 417 ? 34.041 1.254 -18.634 1.00 93.62 417 TRP A N 1
ATOM 3082 C CA . TRP A 1 417 ? 33.116 2.069 -17.856 1.00 93.62 417 TRP A CA 1
ATOM 3083 C C . TRP A 1 417 ? 31.665 1.832 -18.289 1.00 93.62 417 TRP A C 1
ATOM 3085 O O . TRP A 1 417 ? 30.802 1.646 -17.441 1.00 93.62 417 TRP A O 1
ATOM 3095 N N . TRP A 1 418 ? 31.392 1.760 -19.598 1.00 92.94 418 TRP A N 1
ATOM 3096 C CA . TRP A 1 418 ? 30.031 1.537 -20.097 1.00 92.94 418 TRP A CA 1
ATOM 3097 C C . TRP A 1 418 ? 29.445 0.184 -19.690 1.00 92.94 418 TRP A C 1
ATOM 3099 O O . TRP A 1 418 ? 28.272 0.132 -19.322 1.00 92.94 418 TRP A O 1
ATOM 3109 N N . ILE A 1 419 ? 30.228 -0.901 -19.736 1.00 88.56 419 ILE A N 1
ATOM 3110 C CA . ILE A 1 419 ? 29.715 -2.217 -19.332 1.00 88.56 419 ILE A CA 1
ATOM 3111 C C . ILE A 1 419 ? 29.460 -2.277 -17.820 1.00 88.56 419 ILE A C 1
ATOM 3113 O O . ILE A 1 419 ? 28.422 -2.782 -17.408 1.00 88.56 419 ILE A O 1
ATOM 3117 N N . GLU A 1 420 ? 30.346 -1.699 -17.002 1.00 86.75 420 GLU A N 1
ATOM 3118 C CA . GLU A 1 420 ? 30.187 -1.643 -15.542 1.00 86.75 420 GLU A CA 1
ATOM 3119 C C . GLU A 1 420 ? 29.006 -0.746 -15.140 1.00 86.75 420 GLU A C 1
ATOM 3121 O O . GLU A 1 420 ? 28.158 -1.145 -14.341 1.00 86.75 420 GLU A O 1
ATOM 3126 N N . HIS A 1 421 ? 28.905 0.443 -15.741 1.00 91.31 421 HIS A N 1
ATOM 3127 C CA . HIS A 1 421 ? 27.829 1.402 -15.484 1.00 91.31 421 HIS A CA 1
ATOM 3128 C C . HIS A 1 421 ? 26.458 0.820 -15.824 1.00 91.31 421 HIS A C 1
ATOM 3130 O O . HIS A 1 421 ? 25.526 0.937 -15.027 1.00 91.31 421 HIS A O 1
ATOM 3136 N N . LEU A 1 422 ? 26.324 0.169 -16.984 1.00 90.62 422 LEU A N 1
ATOM 3137 C CA . LEU A 1 422 ? 25.053 -0.407 -17.424 1.00 90.62 422 LEU A CA 1
ATOM 3138 C C . LEU A 1 422 ? 24.729 -1.743 -16.749 1.00 90.62 422 LEU A C 1
ATOM 3140 O O . LEU A 1 422 ? 23.550 -2.062 -16.625 1.00 90.62 422 LEU A O 1
ATOM 3144 N N . ASP A 1 423 ? 25.714 -2.502 -16.266 1.00 83.12 423 ASP A N 1
ATOM 3145 C CA . ASP A 1 423 ? 25.440 -3.695 -15.455 1.00 83.12 423 ASP A CA 1
ATOM 3146 C C . ASP A 1 423 ? 24.879 -3.331 -14.073 1.00 83.12 423 ASP A C 1
ATOM 3148 O O . ASP A 1 423 ? 23.929 -3.961 -13.608 1.00 83.12 423 ASP A O 1
ATOM 3152 N N . VAL A 1 424 ? 25.398 -2.267 -13.448 1.00 83.75 424 VAL A N 1
ATOM 3153 C CA . VAL A 1 424 ? 24.851 -1.730 -12.190 1.00 83.75 424 VAL A CA 1
ATOM 3154 C C . VAL A 1 424 ? 23.495 -1.056 -12.424 1.00 83.75 424 VAL A C 1
ATOM 3156 O O . VAL A 1 424 ? 22.573 -1.212 -11.625 1.00 83.75 424 VAL A O 1
ATOM 3159 N N . ASN A 1 425 ? 23.339 -0.344 -13.543 1.00 83.69 425 ASN A N 1
ATOM 3160 C CA . ASN A 1 425 ? 22.146 0.437 -13.872 1.00 83.69 425 ASN A CA 1
ATOM 3161 C C . ASN A 1 425 ? 21.389 -0.155 -15.070 1.00 83.69 425 ASN A C 1
ATOM 3163 O O . ASN A 1 425 ? 21.161 0.521 -16.071 1.00 83.69 425 ASN A O 1
ATOM 3167 N N . ARG A 1 426 ? 20.957 -1.417 -14.985 1.00 79.75 426 ARG A N 1
ATOM 3168 C CA . ARG A 1 426 ? 20.407 -2.163 -16.142 1.00 79.75 426 ARG A CA 1
ATOM 3169 C C . ARG A 1 426 ? 19.237 -1.476 -16.845 1.00 79.75 426 ARG A C 1
ATOM 3171 O O . ARG A 1 426 ? 19.186 -1.461 -18.074 1.00 79.75 426 ARG A O 1
ATOM 3178 N N . GLY A 1 427 ? 18.337 -0.845 -16.088 1.00 81.31 427 GLY A N 1
ATOM 3179 C CA . GLY A 1 427 ? 17.215 -0.075 -16.642 1.00 81.31 427 GLY A CA 1
ATOM 3180 C C . GLY A 1 427 ? 17.650 1.155 -17.453 1.00 81.31 427 GLY A C 1
ATOM 3181 O O . GLY A 1 427 ? 16.944 1.572 -18.371 1.00 81.31 427 GLY A O 1
ATOM 3182 N N . ARG A 1 428 ? 18.845 1.698 -17.183 1.00 89.00 428 ARG A N 1
ATOM 3183 C CA . ARG A 1 428 ? 19.412 2.833 -17.921 1.00 89.00 428 ARG A CA 1
ATOM 3184 C C . ARG A 1 428 ? 19.722 2.469 -19.372 1.00 89.00 428 ARG A C 1
ATOM 3186 O O . ARG A 1 428 ? 19.560 3.320 -20.235 1.00 89.00 428 ARG A O 1
ATOM 3193 N N . SER A 1 429 ? 20.075 1.213 -19.668 1.00 91.06 429 SER A N 1
ATOM 3194 C CA . SER A 1 429 ? 20.336 0.758 -21.046 1.00 91.06 429 SER A CA 1
ATOM 3195 C C . SER A 1 429 ? 19.111 0.919 -21.961 1.00 91.06 429 SER A C 1
ATOM 3197 O O . SER A 1 429 ? 19.244 1.378 -23.092 1.00 91.06 429 SER A O 1
ATOM 3199 N N . ILE A 1 430 ? 17.908 0.628 -21.452 1.00 89.19 430 ILE A N 1
ATOM 3200 C CA . ILE A 1 430 ? 16.645 0.810 -22.180 1.00 89.19 430 ILE A CA 1
ATOM 3201 C C . ILE A 1 430 ? 16.300 2.294 -22.290 1.00 89.19 430 ILE A C 1
ATOM 3203 O O . ILE A 1 430 ? 15.971 2.754 -23.375 1.00 89.19 430 ILE A O 1
ATOM 3207 N N . GLN A 1 431 ? 16.440 3.075 -21.215 1.00 86.25 431 GLN A N 1
ATOM 3208 C CA . GLN A 1 431 ? 16.195 4.524 -21.269 1.00 86.25 431 GLN A CA 1
ATOM 3209 C C . GLN A 1 431 ? 17.066 5.212 -22.325 1.00 86.25 431 GLN A C 1
ATOM 3211 O O . GLN A 1 431 ? 16.566 5.993 -23.128 1.00 86.25 431 GLN A O 1
ATOM 3216 N N . LEU A 1 432 ? 18.359 4.884 -22.360 1.00 90.56 432 LEU A N 1
ATOM 3217 C CA . LEU A 1 432 ? 19.290 5.425 -23.346 1.00 90.56 432 LEU A CA 1
ATOM 3218 C C . LEU A 1 432 ? 18.942 4.989 -24.778 1.00 90.56 432 LEU A C 1
ATOM 3220 O O . LEU A 1 432 ? 19.225 5.732 -25.713 1.00 90.56 432 LEU A O 1
ATOM 3224 N N . ALA A 1 433 ? 18.285 3.838 -24.960 1.00 90.31 433 ALA A N 1
ATOM 3225 C CA . ALA A 1 433 ? 17.830 3.373 -26.271 1.00 90.31 433 ALA A CA 1
ATOM 3226 C C . ALA A 1 433 ? 16.672 4.221 -26.839 1.00 90.31 433 ALA A C 1
ATOM 3228 O O . ALA A 1 433 ? 16.534 4.309 -28.058 1.00 90.31 433 ALA A O 1
ATOM 3229 N N . TYR A 1 434 ? 15.885 4.867 -25.968 1.00 86.69 434 TYR A N 1
ATOM 3230 C CA . TYR A 1 434 ? 14.800 5.796 -26.324 1.00 86.69 434 TYR A CA 1
ATOM 3231 C C . TYR A 1 434 ? 15.230 7.267 -26.360 1.00 86.69 434 TYR A C 1
ATOM 3233 O O . TYR A 1 434 ? 14.402 8.139 -26.628 1.00 86.69 434 TYR A O 1
ATOM 3241 N N . LEU A 1 435 ? 16.497 7.570 -26.070 1.00 86.56 435 LEU A N 1
ATOM 3242 C CA . LEU A 1 435 ? 16.993 8.940 -26.114 1.00 86.56 435 LEU A CA 1
ATOM 3243 C C . LEU A 1 435 ? 16.826 9.512 -27.530 1.00 86.56 435 LEU A C 1
ATOM 3245 O O . LEU A 1 435 ? 17.129 8.839 -28.519 1.00 86.56 435 LEU A O 1
ATOM 3249 N N . ASP A 1 436 ? 16.369 10.764 -27.630 1.00 80.56 436 ASP A N 1
ATOM 3250 C CA . ASP A 1 436 ? 16.247 11.445 -28.918 1.00 80.56 436 ASP A CA 1
ATOM 3251 C C . ASP A 1 436 ? 17.615 11.507 -29.608 1.00 80.56 436 ASP A C 1
ATOM 3253 O O . ASP A 1 436 ? 18.532 12.209 -29.174 1.00 80.56 436 ASP A O 1
ATOM 3257 N N . LYS A 1 437 ? 17.744 10.774 -30.714 1.00 79.19 437 LYS A N 1
ATOM 3258 C CA . LYS A 1 437 ? 18.983 10.658 -31.486 1.00 79.19 437 LYS A CA 1
ATOM 3259 C C . LYS A 1 437 ? 19.442 12.006 -32.036 1.00 79.19 437 LYS A C 1
ATOM 3261 O O . LYS A 1 437 ? 20.640 12.204 -32.206 1.00 79.19 437 LYS A O 1
ATOM 3266 N N . SER A 1 438 ? 18.517 12.937 -32.288 1.00 74.62 438 SER A N 1
ATOM 3267 C CA . SER A 1 438 ? 18.842 14.269 -32.809 1.00 74.62 438 SER A CA 1
ATOM 3268 C C . SER A 1 438 ? 19.553 15.157 -31.781 1.00 74.62 438 SER A C 1
ATOM 3270 O O . SER A 1 438 ? 20.235 16.114 -32.150 1.00 74.62 438 SER A O 1
ATOM 3272 N N . SER A 1 439 ? 19.460 14.800 -30.494 1.00 74.69 439 SER A N 1
ATOM 3273 C CA . SER A 1 439 ? 20.189 15.454 -29.403 1.00 74.69 439 SER A CA 1
ATOM 3274 C C . SER A 1 439 ? 21.662 15.031 -29.313 1.00 74.69 439 SER A C 1
ATOM 3276 O O . SER A 1 439 ? 22.450 15.656 -28.597 1.00 74.69 439 SER A O 1
ATOM 3278 N N . LEU A 1 440 ? 22.054 13.985 -30.050 1.00 77.19 440 LEU A N 1
ATOM 3279 C CA . LEU A 1 440 ? 23.414 13.465 -30.108 1.00 77.19 440 LEU A CA 1
ATOM 3280 C C . LEU A 1 440 ? 24.111 13.955 -31.383 1.00 77.19 440 LEU A C 1
ATOM 3282 O O . LEU A 1 440 ? 23.512 14.058 -32.450 1.00 77.19 440 LEU A O 1
ATOM 3286 N N . GLY A 1 441 ? 25.405 14.270 -31.276 1.00 73.75 441 GLY A N 1
ATOM 3287 C CA . GLY A 1 441 ? 26.223 14.603 -32.446 1.00 73.75 441 GLY A CA 1
ATOM 3288 C C . GLY A 1 441 ? 26.303 13.437 -33.440 1.00 73.75 441 GLY A C 1
ATOM 3289 O O . GLY A 1 441 ? 26.105 12.282 -33.066 1.00 73.75 441 GLY A O 1
ATOM 3290 N N . GLU A 1 442 ? 26.623 13.739 -34.700 1.00 76.88 442 GLU A N 1
ATOM 3291 C CA . GLU A 1 442 ? 26.672 12.756 -35.792 1.00 76.88 442 GLU A CA 1
ATOM 3292 C C . GLU A 1 442 ? 27.516 11.519 -35.417 1.00 76.88 442 GLU A C 1
ATOM 3294 O O . GLU A 1 442 ? 28.698 11.629 -35.092 1.00 76.88 442 GLU A O 1
ATOM 3299 N N . GLY A 1 443 ? 26.892 10.334 -35.425 1.00 79.94 443 GLY A N 1
ATOM 3300 C CA . GLY A 1 443 ? 27.533 9.045 -35.138 1.00 79.94 443 GLY A CA 1
ATOM 3301 C C . GLY A 1 443 ? 27.600 8.647 -33.658 1.00 79.94 443 GLY A C 1
ATOM 3302 O O . GLY A 1 443 ? 27.819 7.470 -33.364 1.00 79.94 443 GLY A O 1
ATOM 3303 N N . LEU A 1 444 ? 27.374 9.573 -32.717 1.00 88.44 444 LEU A N 1
ATOM 3304 C CA . LEU A 1 444 ? 27.354 9.256 -31.280 1.00 88.44 444 LEU A CA 1
ATOM 3305 C C . LEU A 1 444 ? 26.128 8.428 -30.878 1.00 88.44 444 LEU A C 1
ATOM 3307 O O . LEU A 1 444 ? 26.195 7.670 -29.915 1.00 88.44 444 LEU A O 1
ATOM 3311 N N . ASP A 1 445 ? 25.041 8.522 -31.641 1.00 90.44 445 ASP A N 1
ATOM 3312 C CA . ASP A 1 445 ? 23.847 7.682 -31.530 1.00 90.44 445 ASP A CA 1
ATOM 3313 C C . ASP A 1 445 ? 24.183 6.189 -31.677 1.00 90.44 445 ASP A C 1
ATOM 3315 O O . ASP A 1 445 ? 23.784 5.363 -30.856 1.00 90.44 445 ASP A O 1
ATOM 3319 N N . LYS A 1 446 ? 24.977 5.841 -32.696 1.00 93.25 446 LYS A N 1
ATOM 3320 C CA . LYS A 1 446 ? 25.387 4.459 -32.994 1.00 93.25 446 LYS A CA 1
ATOM 3321 C C . LYS A 1 446 ? 26.414 3.949 -31.991 1.00 93.25 446 LYS A C 1
ATOM 3323 O O . LYS A 1 446 ? 26.367 2.786 -31.597 1.00 93.25 446 LYS A O 1
ATOM 3328 N N . VAL A 1 447 ? 27.314 4.824 -31.547 1.00 93.69 447 VAL A N 1
ATOM 3329 C CA . VAL A 1 447 ? 28.313 4.521 -30.515 1.00 93.69 447 VAL A CA 1
ATOM 3330 C C . VAL A 1 447 ? 27.636 4.256 -29.164 1.00 93.69 447 VAL A C 1
ATOM 3332 O O . VAL A 1 447 ? 27.922 3.237 -28.535 1.00 93.69 447 VAL A O 1
ATOM 3335 N N . LEU A 1 448 ? 26.671 5.087 -28.761 1.00 94.06 448 LEU A N 1
ATOM 3336 C CA . LEU A 1 448 ? 25.858 4.862 -27.564 1.00 94.06 448 LEU A CA 1
ATOM 3337 C C . LEU A 1 448 ? 25.068 3.552 -27.669 1.00 94.06 448 LEU A C 1
ATOM 3339 O O . LEU A 1 448 ? 25.123 2.722 -26.762 1.00 94.06 448 LEU A O 1
ATOM 3343 N N . MET A 1 449 ? 24.398 3.324 -28.802 1.00 94.75 449 MET A N 1
ATOM 3344 C CA . MET A 1 449 ? 23.656 2.085 -29.031 1.00 94.75 449 MET A CA 1
ATOM 3345 C C . MET A 1 449 ? 24.567 0.850 -29.008 1.00 94.75 449 MET A C 1
ATOM 3347 O O . MET A 1 449 ? 24.157 -0.207 -28.539 1.00 94.75 449 MET A O 1
ATOM 3351 N N . SER A 1 450 ? 25.834 0.975 -29.414 1.00 95.88 450 SER A N 1
ATOM 3352 C CA . SER A 1 450 ? 26.793 -0.130 -29.324 1.00 95.88 450 SER A CA 1
ATOM 3353 C C . SER A 1 450 ? 27.110 -0.537 -27.879 1.00 95.88 450 SER A C 1
ATOM 3355 O O . SER A 1 450 ? 27.269 -1.730 -27.613 1.00 95.88 450 SER A O 1
ATOM 3357 N N . ALA A 1 451 ? 27.147 0.419 -26.942 1.00 95.00 451 ALA A N 1
ATOM 3358 C CA . ALA A 1 451 ? 27.318 0.159 -25.511 1.00 95.00 451 ALA A CA 1
ATOM 3359 C C . ALA A 1 451 ? 26.062 -0.471 -24.886 1.00 95.00 451 ALA A C 1
ATOM 3361 O O . ALA A 1 451 ? 26.163 -1.387 -24.070 1.00 95.00 451 ALA A O 1
ATOM 3362 N N . ILE A 1 452 ? 24.877 -0.035 -25.320 1.00 94.94 452 ILE A N 1
ATOM 3363 C CA . ILE A 1 452 ? 23.593 -0.625 -24.919 1.00 94.94 452 ILE A CA 1
ATOM 3364 C C . ILE A 1 452 ? 23.517 -2.089 -25.370 1.00 94.94 452 ILE A C 1
ATOM 3366 O O . ILE A 1 452 ? 23.279 -2.979 -24.557 1.00 94.94 452 ILE A O 1
ATOM 3370 N N . VAL A 1 453 ? 23.804 -2.357 -26.647 1.00 94.62 453 VAL A N 1
ATOM 3371 C CA . VAL A 1 453 ? 23.829 -3.718 -27.198 1.00 94.62 453 VAL A CA 1
ATOM 3372 C C . VAL A 1 453 ? 24.897 -4.571 -26.509 1.00 94.62 453 VAL A C 1
ATOM 3374 O O . VAL A 1 453 ? 24.646 -5.741 -26.243 1.00 94.62 453 VAL A O 1
ATOM 3377 N N . ALA A 1 454 ? 26.057 -4.007 -26.155 1.00 92.44 454 ALA A N 1
ATOM 3378 C CA . ALA A 1 454 ? 27.085 -4.708 -25.382 1.00 92.44 454 ALA A CA 1
ATOM 3379 C C . ALA A 1 454 ? 26.553 -5.191 -24.020 1.00 92.44 454 ALA A C 1
ATOM 3381 O O . ALA A 1 454 ? 26.755 -6.348 -23.650 1.00 92.44 454 ALA A O 1
ATOM 3382 N N . SER A 1 455 ? 25.824 -4.324 -23.309 1.00 92.62 455 SER A N 1
ATOM 3383 C CA . SER A 1 455 ? 25.153 -4.664 -22.051 1.00 92.62 455 SER A CA 1
ATOM 3384 C C . SER A 1 455 ? 24.106 -5.765 -22.245 1.00 92.62 455 SER A C 1
ATOM 3386 O O . SER A 1 455 ? 24.092 -6.727 -21.483 1.00 92.62 455 SER A O 1
ATOM 3388 N N . TRP A 1 456 ? 23.296 -5.693 -23.304 1.00 92.69 456 TRP A N 1
ATOM 3389 C CA . TRP A 1 456 ? 22.282 -6.711 -23.606 1.00 92.69 456 TRP A CA 1
ATOM 3390 C C . TRP A 1 456 ? 22.876 -8.051 -24.055 1.00 92.69 456 TRP A C 1
ATOM 3392 O O . TRP A 1 456 ? 22.324 -9.105 -23.755 1.00 92.69 456 TRP A O 1
ATOM 3402 N N . VAL A 1 457 ? 24.009 -8.046 -24.762 1.00 89.50 457 VAL A N 1
ATOM 3403 C CA . VAL A 1 457 ? 24.740 -9.282 -25.080 1.00 89.50 457 VAL A CA 1
ATOM 3404 C C . VAL A 1 457 ? 25.243 -9.938 -23.799 1.00 89.50 457 VAL A C 1
ATOM 3406 O O . VAL A 1 457 ? 25.153 -11.158 -23.676 1.00 89.50 457 VAL A O 1
ATOM 3409 N N . PHE A 1 458 ? 25.756 -9.139 -22.861 1.00 83.25 458 PHE A N 1
ATOM 3410 C CA . PHE A 1 458 ? 26.240 -9.636 -21.580 1.00 83.25 458 PHE A CA 1
ATOM 3411 C C . PHE A 1 458 ? 25.105 -10.226 -20.731 1.00 83.25 458 PHE A C 1
ATOM 3413 O O . PHE A 1 458 ? 25.218 -11.358 -20.264 1.00 83.25 458 PHE A O 1
ATOM 3420 N N . TYR A 1 459 ? 24.002 -9.494 -20.581 1.00 83.50 459 TYR A N 1
ATOM 3421 C CA . TYR A 1 459 ? 22.809 -9.972 -19.894 1.00 83.50 459 TYR A CA 1
ATOM 3422 C C . TYR A 1 459 ? 21.547 -9.287 -20.427 1.00 83.50 459 TYR A C 1
ATOM 3424 O O . TYR A 1 459 ? 21.452 -8.058 -20.412 1.00 83.50 459 TYR A O 1
ATOM 3432 N N . PHE A 1 460 ? 20.541 -10.070 -20.832 1.00 84.94 460 PHE A N 1
ATOM 3433 C CA . PHE A 1 460 ? 19.253 -9.526 -21.281 1.00 84.94 460 PHE A CA 1
ATOM 3434 C C . PHE A 1 460 ? 18.066 -10.186 -20.566 1.00 84.94 460 PHE A C 1
ATOM 3436 O O . PHE A 1 460 ? 17.770 -11.360 -20.835 1.00 84.94 460 PHE A O 1
ATOM 3443 N N . PRO A 1 461 ? 17.356 -9.454 -19.684 1.00 75.31 461 PRO A N 1
ATOM 3444 C CA . PRO A 1 461 ? 16.184 -9.979 -19.001 1.00 75.31 461 PRO A CA 1
ATOM 3445 C C . PRO A 1 461 ? 14.985 -10.048 -19.951 1.00 75.31 461 PRO A C 1
ATOM 3447 O O . PRO A 1 461 ? 14.765 -9.167 -20.784 1.00 75.31 461 PRO A O 1
ATOM 3450 N N . ARG A 1 462 ? 14.162 -11.088 -19.782 1.00 75.06 462 ARG A N 1
ATOM 3451 C CA . ARG A 1 462 ? 12.979 -11.341 -20.620 1.00 75.06 462 ARG A CA 1
ATOM 3452 C C . ARG A 1 462 ? 11.988 -10.171 -20.620 1.00 75.06 462 ARG A C 1
ATOM 3454 O O . ARG A 1 462 ? 11.366 -9.895 -21.646 1.00 75.06 462 ARG A O 1
ATOM 3461 N N . ASP A 1 463 ? 11.881 -9.468 -19.497 1.00 76.00 463 ASP A N 1
ATOM 3462 C CA . ASP A 1 463 ? 10.906 -8.393 -19.276 1.00 76.00 463 ASP A CA 1
ATOM 3463 C C . ASP A 1 463 ? 11.148 -7.163 -20.167 1.00 76.00 463 ASP A C 1
ATOM 3465 O O . ASP A 1 463 ? 10.227 -6.389 -20.421 1.00 76.00 463 ASP A O 1
ATOM 3469 N N . PHE A 1 464 ? 12.360 -7.002 -20.716 1.00 81.75 464 PHE A N 1
ATOM 3470 C CA . PHE A 1 464 ? 12.702 -5.883 -21.602 1.00 81.75 464 PHE A CA 1
ATOM 3471 C C . PHE A 1 464 ? 12.539 -6.188 -23.089 1.00 81.75 464 PHE A C 1
ATOM 3473 O O . PHE A 1 464 ? 12.759 -5.298 -23.909 1.00 81.75 464 PHE A O 1
ATOM 3480 N N . ASN A 1 465 ? 12.120 -7.401 -23.467 1.00 85.25 465 ASN A N 1
ATOM 3481 C CA . ASN A 1 465 ? 12.103 -7.797 -24.875 1.00 85.25 465 ASN A CA 1
ATOM 3482 C C . ASN A 1 465 ? 11.225 -6.892 -25.749 1.00 85.25 465 ASN A C 1
ATOM 3484 O O . ASN A 1 465 ? 11.657 -6.487 -26.821 1.00 85.25 465 ASN A O 1
ATOM 3488 N N . LEU A 1 466 ? 10.027 -6.531 -25.279 1.00 82.38 466 LEU A N 1
ATOM 3489 C CA . LEU A 1 466 ? 9.115 -5.662 -26.033 1.00 82.38 466 LEU A CA 1
ATOM 3490 C C . LEU A 1 466 ? 9.637 -4.222 -26.138 1.00 82.38 466 LEU A C 1
ATOM 3492 O O . LEU A 1 466 ? 9.560 -3.620 -27.203 1.00 82.38 466 LEU A O 1
ATOM 3496 N N . LEU A 1 467 ? 10.204 -3.684 -25.054 1.00 84.25 467 LEU A N 1
ATOM 3497 C CA . LEU A 1 467 ? 10.743 -2.321 -25.031 1.00 84.25 467 LEU A CA 1
ATOM 3498 C C . LEU A 1 467 ? 11.988 -2.186 -25.902 1.00 84.25 467 LEU A C 1
ATOM 3500 O O . LEU A 1 467 ? 12.140 -1.180 -26.590 1.00 84.25 467 LEU A O 1
ATOM 3504 N N . ALA A 1 468 ? 12.864 -3.190 -25.877 1.00 88.81 468 ALA A N 1
ATOM 3505 C CA . ALA A 1 468 ? 14.021 -3.248 -26.754 1.00 88.81 468 ALA A CA 1
ATOM 3506 C C . ALA A 1 468 ? 13.588 -3.410 -28.215 1.00 88.81 468 ALA A C 1
ATOM 3508 O O . ALA A 1 468 ? 14.126 -2.735 -29.082 1.00 88.81 468 ALA A O 1
ATOM 3509 N N . GLU A 1 469 ? 12.596 -4.254 -28.503 1.00 88.44 469 GLU A N 1
ATOM 3510 C CA . GLU A 1 469 ? 12.085 -4.420 -29.865 1.00 88.44 469 GLU A CA 1
ATOM 3511 C C . GLU A 1 469 ? 11.504 -3.117 -30.429 1.00 88.44 469 GLU A C 1
ATOM 3513 O O . GLU A 1 469 ? 11.804 -2.772 -31.573 1.00 88.44 469 GLU A O 1
ATOM 3518 N N . ASP A 1 470 ? 10.758 -2.365 -29.619 1.00 88.44 470 ASP A N 1
ATOM 3519 C CA . ASP A 1 470 ? 10.254 -1.038 -29.981 1.00 88.44 470 ASP A CA 1
ATOM 3520 C C . ASP A 1 470 ? 11.388 -0.007 -30.136 1.00 88.44 470 ASP A C 1
ATOM 3522 O O . ASP A 1 470 ? 11.462 0.666 -31.161 1.00 88.44 470 ASP A O 1
ATOM 3526 N N . ALA A 1 471 ? 12.374 0.029 -29.231 1.00 88.56 471 ALA A N 1
ATOM 3527 C CA . ALA A 1 471 ? 13.543 0.911 -29.356 1.00 88.56 471 ALA A CA 1
ATOM 3528 C C . ALA A 1 471 ? 14.397 0.622 -30.607 1.00 88.56 471 ALA A C 1
ATOM 3530 O O . ALA A 1 471 ? 15.088 1.505 -31.125 1.00 88.56 471 ALA A O 1
ATOM 3531 N N . LEU A 1 472 ? 14.358 -0.616 -31.107 1.00 91.50 472 LEU A N 1
ATOM 3532 C CA . LEU A 1 472 ? 15.015 -1.023 -32.347 1.00 91.50 472 LEU A CA 1
ATOM 3533 C C . LEU A 1 472 ? 14.178 -0.704 -33.601 1.00 91.50 472 LEU A C 1
ATOM 3535 O O . LEU A 1 472 ? 14.742 -0.706 -34.697 1.00 91.50 472 LEU A O 1
ATOM 3539 N N . GLN A 1 473 ? 12.875 -0.400 -33.489 1.00 89.38 473 GLN A N 1
ATOM 3540 C CA . GLN A 1 473 ? 12.015 -0.051 -34.637 1.00 89.38 473 GLN A CA 1
ATOM 3541 C C . GLN A 1 473 ? 12.575 1.092 -35.495 1.00 89.38 473 GLN A C 1
ATOM 3543 O O . GLN A 1 473 ? 12.638 0.911 -36.712 1.00 89.38 473 GLN A O 1
ATOM 3548 N N . PRO A 1 474 ? 13.058 2.217 -34.924 1.00 88.06 474 PRO A N 1
ATOM 3549 C CA . PRO A 1 474 ? 13.541 3.355 -35.702 1.00 88.06 474 PRO A CA 1
ATOM 3550 C C . PRO A 1 474 ? 14.913 3.145 -36.356 1.00 88.06 474 PRO A C 1
ATOM 3552 O O . PRO A 1 474 ? 15.461 4.101 -36.899 1.00 88.06 474 PRO A O 1
ATOM 3555 N N . TRP A 1 475 ? 15.525 1.967 -36.224 1.00 90.56 475 TRP A N 1
ATOM 3556 C CA . TRP A 1 475 ? 16.827 1.654 -36.812 1.00 90.56 475 TRP A CA 1
ATOM 3557 C C . TRP A 1 475 ? 16.656 0.760 -38.033 1.00 90.56 475 TRP A C 1
ATOM 3559 O O . TRP A 1 475 ? 15.977 -0.273 -37.981 1.00 90.56 475 TRP A O 1
ATOM 3569 N N . GLU A 1 476 ? 17.312 1.117 -39.133 1.00 91.69 476 GLU A N 1
ATOM 3570 C CA . GLU A 1 476 ? 17.359 0.245 -40.303 1.00 91.69 476 GLU A CA 1
ATOM 3571 C C . GLU A 1 476 ? 18.262 -0.968 -40.037 1.00 91.69 476 GLU A C 1
ATOM 3573 O O . GLU A 1 476 ? 19.229 -0.896 -39.278 1.00 91.69 476 GLU A O 1
ATOM 3578 N N . ASN A 1 477 ? 18.007 -2.094 -40.710 1.00 89.44 477 ASN A N 1
ATOM 3579 C CA . ASN A 1 477 ? 18.809 -3.310 -40.512 1.00 89.44 477 ASN A CA 1
ATOM 3580 C C . ASN A 1 477 ? 20.307 -3.081 -40.778 1.00 89.44 477 ASN A C 1
ATOM 3582 O O . ASN A 1 477 ? 21.141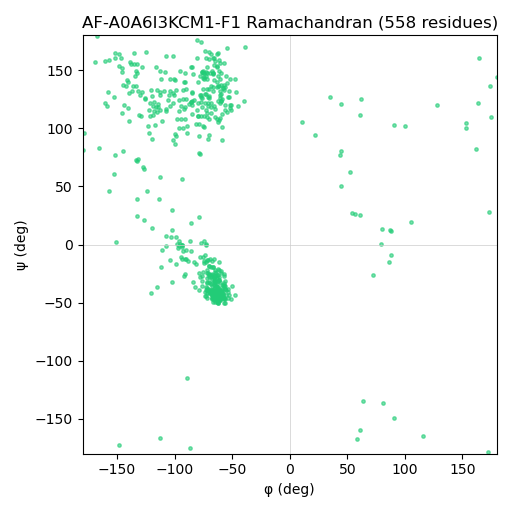 -3.589 -40.038 1.00 89.44 477 ASN A O 1
ATOM 3586 N N . ARG A 1 478 ? 20.654 -2.241 -41.763 1.00 91.19 478 ARG A N 1
ATOM 3587 C CA . ARG A 1 478 ? 22.047 -1.870 -42.051 1.00 91.19 478 ARG A CA 1
ATOM 3588 C C . ARG A 1 478 ? 22.696 -1.076 -40.913 1.00 91.19 478 ARG A C 1
ATOM 3590 O O . ARG A 1 478 ? 23.894 -1.208 -40.672 1.00 91.19 478 ARG A O 1
ATOM 3597 N N . GLU A 1 479 ? 21.929 -0.238 -40.219 1.00 92.69 479 GLU A N 1
ATOM 3598 C CA . GLU A 1 479 ? 22.429 0.494 -39.054 1.00 92.69 479 GLU A CA 1
ATOM 3599 C C . GLU A 1 479 ? 22.622 -0.439 -37.861 1.00 92.69 479 GLU A C 1
ATOM 3601 O O . GLU A 1 479 ? 23.627 -0.327 -37.168 1.00 92.69 479 GLU A O 1
ATOM 3606 N N . LEU A 1 480 ? 21.709 -1.391 -37.660 1.00 93.44 480 LEU A N 1
ATOM 3607 C CA . LEU A 1 480 ? 21.827 -2.415 -36.622 1.00 93.44 480 LEU A CA 1
ATOM 3608 C C . LEU A 1 480 ? 23.036 -3.334 -36.846 1.00 93.44 480 LEU A C 1
ATOM 3610 O O . LEU A 1 480 ? 23.763 -3.628 -35.900 1.00 93.44 480 LEU A O 1
ATOM 3614 N N . GLU A 1 481 ? 23.312 -3.722 -38.092 1.00 92.69 481 GLU A N 1
ATOM 3615 C CA . GLU A 1 481 ? 24.546 -4.430 -38.459 1.00 92.69 481 GLU A CA 1
ATOM 3616 C C . GLU A 1 481 ? 25.792 -3.595 -38.131 1.00 92.69 481 GLU A C 1
ATOM 3618 O O . GLU A 1 481 ? 26.768 -4.103 -37.573 1.00 92.69 481 GLU A O 1
ATOM 3623 N N . HIS A 1 482 ? 25.757 -2.295 -38.436 1.00 94.25 482 HIS A N 1
ATOM 3624 C CA . HIS A 1 482 ? 26.852 -1.386 -38.110 1.00 94.25 482 HIS A CA 1
ATOM 3625 C C . HIS A 1 482 ? 27.044 -1.227 -36.595 1.00 94.25 482 HIS A C 1
ATOM 3627 O O . HIS A 1 482 ? 28.178 -1.238 -36.120 1.00 94.25 482 HIS A O 1
ATOM 3633 N N . ILE A 1 483 ? 25.958 -1.139 -35.827 1.00 95.94 483 ILE A N 1
ATOM 3634 C CA . ILE A 1 483 ? 25.984 -1.114 -34.362 1.00 95.94 483 ILE A CA 1
ATOM 3635 C C . ILE A 1 483 ? 26.603 -2.404 -33.820 1.00 95.94 483 ILE A C 1
ATOM 3637 O O . ILE A 1 483 ? 27.521 -2.324 -33.010 1.00 95.94 483 ILE A O 1
ATOM 3641 N N . GLY A 1 484 ? 26.184 -3.576 -34.308 1.00 94.31 484 GLY A N 1
ATOM 3642 C CA . GLY A 1 484 ? 26.779 -4.858 -33.913 1.00 94.31 484 GLY A CA 1
ATOM 3643 C C . GLY A 1 484 ? 28.281 -4.924 -34.216 1.00 94.31 484 GLY A C 1
ATOM 3644 O O . GLY A 1 484 ? 29.075 -5.381 -33.391 1.00 94.31 484 GLY A O 1
ATOM 3645 N N . TYR A 1 485 ? 28.708 -4.376 -35.358 1.00 94.31 485 TYR A N 1
ATOM 3646 C CA . TYR A 1 485 ? 30.125 -4.234 -35.698 1.00 94.31 485 TYR A CA 1
ATOM 3647 C C . TYR A 1 485 ? 30.874 -3.292 -34.740 1.00 94.31 485 TYR A C 1
ATOM 3649 O O . TYR A 1 485 ? 31.992 -3.608 -34.320 1.00 94.31 485 TYR A O 1
ATOM 3657 N N . LEU A 1 486 ? 30.292 -2.146 -34.374 1.00 95.06 486 LEU A N 1
ATOM 3658 C CA . LEU A 1 486 ? 30.870 -1.224 -33.389 1.00 95.06 486 LEU A CA 1
ATOM 3659 C C . LEU A 1 486 ? 30.984 -1.894 -32.016 1.00 95.06 486 LEU A C 1
ATOM 3661 O O . LEU A 1 486 ? 32.057 -1.855 -31.411 1.00 95.06 486 LEU A O 1
ATOM 3665 N N . THR A 1 487 ? 29.943 -2.602 -31.572 1.00 95.44 487 THR A N 1
ATOM 3666 C CA . THR A 1 487 ? 29.958 -3.375 -30.326 1.00 95.44 487 THR A CA 1
ATOM 3667 C C . THR A 1 487 ? 31.104 -4.384 -30.338 1.00 95.44 487 THR A C 1
ATOM 3669 O O . THR A 1 487 ? 31.939 -4.393 -29.435 1.00 95.44 487 THR A O 1
ATOM 3672 N N . ALA A 1 488 ? 31.238 -5.173 -31.404 1.00 92.50 488 ALA A N 1
ATOM 3673 C CA . ALA A 1 488 ? 32.336 -6.125 -31.526 1.00 92.50 488 ALA A CA 1
ATOM 3674 C C . ALA A 1 488 ? 33.719 -5.450 -31.619 1.00 92.50 488 ALA A C 1
ATOM 3676 O O . ALA A 1 488 ? 34.721 -6.010 -31.181 1.00 92.50 488 ALA A O 1
ATOM 3677 N N . THR A 1 489 ? 33.803 -4.237 -32.172 1.00 92.69 489 THR A N 1
ATOM 3678 C CA . THR A 1 489 ? 35.047 -3.451 -32.239 1.00 92.69 489 THR A CA 1
ATOM 3679 C C . THR A 1 489 ? 35.526 -3.011 -30.869 1.00 92.69 489 THR A C 1
ATOM 3681 O O . THR A 1 489 ? 36.712 -3.143 -30.571 1.00 92.69 489 THR A O 1
ATOM 3684 N N . HIS A 1 490 ? 34.623 -2.506 -30.040 1.00 91.81 490 HIS A N 1
ATOM 3685 C CA . HIS A 1 490 ? 35.008 -1.894 -28.777 1.00 91.81 490 HIS A CA 1
ATOM 3686 C C . HIS A 1 490 ? 35.024 -2.874 -27.599 1.00 91.81 490 HIS A C 1
ATOM 3688 O O . HIS A 1 490 ? 35.796 -2.675 -26.662 1.00 91.81 490 HIS A O 1
ATOM 3694 N N . PHE A 1 491 ? 34.226 -3.946 -27.649 1.00 91.81 491 PHE A N 1
ATOM 3695 C CA . PHE A 1 491 ? 33.989 -4.813 -26.490 1.00 91.81 491 PHE A CA 1
ATOM 3696 C C . PHE A 1 491 ? 34.595 -6.223 -26.589 1.00 91.81 491 PHE A C 1
ATOM 3698 O O . PHE A 1 491 ? 34.577 -6.944 -25.594 1.00 91.81 491 PHE A O 1
ATOM 3705 N N . ALA A 1 492 ? 35.208 -6.621 -27.713 1.00 86.50 492 ALA A N 1
ATOM 3706 C CA . ALA A 1 492 ? 35.800 -7.964 -27.868 1.00 86.50 492 ALA A CA 1
ATOM 3707 C C . ALA A 1 492 ? 36.917 -8.296 -26.852 1.00 86.50 492 ALA A C 1
ATOM 3709 O O . ALA A 1 492 ? 37.174 -9.467 -26.577 1.00 86.50 492 ALA A O 1
ATOM 3710 N N . GLY A 1 493 ? 37.587 -7.283 -26.289 1.00 79.06 493 GLY A N 1
ATOM 3711 C CA . GLY A 1 493 ? 38.585 -7.436 -25.218 1.00 79.06 493 GLY A CA 1
ATOM 3712 C C . GLY A 1 493 ? 38.055 -7.157 -23.805 1.00 79.06 493 GLY A C 1
ATOM 3713 O O . GLY A 1 493 ? 38.851 -7.080 -22.869 1.00 79.06 493 GLY A O 1
ATOM 3714 N N . VAL A 1 494 ? 36.745 -6.936 -23.662 1.00 82.44 494 VAL A N 1
ATOM 3715 C CA . VAL A 1 494 ? 36.082 -6.527 -22.412 1.00 82.44 494 VAL A CA 1
ATOM 3716 C C . VAL A 1 494 ? 35.029 -7.551 -21.978 1.00 82.44 494 VAL A C 1
ATOM 3718 O O . VAL A 1 494 ? 34.969 -7.881 -20.799 1.00 82.44 494 VAL A O 1
ATOM 3721 N N . ILE A 1 495 ? 34.236 -8.089 -22.911 1.00 81.25 495 ILE A N 1
ATOM 3722 C CA . ILE A 1 495 ? 33.178 -9.067 -22.618 1.00 81.25 495 ILE A CA 1
ATOM 3723 C C . ILE A 1 495 ? 33.730 -10.493 -22.699 1.00 81.25 495 ILE A C 1
ATOM 3725 O O . ILE A 1 495 ? 34.249 -10.910 -23.735 1.00 81.25 495 ILE A O 1
ATOM 3729 N N . ALA A 1 496 ? 33.559 -11.266 -21.624 1.00 76.12 496 ALA A N 1
ATOM 3730 C CA . ALA A 1 496 ? 33.786 -12.708 -21.623 1.00 76.12 496 ALA A CA 1
ATOM 3731 C C . ALA A 1 496 ? 32.478 -13.440 -21.966 1.00 76.12 496 ALA A C 1
ATOM 3733 O O . ALA A 1 496 ? 31.565 -13.501 -21.147 1.00 76.12 496 ALA A O 1
ATOM 3734 N N . LEU A 1 497 ? 32.401 -14.015 -23.171 1.00 75.44 497 LEU A N 1
ATOM 3735 C CA . LEU A 1 497 ? 31.191 -14.677 -23.695 1.00 75.44 497 LEU A CA 1
ATOM 3736 C C . LEU A 1 497 ? 30.778 -15.946 -22.924 1.00 75.44 497 LEU A C 1
ATOM 3738 O O . LEU A 1 497 ? 29.673 -16.446 -23.095 1.00 75.44 497 LEU A O 1
ATOM 3742 N N . GLU A 1 498 ? 31.663 -16.454 -22.070 1.00 64.31 498 GLU A N 1
ATOM 3743 C CA . GLU A 1 498 ? 31.502 -17.672 -21.264 1.00 64.31 498 GLU A CA 1
ATOM 3744 C C . GLU A 1 498 ? 30.445 -17.524 -20.150 1.00 64.31 498 GLU A C 1
ATOM 3746 O O . GLU A 1 498 ? 30.039 -18.517 -19.556 1.00 64.31 498 GLU A O 1
ATOM 3751 N N . HIS A 1 499 ? 29.998 -16.291 -19.874 1.00 61.78 499 HIS A N 1
ATOM 3752 C CA . HIS A 1 499 ? 29.104 -15.938 -18.763 1.00 61.78 499 HIS A CA 1
ATOM 3753 C C . HIS A 1 499 ? 27.857 -15.152 -19.211 1.00 61.78 499 HIS A C 1
ATOM 3755 O O . HIS A 1 499 ? 27.265 -14.429 -18.413 1.00 61.78 499 HIS A O 1
ATOM 3761 N N . CYS A 1 500 ? 27.471 -15.238 -20.488 1.00 70.69 500 CYS A N 1
ATOM 3762 C CA . CYS A 1 500 ? 26.312 -14.506 -20.999 1.00 70.69 500 CYS A CA 1
ATOM 3763 C C . CYS A 1 500 ? 25.005 -15.279 -20.764 1.00 70.69 500 CYS A C 1
ATOM 3765 O O . CYS A 1 500 ? 24.830 -16.382 -21.280 1.00 70.69 500 CYS A O 1
ATOM 3767 N N . GLU A 1 501 ? 24.054 -14.663 -20.059 1.00 65.25 501 GLU A N 1
ATOM 3768 C CA . GLU A 1 501 ? 22.685 -15.169 -19.903 1.00 65.25 501 GLU A CA 1
ATOM 3769 C C . GLU A 1 501 ? 21.697 -14.212 -20.576 1.00 65.25 501 GLU A C 1
ATOM 3771 O O . GLU A 1 501 ? 21.575 -13.048 -20.192 1.00 65.25 501 GLU A O 1
ATOM 3776 N N . ARG A 1 502 ? 20.960 -14.686 -21.587 1.00 74.38 502 ARG A N 1
ATOM 3777 C CA . ARG A 1 502 ? 19.995 -13.849 -22.313 1.00 74.38 502 ARG A CA 1
ATOM 3778 C C . ARG A 1 502 ? 18.712 -14.586 -22.660 1.00 74.38 502 ARG A C 1
ATOM 3780 O O . ARG A 1 502 ? 18.743 -15.727 -23.111 1.00 74.38 502 ARG A O 1
ATOM 3787 N N . TYR A 1 503 ? 17.594 -13.878 -22.520 1.00 74.31 503 TYR A N 1
ATOM 3788 C CA . TYR A 1 503 ? 16.243 -14.381 -22.785 1.00 74.31 503 TYR A CA 1
ATOM 3789 C C . TYR A 1 503 ? 15.507 -13.500 -23.809 1.00 74.31 503 TYR A C 1
ATOM 3791 O O . TYR A 1 503 ? 14.359 -13.105 -23.601 1.00 74.31 503 TYR A O 1
ATOM 3799 N N . ALA A 1 504 ? 16.193 -13.153 -24.902 1.00 81.88 504 ALA A N 1
ATOM 3800 C CA . ALA A 1 504 ? 15.651 -12.336 -25.986 1.00 81.88 504 ALA A CA 1
ATOM 3801 C C . ALA A 1 504 ? 14.881 -13.178 -27.019 1.00 81.88 504 ALA A C 1
ATOM 3803 O O . ALA A 1 504 ? 15.190 -14.347 -27.244 1.00 81.88 504 ALA A O 1
ATOM 3804 N N . THR A 1 505 ? 13.906 -12.569 -27.697 1.00 80.75 505 THR A N 1
ATOM 3805 C CA . THR A 1 505 ? 13.152 -13.171 -28.809 1.00 80.75 505 THR A CA 1
ATOM 3806 C C . THR A 1 505 ? 12.997 -12.183 -29.969 1.00 80.75 505 THR A C 1
ATOM 3808 O O . THR A 1 505 ? 13.240 -10.984 -29.814 1.00 80.75 505 THR A O 1
ATOM 3811 N N . GLY A 1 506 ? 12.611 -12.677 -31.148 1.00 87.62 506 GLY A N 1
ATOM 3812 C CA . GLY A 1 506 ? 12.290 -11.830 -32.301 1.00 87.62 506 GLY A CA 1
ATOM 3813 C C . GLY A 1 506 ? 13.482 -11.015 -32.811 1.00 87.62 506 GLY A C 1
ATOM 3814 O O . GLY A 1 506 ? 14.589 -11.536 -32.971 1.00 87.62 506 GLY A O 1
ATOM 3815 N N . ARG A 1 507 ? 13.256 -9.723 -33.083 1.00 85.38 507 ARG A N 1
ATOM 3816 C CA . ARG A 1 507 ? 14.271 -8.827 -33.666 1.00 85.38 507 ARG A CA 1
ATOM 3817 C C . ARG A 1 507 ? 15.461 -8.572 -32.739 1.00 85.38 507 ARG A C 1
ATOM 3819 O O . ARG A 1 507 ? 16.586 -8.443 -33.218 1.00 85.38 507 ARG A O 1
ATOM 3826 N N . VAL A 1 508 ? 15.220 -8.554 -31.429 1.00 89.44 508 VAL A N 1
ATOM 3827 C CA . VAL A 1 508 ? 16.264 -8.375 -30.411 1.00 89.44 508 VAL A CA 1
ATOM 3828 C C . VAL A 1 508 ? 17.215 -9.571 -30.424 1.00 89.44 508 VAL A C 1
ATOM 3830 O O . VAL A 1 508 ? 18.424 -9.382 -30.510 1.00 89.44 508 VAL A O 1
ATOM 3833 N N . ALA A 1 509 ? 16.683 -10.799 -30.434 1.00 89.25 509 ALA A N 1
ATOM 3834 C CA . ALA A 1 509 ? 17.502 -12.012 -30.489 1.00 89.25 509 ALA A CA 1
ATOM 3835 C C . ALA A 1 509 ? 18.422 -12.030 -31.718 1.00 89.25 509 ALA A C 1
ATOM 3837 O O . ALA A 1 509 ? 19.620 -12.237 -31.566 1.00 89.25 509 ALA A O 1
ATOM 3838 N N . MET A 1 510 ? 17.903 -11.699 -32.908 1.00 89.75 510 MET A N 1
ATOM 3839 C CA . MET A 1 510 ? 18.710 -11.654 -34.136 1.00 89.75 510 MET A CA 1
ATOM 3840 C C . MET A 1 510 ? 19.900 -10.687 -34.037 1.00 89.75 510 MET A C 1
ATOM 3842 O O . MET A 1 510 ? 21.007 -11.023 -34.460 1.00 89.75 510 MET A O 1
ATOM 3846 N N . LEU A 1 511 ? 19.693 -9.498 -33.458 1.00 93.25 511 LEU A N 1
ATOM 3847 C CA . LEU A 1 511 ? 20.766 -8.522 -33.250 1.00 93.25 511 LEU A CA 1
ATOM 3848 C C . LEU A 1 511 ? 21.807 -9.034 -32.248 1.00 93.25 511 LEU A C 1
ATOM 3850 O O . LEU A 1 511 ? 23.011 -8.931 -32.498 1.00 93.25 511 LEU A O 1
ATOM 3854 N N . LEU A 1 512 ? 21.355 -9.582 -31.117 1.00 92.88 512 LEU A N 1
ATOM 3855 C CA . LEU A 1 512 ? 22.246 -10.069 -30.066 1.00 92.88 512 LEU A CA 1
ATOM 3856 C C . LEU A 1 512 ? 23.035 -11.303 -30.524 1.00 92.88 512 LEU A C 1
ATOM 3858 O O . LEU A 1 512 ? 24.231 -11.389 -30.254 1.00 92.88 512 LEU A O 1
ATOM 3862 N N . ASP A 1 513 ? 22.410 -12.227 -31.253 1.00 90.56 513 ASP A N 1
ATOM 3863 C CA . ASP A 1 513 ? 23.058 -13.411 -31.826 1.00 90.56 513 ASP A CA 1
ATOM 3864 C C . ASP A 1 513 ? 24.139 -13.017 -32.839 1.00 90.56 513 ASP A C 1
ATOM 3866 O O . ASP A 1 513 ? 25.291 -13.438 -32.701 1.00 90.56 513 ASP A O 1
ATOM 3870 N N . GLY A 1 514 ? 23.807 -12.138 -33.792 1.00 90.00 514 GLY A N 1
ATOM 3871 C CA . GLY A 1 514 ? 24.773 -11.629 -34.768 1.00 90.00 514 GLY A CA 1
ATOM 3872 C C . GLY A 1 514 ? 25.938 -10.886 -34.108 1.00 90.00 514 GLY A C 1
ATOM 3873 O O . GLY A 1 514 ? 27.098 -11.078 -34.473 1.00 90.00 514 GLY A O 1
ATOM 3874 N N . THR A 1 515 ? 25.659 -10.092 -33.072 1.00 92.94 515 THR A N 1
ATOM 3875 C CA . THR A 1 515 ? 26.700 -9.363 -32.332 1.00 92.94 515 THR A CA 1
ATOM 3876 C C . THR A 1 515 ? 27.598 -10.301 -31.522 1.00 92.94 515 THR A C 1
ATOM 3878 O O . THR A 1 515 ? 28.814 -10.115 -31.499 1.00 92.94 515 THR A O 1
ATOM 3881 N N . THR A 1 516 ? 27.044 -11.344 -30.897 1.00 90.44 516 THR A N 1
ATOM 3882 C CA . THR A 1 516 ? 27.827 -12.375 -30.195 1.00 90.44 516 THR A CA 1
ATOM 3883 C C . THR A 1 516 ? 28.757 -13.123 -31.137 1.00 90.44 516 THR A C 1
ATOM 3885 O O . THR A 1 516 ? 29.909 -13.362 -30.777 1.00 90.44 516 THR A O 1
ATOM 3888 N N . GLN A 1 517 ? 28.298 -13.448 -32.347 1.00 89.50 517 GLN A N 1
ATOM 3889 C CA . GLN A 1 517 ? 29.152 -14.067 -33.355 1.00 89.50 517 GLN A CA 1
ATOM 3890 C C . GLN A 1 517 ? 30.328 -13.148 -33.727 1.00 89.50 517 GLN A C 1
ATOM 3892 O O . GLN A 1 517 ? 31.480 -13.579 -33.692 1.00 89.50 517 GLN A O 1
ATOM 3897 N N . LEU A 1 518 ? 30.059 -11.866 -33.995 1.00 90.62 518 LEU A N 1
ATOM 3898 C CA . LEU A 1 518 ? 31.100 -10.880 -34.309 1.00 90.62 518 LEU A CA 1
ATOM 3899 C C . LEU A 1 518 ? 32.093 -10.676 -33.152 1.00 90.62 518 LEU A C 1
ATOM 3901 O O . LEU A 1 518 ? 33.291 -10.506 -33.388 1.00 90.62 518 LEU A O 1
ATOM 3905 N N . LEU A 1 519 ? 31.615 -10.696 -31.903 1.00 89.19 519 LEU A N 1
ATOM 3906 C CA . LEU A 1 519 ? 32.467 -10.652 -30.712 1.00 89.19 519 LEU A CA 1
ATOM 3907 C C . LEU A 1 519 ? 33.382 -11.880 -30.657 1.00 89.19 519 LEU A C 1
ATOM 3909 O O . LEU A 1 519 ? 34.594 -11.719 -30.537 1.00 89.19 519 LEU A O 1
ATOM 3913 N N . ALA A 1 520 ? 32.839 -13.087 -30.828 1.00 85.81 520 ALA A N 1
ATOM 3914 C CA . ALA A 1 520 ? 33.616 -14.327 -30.804 1.00 85.81 520 ALA A CA 1
ATOM 3915 C C . ALA A 1 520 ? 34.709 -14.354 -31.888 1.00 85.81 520 ALA A C 1
ATOM 3917 O O . ALA A 1 520 ? 35.866 -14.677 -31.603 1.00 85.81 520 ALA A O 1
ATOM 3918 N N . GLU A 1 521 ? 34.372 -13.942 -33.115 1.00 87.00 521 GLU A N 1
ATOM 3919 C CA . GLU A 1 521 ? 35.310 -13.852 -34.242 1.00 87.00 521 GLU A CA 1
ATOM 3920 C C . GLU A 1 521 ? 36.473 -12.885 -33.965 1.00 87.00 521 GLU A C 1
ATOM 3922 O O . GLU A 1 521 ? 37.600 -13.113 -34.413 1.00 87.00 521 GLU A O 1
ATOM 3927 N N . ARG A 1 522 ? 36.230 -11.818 -33.196 1.00 84.25 522 ARG A N 1
ATOM 3928 C CA . ARG A 1 522 ? 37.237 -10.798 -32.862 1.00 84.25 522 ARG A CA 1
ATOM 3929 C C . ARG A 1 522 ? 38.017 -11.067 -31.586 1.00 84.25 522 ARG A C 1
ATOM 3931 O O . ARG A 1 522 ? 39.150 -10.598 -31.469 1.00 84.25 522 ARG A O 1
ATOM 3938 N N . SER A 1 523 ? 37.455 -11.823 -30.652 1.00 78.12 523 SER A N 1
ATOM 3939 C CA . SER A 1 523 ? 38.145 -12.249 -29.433 1.00 78.12 523 SER A CA 1
ATOM 3940 C C . SER A 1 523 ? 39.118 -13.410 -29.700 1.00 78.12 523 SER A C 1
ATOM 3942 O O . SER A 1 523 ? 40.155 -13.495 -29.040 1.00 78.12 523 SER A O 1
ATOM 3944 N N . ALA A 1 524 ? 38.860 -14.256 -30.708 1.00 67.25 524 ALA A N 1
ATOM 3945 C CA . ALA A 1 524 ? 39.708 -15.411 -31.039 1.00 67.25 524 ALA A CA 1
ATOM 3946 C C . ALA A 1 524 ? 41.178 -15.064 -31.409 1.00 67.25 524 ALA A C 1
ATOM 3948 O O . ALA A 1 524 ? 42.086 -15.743 -30.921 1.00 67.25 524 ALA A O 1
ATOM 3949 N N . PRO A 1 525 ? 41.484 -13.999 -32.183 1.00 60.97 525 PRO A N 1
ATOM 3950 C CA . PRO A 1 525 ? 42.864 -13.574 -32.452 1.00 60.97 525 PRO A CA 1
ATOM 3951 C C . PRO A 1 525 ? 43.578 -12.941 -31.245 1.00 60.97 525 PRO A C 1
ATOM 3953 O O . PRO A 1 525 ? 44.808 -12.948 -31.185 1.00 60.97 525 PRO A O 1
ATOM 3956 N N . LEU A 1 526 ? 42.833 -12.373 -30.287 1.00 56.94 526 LEU A N 1
ATOM 3957 C CA . LEU A 1 526 ? 43.389 -11.712 -29.097 1.00 56.94 526 LEU A CA 1
ATOM 3958 C C . LEU A 1 526 ? 43.882 -12.724 -28.053 1.00 56.94 526 LEU A C 1
ATOM 3960 O O . LEU A 1 526 ? 44.882 -12.466 -27.388 1.00 56.94 526 LEU A O 1
ATOM 3964 N N . GLN A 1 527 ? 43.246 -13.896 -27.968 1.00 54.09 527 GLN A N 1
ATOM 3965 C CA . GLN A 1 527 ? 43.663 -14.995 -27.087 1.00 54.09 527 GLN A CA 1
ATOM 3966 C C . GLN A 1 527 ? 44.917 -15.746 -27.587 1.00 54.09 527 GLN A C 1
ATOM 3968 O O . GLN A 1 527 ? 45.558 -16.449 -26.811 1.00 54.09 527 GLN A O 1
ATOM 3973 N N . GLN A 1 528 ? 45.311 -15.578 -28.858 1.00 49.62 528 GLN A N 1
ATOM 3974 C CA . GLN A 1 528 ? 46.468 -16.261 -29.467 1.00 49.62 528 GLN A CA 1
ATOM 3975 C C . GLN A 1 528 ? 47.775 -15.437 -29.475 1.00 49.62 528 GLN A C 1
ATOM 3977 O O . GLN A 1 528 ? 48.794 -15.904 -29.989 1.00 49.62 528 GLN A O 1
ATOM 3982 N N . ARG A 1 529 ? 47.800 -14.222 -28.904 1.00 42.62 529 ARG A N 1
ATOM 3983 C CA . ARG A 1 529 ? 49.028 -13.415 -28.758 1.00 42.62 529 ARG A CA 1
ATOM 3984 C C . ARG A 1 529 ? 49.676 -13.634 -27.381 1.00 42.62 529 ARG A C 1
ATOM 3986 O O . ARG A 1 529 ? 49.063 -13.269 -26.380 1.00 42.62 529 ARG A O 1
ATOM 3993 N N . PRO A 1 530 ? 50.927 -14.128 -27.286 1.00 42.78 530 PRO A N 1
ATOM 3994 C CA . PRO A 1 530 ? 51.642 -14.152 -26.014 1.00 42.78 530 PRO A CA 1
ATOM 3995 C C . PRO A 1 530 ? 52.129 -12.730 -25.677 1.00 42.78 530 PRO A C 1
ATOM 3997 O O . PRO A 1 530 ? 53.096 -12.239 -26.259 1.00 42.78 530 PRO A O 1
ATOM 4000 N N . GLY A 1 531 ? 51.429 -12.043 -24.770 1.00 37.12 531 GLY A N 1
ATOM 4001 C CA . GLY A 1 531 ? 51.857 -10.774 -24.162 1.00 37.12 531 GLY A CA 1
ATOM 4002 C C . GLY A 1 531 ? 52.562 -11.000 -22.814 1.00 37.12 531 GLY A C 1
ATOM 4003 O O . GLY A 1 531 ? 52.254 -11.982 -22.138 1.00 37.12 531 GLY A O 1
ATOM 4004 N N . PRO A 1 532 ? 53.527 -10.145 -22.417 1.00 35.12 532 PRO A N 1
ATOM 4005 C CA . PRO A 1 532 ? 54.414 -10.409 -21.289 1.00 35.12 532 PRO A CA 1
ATOM 4006 C C . PRO A 1 532 ? 53.676 -10.364 -19.947 1.00 35.12 532 PRO A C 1
ATOM 4008 O O . PRO A 1 532 ? 52.730 -9.604 -19.748 1.00 35.12 532 PRO A O 1
ATOM 4011 N N . ALA A 1 533 ? 54.155 -11.194 -19.022 1.00 42.41 533 ALA A N 1
ATOM 4012 C CA . ALA A 1 533 ? 53.647 -11.354 -17.671 1.00 42.41 533 ALA A CA 1
ATOM 4013 C C . ALA A 1 533 ? 53.687 -10.036 -16.883 1.00 42.41 533 ALA A C 1
ATOM 4015 O O . ALA A 1 533 ? 54.745 -9.659 -16.394 1.00 42.41 533 ALA A O 1
ATOM 4016 N N . GLN A 1 534 ? 52.542 -9.359 -16.768 1.00 40.59 534 GLN A N 1
ATOM 4017 C CA . GLN A 1 534 ? 52.180 -8.438 -15.681 1.00 40.59 534 GLN A CA 1
ATOM 4018 C C . GLN A 1 534 ? 50.767 -7.891 -15.932 1.00 40.59 534 GLN A C 1
ATOM 4020 O O . GLN A 1 534 ? 50.598 -6.786 -16.427 1.00 40.59 534 GLN A O 1
ATOM 4025 N N . PHE A 1 535 ? 49.738 -8.656 -15.573 1.00 33.34 535 PHE A N 1
ATOM 4026 C CA . PHE A 1 535 ? 48.442 -8.080 -15.214 1.00 33.34 535 PHE A CA 1
ATOM 4027 C C . PHE A 1 535 ? 47.892 -8.869 -14.031 1.00 33.34 535 PHE A C 1
ATOM 4029 O O . PHE A 1 535 ? 47.718 -10.085 -14.100 1.00 33.34 535 PHE A O 1
ATOM 4036 N N . ALA A 1 536 ? 47.714 -8.168 -12.914 1.00 34.19 536 ALA A N 1
ATOM 4037 C CA . ALA A 1 536 ? 47.162 -8.715 -11.690 1.00 34.19 536 ALA A CA 1
ATOM 4038 C C . ALA A 1 536 ? 45.743 -9.233 -11.955 1.00 34.19 536 ALA A C 1
ATOM 4040 O O . ALA A 1 536 ? 44.865 -8.486 -12.386 1.00 34.19 536 ALA A O 1
ATOM 4041 N N . GLN A 1 537 ? 45.535 -10.520 -11.691 1.00 37.06 537 GLN A N 1
ATOM 4042 C CA . GLN A 1 537 ? 44.217 -11.132 -11.618 1.00 37.06 537 GLN A CA 1
ATOM 4043 C C . GLN A 1 537 ? 43.522 -10.611 -10.353 1.00 37.06 537 GLN A C 1
ATOM 4045 O O . GLN A 1 537 ? 43.733 -11.138 -9.265 1.00 37.06 537 GLN A O 1
ATOM 4050 N N . HIS A 1 538 ? 42.719 -9.554 -10.478 1.00 33.00 538 HIS A N 1
ATOM 4051 C CA . HIS A 1 538 ? 41.697 -9.226 -9.485 1.00 33.00 538 HIS A CA 1
ATOM 4052 C C . HIS A 1 538 ? 40.353 -9.755 -9.992 1.00 33.00 538 HIS A C 1
ATOM 4054 O O . HIS A 1 538 ? 39.657 -9.132 -10.789 1.00 33.00 538 HIS A O 1
ATOM 4060 N N . THR A 1 539 ? 40.029 -10.968 -9.558 1.00 44.66 539 THR A N 1
ATOM 4061 C CA . THR A 1 539 ? 38.829 -11.730 -9.898 1.00 44.66 539 THR A CA 1
ATOM 4062 C C . THR A 1 539 ? 37.687 -11.419 -8.931 1.00 44.66 539 THR A C 1
ATOM 4064 O O . THR A 1 539 ? 37.574 -12.027 -7.873 1.00 44.66 539 THR A O 1
ATOM 4067 N N . ALA A 1 540 ? 36.802 -10.498 -9.319 1.00 36.00 540 ALA A N 1
ATOM 4068 C CA . ALA A 1 540 ? 35.433 -10.426 -8.782 1.00 36.00 540 ALA A CA 1
ATOM 4069 C C . ALA A 1 540 ? 34.368 -10.794 -9.839 1.00 36.00 540 ALA A C 1
ATOM 4071 O O . ALA A 1 540 ? 33.264 -11.197 -9.490 1.00 36.00 540 ALA A O 1
ATOM 4072 N N . TRP A 1 541 ? 34.725 -10.729 -11.128 1.00 38.84 541 TRP A N 1
ATOM 4073 C CA . TRP A 1 541 ? 33.813 -10.914 -12.266 1.00 38.84 541 TRP A CA 1
ATOM 4074 C C . TRP A 1 541 ? 33.751 -12.343 -12.841 1.00 38.84 541 TRP A C 1
ATOM 4076 O O . TRP A 1 541 ? 32.869 -12.634 -13.636 1.00 38.84 541 TRP A O 1
ATOM 4086 N N . GLN A 1 542 ? 34.654 -13.251 -12.448 1.00 41.97 542 GLN A N 1
ATOM 4087 C CA . GLN A 1 542 ? 34.768 -14.602 -13.041 1.00 41.97 542 GLN A CA 1
ATOM 4088 C C . GLN A 1 542 ? 34.009 -15.714 -12.284 1.00 41.97 542 GLN A C 1
ATOM 4090 O O . GLN A 1 542 ? 34.070 -16.870 -12.684 1.00 41.97 542 GLN A O 1
ATOM 4095 N N . HIS A 1 543 ? 33.311 -15.412 -11.181 1.00 34.97 543 HIS A N 1
ATOM 4096 C CA . HIS A 1 543 ? 32.757 -16.444 -10.283 1.00 34.97 543 HIS A CA 1
ATOM 4097 C C . HIS A 1 543 ? 31.292 -16.230 -9.871 1.00 34.97 543 HIS A C 1
ATOM 4099 O O . HIS A 1 543 ? 30.915 -16.508 -8.734 1.00 34.97 543 HIS A O 1
ATOM 4105 N N . ARG A 1 544 ? 30.427 -15.777 -10.783 1.00 41.19 544 ARG A N 1
ATOM 4106 C CA . ARG A 1 544 ? 28.966 -15.816 -10.570 1.00 41.19 544 ARG A CA 1
ATOM 4107 C C . ARG A 1 544 ? 28.263 -16.523 -11.725 1.00 41.19 544 ARG A C 1
ATOM 4109 O O . ARG A 1 544 ? 27.518 -15.914 -12.471 1.00 41.19 544 ARG A O 1
ATOM 4116 N N . GLY A 1 545 ? 28.550 -17.814 -11.867 1.00 31.84 545 GLY A N 1
ATOM 4117 C CA . GLY A 1 545 ? 27.853 -18.708 -12.801 1.00 31.84 545 GLY A CA 1
ATOM 4118 C C . GLY A 1 545 ? 27.813 -20.177 -12.363 1.00 31.84 545 GLY A C 1
ATOM 4119 O O . GLY A 1 545 ? 27.277 -21.012 -13.077 1.00 31.84 545 GLY A O 1
ATOM 4120 N N . ALA A 1 546 ? 28.356 -20.521 -11.191 1.00 30.64 546 ALA A N 1
ATOM 4121 C CA . ALA A 1 546 ? 28.301 -21.878 -10.657 1.00 30.64 546 ALA A CA 1
ATOM 4122 C C . ALA A 1 546 ? 27.610 -21.863 -9.291 1.00 30.64 546 ALA A C 1
ATOM 4124 O O . ALA A 1 546 ? 28.158 -21.350 -8.314 1.00 30.64 546 ALA A O 1
ATOM 4125 N N . ALA A 1 547 ? 26.405 -22.427 -9.223 1.00 29.27 547 ALA A N 1
ATOM 4126 C CA . ALA A 1 547 ? 25.810 -22.826 -7.955 1.00 29.27 547 ALA A CA 1
ATOM 4127 C C . ALA A 1 547 ? 26.697 -23.911 -7.303 1.00 29.27 547 ALA A C 1
ATOM 4129 O O . ALA A 1 547 ? 27.157 -24.819 -8.004 1.00 29.27 547 ALA A O 1
ATOM 4130 N N . PRO A 1 548 ? 26.967 -23.854 -5.987 1.00 30.81 548 PRO A N 1
ATOM 4131 C CA . PRO A 1 548 ? 27.743 -24.877 -5.304 1.00 30.81 548 PRO A CA 1
ATOM 4132 C C . PRO A 1 548 ? 26.846 -26.091 -5.037 1.00 30.81 548 PRO A C 1
ATOM 4134 O O . PRO A 1 548 ? 26.163 -26.147 -4.019 1.00 30.81 548 PRO A O 1
ATOM 4137 N N . ASN A 1 549 ? 26.842 -27.070 -5.943 1.00 30.98 549 ASN A N 1
ATOM 4138 C CA . ASN A 1 549 ? 26.214 -28.357 -5.659 1.00 30.98 549 ASN A CA 1
ATOM 4139 C C . ASN A 1 549 ? 27.157 -29.233 -4.825 1.00 30.98 549 ASN A C 1
ATOM 4141 O O . ASN A 1 549 ? 28.246 -29.611 -5.258 1.00 30.98 549 ASN A O 1
ATOM 4145 N N . GLU A 1 550 ? 26.694 -29.512 -3.610 1.00 35.00 550 GLU A N 1
ATOM 4146 C CA . GLU A 1 550 ? 26.876 -30.729 -2.824 1.00 35.00 550 GLU A CA 1
ATOM 4147 C C . GLU A 1 550 ? 27.910 -31.734 -3.360 1.00 35.00 550 GLU A C 1
ATOM 4149 O O . GLU A 1 550 ? 27.670 -32.525 -4.273 1.00 35.00 550 GLU A O 1
ATOM 4154 N N . HIS A 1 551 ? 29.068 -31.784 -2.705 1.00 30.39 551 HIS A N 1
ATOM 4155 C CA . HIS A 1 551 ? 29.870 -33.001 -2.660 1.00 30.39 551 HIS A CA 1
ATOM 4156 C C . HIS A 1 551 ? 29.617 -33.696 -1.332 1.00 30.39 551 HIS A C 1
ATOM 4158 O O . HIS A 1 551 ? 30.327 -33.520 -0.340 1.00 30.39 551 HIS A O 1
ATOM 4164 N N . GLY A 1 552 ? 28.564 -34.514 -1.351 1.00 29.83 552 GLY A N 1
ATOM 4165 C CA . GLY A 1 552 ? 28.421 -35.629 -0.438 1.00 29.83 552 GLY A CA 1
ATOM 4166 C C . GLY A 1 552 ? 29.681 -36.488 -0.495 1.00 29.83 552 GLY A C 1
ATOM 4167 O O . GLY A 1 552 ? 30.143 -36.902 -1.558 1.00 29.83 552 GLY A O 1
ATOM 4168 N N . ARG A 1 553 ? 30.248 -36.733 0.686 1.00 32.53 553 ARG A N 1
ATOM 4169 C CA . ARG A 1 553 ? 31.259 -37.759 0.919 1.00 32.53 553 ARG A CA 1
ATOM 4170 C C . ARG A 1 553 ? 30.834 -39.048 0.220 1.00 32.53 553 ARG A C 1
ATOM 4172 O O . ARG A 1 553 ? 29.847 -39.655 0.623 1.00 32.53 553 ARG A O 1
ATOM 4179 N N . ASN A 1 554 ? 31.639 -39.529 -0.720 1.00 27.47 554 ASN A N 1
ATOM 4180 C CA . ASN A 1 554 ? 31.740 -40.962 -0.906 1.00 27.47 554 ASN A CA 1
ATOM 4181 C C . ASN A 1 554 ? 33.202 -41.387 -0.931 1.00 27.47 554 ASN A C 1
ATOM 4183 O O . ASN A 1 554 ? 34.064 -40.792 -1.574 1.00 27.47 554 ASN A O 1
ATOM 4187 N N . THR A 1 555 ? 33.462 -42.381 -0.103 1.00 31.69 555 THR A N 1
ATOM 4188 C CA . THR A 1 555 ? 34.774 -42.916 0.219 1.00 31.69 555 THR A CA 1
ATOM 4189 C C . THR A 1 555 ? 35.065 -44.071 -0.727 1.00 31.69 555 THR A C 1
ATOM 4191 O O . THR A 1 555 ? 34.216 -44.932 -0.882 1.00 31.69 555 THR A O 1
ATOM 4194 N N . GLY A 1 556 ? 36.268 -44.079 -1.313 1.00 28.11 556 GLY A N 1
ATOM 4195 C CA . GLY A 1 556 ? 36.991 -45.263 -1.796 1.00 28.11 556 GLY A CA 1
ATOM 4196 C C . GLY A 1 556 ? 36.355 -46.110 -2.909 1.00 28.11 556 GLY A C 1
ATOM 4197 O O . GLY A 1 556 ? 35.300 -46.695 -2.733 1.00 28.11 556 GLY A O 1
ATOM 4198 N N . PHE A 1 557 ? 37.083 -46.328 -4.004 1.00 26.88 557 PHE A N 1
ATOM 4199 C CA . PHE A 1 557 ? 37.775 -47.604 -4.252 1.00 26.88 557 PHE A CA 1
ATOM 4200 C C . PHE A 1 557 ? 38.535 -47.575 -5.590 1.00 26.88 557 PHE A C 1
ATOM 4202 O O . PHE A 1 557 ? 38.118 -46.963 -6.566 1.00 26.88 557 PHE A O 1
ATOM 4209 N N . HIS A 1 558 ? 39.689 -48.242 -5.582 1.00 32.00 558 HIS A N 1
ATOM 4210 C CA . HIS A 1 558 ? 40.634 -48.454 -6.679 1.00 32.00 558 HIS A CA 1
ATOM 4211 C C . HIS A 1 558 ? 40.051 -49.132 -7.930 1.00 32.00 558 HIS A C 1
ATOM 4213 O O . HIS A 1 558 ? 39.224 -50.031 -7.802 1.00 32.00 558 HIS A O 1
ATOM 4219 N N . GLY A 1 559 ? 40.701 -48.912 -9.083 1.00 31.53 559 GLY A N 1
ATOM 4220 C CA . GLY A 1 559 ? 41.062 -50.050 -9.936 1.00 31.53 559 GLY A CA 1
ATOM 4221 C C . GLY A 1 559 ? 41.199 -49.814 -11.440 1.00 31.53 559 GLY A C 1
ATOM 4222 O O . GLY A 1 559 ? 40.215 -49.963 -12.149 1.00 31.53 559 GLY A O 1
ATOM 4223 N N . ARG A 1 560 ? 42.468 -49.680 -11.859 1.00 33.31 560 ARG A N 1
ATOM 4224 C CA . ARG A 1 560 ? 43.079 -49.943 -13.182 1.00 33.31 560 ARG A CA 1
ATOM 4225 C C . ARG A 1 560 ? 42.857 -48.970 -14.332 1.00 33.31 560 ARG A C 1
ATOM 4227 O O . ARG A 1 560 ? 41.716 -48.826 -14.805 1.00 33.31 560 ARG A O 1
#

pLDDT: mean 74.12, std 25.56, range [22.53, 98.12]

Mean predicted aligned error: 20.11 Å

Secondary structure (DSSP, 8-state):
--EEEEEEEE-S-TTPPSEEEEEEEEES--HHHHHHHHHT--S---SSPPPPSS--HHHHHTS--EEEEEESSTT--SEEEEEEEEEEE-TTS-EEEEEEEEEEE-SSSPPPHHHHTT-TTS----SHHHHHH----SS--S--GGG-HHHHHHHHHT--S-GGGS-GGGTT----S-HHHHHHHHHHHHHHHTSTT-EEEEE--HHHHHHHHHHHHHHH-TT--EEES---GGGGGGS---SSEEEEE-GGGHHHHHHS--TT--EEEETTSPPP--HHHHHHHHHHHHHHSPP--------------PPP----------SSS----S-PPPP---TT----------------------PPPPTT-PPPPPP-----------------------PPPPPHHHHHHHHHT-HHHHHHHHHHTHHHHHHHHTS-GGGSPTTHHHHHHHHHHHHHHHEE-GGGHHHHHHHHTTS-HHHHHHHHHHHHHHHTTT--GGG-EE---HHHHHHHHHHHHHHHHHHTTTTTS---S------SSS-SS---------------

Nearest PDB structures (foldseek):
  6dr3-assembly1_A  TM=2.594E-01  e=2.297E+00  Escherichia coli K-12
  7pnn-assembly1_A  TM=3.163E-01  e=8.205E+00  Aequorea victoria

Foldseek 3Di:
DKKKWKWKFAADDDPDDGGTDIADIGDDDDPVNVVVVVVVDDQFDCPPDDQDLDDDPLSLLQFQKKWWWFAPDQQQQKIKTKIKTFQHAHNVRDGGMIMIMMMIDRPSAIPQLQQRPQQPQADRHHYNVCSNPDDHDGDRDGGHPLVDPLVLLCLLCQHDPCLVPDDSNQSPDRHHNDNVQSVVQLQLQLLQQLDFLRAEEEADALSCLSSSQNSSSVVNPDRHAIEISEDALVCQQVDHHYRHYYYYYYNVRVVVNVVRDHPSPYQYHYPPDDHDDSVVSVVVVVVVVVVPPPDPDPPDDDDDDDDDDDDDDDDDDDDDPDPDDDPPDDDDDDDDDDPPPDDDDDDDDDDDDDDDDDDDDDDDDDPPDDDDDDDDDDDDDDDDDDDDDDDDDDDSDPLPDQDPVSVVCLVVVDLQCLLVVCVVVVVNLLSLLPPDCVVDPPPSNLSSPLSSLLNQLQEADPVCQVSVVVSCVVPDPVSLLVSLLSNLVNCLVPDDNVRHDHDYDDPSCVSSVSSSVSSVVSNVVVVPDDDDDDDDPPDPPPPDPDDDDDDDDDDDDDDD

Organism: NCBI:txid169292

Sequence (560 aa):
MGGAFSYASFSRANGRAGGWGVGQKTGDITQEELAELVSFVPTSLNNGTTIPDFPSAQQRAELVRRTAVFALTPEAEKWVTMVSVPAGLDATGRGGNVFTYTSISRTGTPPAPATVLFSPDVPAPFSIYEVDKVQIPEEISARGPLHSDVLLEEFLDGEFRHPDKLPAPFKAVSPNPNPTFNRAMVSAMATVLNSRNGLVVLVAPDNQAALWIAATAREVGEDGFGFSTFEKAAAINEFPLSTSTMLVVPPSEKQRLAETAIPGNPVVFALDEALPDVSAYEARAAEEAEAVAPEPQEEQAELGAAASSTPEQATTPSFDDSWGKDPADFGAPLTESSPFAASAESPAGFPPNPLDNPAPNTPQENPFATTPEAAPEPGGEASAGQAQPQVATGGNANVPGLSAEEWHKLREFDPRWWIEHLDVNRGRSIQLAYLDKSSLGEGLDKVLMSAIVASWVFYFPRDFNLLAEDALQPWENRELEHIGYLTATHFAGVIALEHCERYATGRVAMLLDGTTQLLAERSAPLQQRPGPAQFAQHTAWQHRGAAPNEHGRNTGFHGR